Protein AF-A0A7L4PTE4-F1 (afdb_monomer)

Nearest PDB structures (foldseek):
  4twe-assembly1_A  TM=7.313E-01  e=5.052E+00  Homo sapiens
  8ivi-assembly1_A  TM=3.982E-01  e=3.801E+00  Mycobacterium tuberculosis H37Rv
  4fpq-assembly1_A  TM=2.165E-01  e=3.292E-01  Plenodomus lingam JN3

Secondary structure (DSSP, 8-state):
-EEEEEEEEEEETTEEEEEEEEEEETTEEEEEEEEEE-HHHHHHHHHHH--SEEEES-GGGS-HHHHHHHTTTSEEEETT--TTS---HHHHHHHTT----TT-HHHHHHHHHHGGGGT-SEEEEEEEEEEEEEEEESS---S--TTHHHHHHHHHHHHHHHHHHHHHHHHHTT--EEEEEEEETTEEEEEEEEESS-GGG--PPPEESSEEEEEEEEEEEEEEEEE-----S--SGGG-EEEEEEE-SSEEEEEEE-TT--EEEEEEEET--HHHHHHHHHTT-EEEEEEPSSSSPPHHHHHHHHHHTPEEE--SSPPPHHHHHHHTTTS---SHHHHHHHHHHHHHHHHHHHHHHHHHTTS-GGGGGGHHHHHHHHHTT--HHHHHHHHHHHHHHHHHTT------HHHHHHHHHHHHHHHHHHHHHHHHHHHHHHHHHHHHHHHHHHHHHHHHHHHHHHHHHHHHHHHHHHHHHHHHHHHHHHHHHHHHHHHHHHHHHHHHHHHHHHHHHHHHHT-TT---PEEESS--HHHHHHHHHTT---TT-EEEES--TT--HHHHHHHHHHT-SEEEESSPPPHHHHHHHHHTTPPEEEGGGS------

Sequence (608 aa):
METSLGVDIISRDPRIYAMVIISREGNRFLPVLKESGSRLKLLKLIKNYSPLYMGIDSTEEFSRNDLEKLSKFVTIVQVTGKFDDFTSLPILAKRHRINLNPKNPFDEAYALARLPFEGVGYKLKLYEDETEILVSSGRSLGRGGYSQGRYQRRTFALIKYRVREIEKELSNEGFNFDIEVVEREGGFSKGTFRVYSNFGNIPIKSSRGDIRIDVRPLKKSSIEYEQLEKKVEGSNIKDKYVIVGVDPGTTVGLSVLDLEGNVLAIISKRNFSMSDVKEEIRKYGYPLIFGSDVNPPSGYIEKLSTSFGSILYVPSLSIPVKEKNELSKDHEATNAHERDALSAALKAYLHYKNKFIQIRSKIPPELSPFSSRIIGEVMRGMPTKEAFDKVKEDMMEKEDEIKTEQRNPEEIVQEQLKIIENYKEKQNILKKDFEKLQVENIDLKKKLQEKESSIISLERKLFDILSNQKKEALKDNVIKTKNFEITSLRKTVDILKTKLNLLTEENKRLKELKPLMESEDIIIGKVLPIFSIDAIRNLVKNQDLTEEDVIYLKDATGGGAEAAKMLSEIKIKAVLTTGKVSHQAQEELIDGEIPIIDSKDIKMDVIS

Mean predicted aligned error: 22.06 Å

Radius of gyration: 55.78 Å; Cα contacts (8 Å, |Δi|>4): 919; chains: 1; bounding box: 148×61×144 Å

pLDDT: mean 83.66, std 11.32, range [32.97, 97.0]

Solvent-accessible surface area (backbone atoms only — not comparable to full-atom values): 32886 Å² total; per-residue (Å²): 126,55,29,20,28,4,42,32,79,76,35,83,82,73,58,29,33,21,36,19,34,32,36,43,60,88,96,44,78,44,81,76,44,80,50,73,41,41,71,70,50,54,55,50,50,45,69,73,62,56,24,58,37,34,17,27,64,58,73,84,82,46,56,69,75,49,52,62,61,47,51,78,66,27,48,39,26,31,46,24,47,52,95,92,61,63,45,59,61,71,61,54,27,53,76,70,74,43,84,69,50,96,90,38,58,60,38,52,3,40,45,32,19,49,38,52,81,72,22,41,26,20,34,60,42,56,51,47,65,25,19,34,38,38,39,34,64,46,66,87,81,77,91,84,58,100,63,47,67,62,54,49,31,54,48,13,34,51,44,37,51,52,48,54,50,51,52,51,53,39,52,74,74,66,54,57,64,49,78,52,71,44,78,48,84,69,29,22,62,34,34,38,34,46,29,71,37,44,56,90,74,52,90,72,72,62,44,84,51,81,50,23,36,47,60,43,57,34,70,46,97,58,82,42,75,43,71,39,66,50,84,56,79,76,74,55,47,95,42,29,39,21,31,29,5,54,27,86,61,70,50,28,8,37,15,36,22,44,86,87,65,51,78,77,45,74,40,69,38,69,74,61,45,78,65,57,52,53,57,57,46,54,78,78,14,43,56,45,32,34,15,30,45,37,55,78,62,56,74,67,58,53,52,53,19,60,75,61,75,24,48,73,40,62,45,98,57,52,63,49,70,71,54,31,52,61,69,33,63,93,49,93,57,89,46,70,44,25,28,44,1,38,23,8,22,52,53,40,43,67,71,44,45,66,59,51,52,60,50,54,75,69,56,54,80,92,48,52,93,45,44,46,36,40,50,47,44,36,74,73,68,43,54,70,65,60,40,49,52,57,54,50,52,61,50,52,64,58,47,68,77,67,69,84,79,85,77,64,72,70,61,52,53,56,52,48,50,54,49,52,52,53,49,51,52,51,49,54,52,52,49,54,52,49,54,50,51,52,54,50,52,53,52,53,50,50,54,49,52,53,50,52,55,49,49,57,53,50,53,50,54,51,51,53,51,52,53,49,50,53,53,48,54,52,48,51,51,52,50,51,53,50,49,52,49,50,54,50,52,50,53,51,51,52,54,50,50,54,52,50,51,52,55,49,54,50,52,51,53,50,60,67,47,49,68,53,71,73,38,94,90,50,85,83,60,43,80,36,72,50,31,34,57,68,52,53,50,52,35,46,73,71,68,69,54,57,66,63,39,32,38,33,28,74,32,34,81,66,26,44,39,70,37,24,40,54,46,37,75,48,44,38,54,30,39,31,27,83,57,76,59,39,72,57,16,47,49,35,23,52,76,48,72,30,51,78,42,57,46,86,82,48,95,80,81,87,86,129

Structure (mmCIF, N/CA/C/O backbone):
data_AF-A0A7L4PTE4-F1
#
_entry.id   AF-A0A7L4PTE4-F1
#
loop_
_atom_site.group_PDB
_atom_site.id
_atom_site.type_symbol
_atom_site.label_atom_id
_atom_site.label_alt_id
_atom_site.label_comp_id
_atom_site.label_asym_id
_atom_site.label_entity_id
_atom_site.label_seq_id
_atom_site.pdbx_PDB_ins_code
_atom_site.Cartn_x
_atom_site.Cartn_y
_atom_site.Cartn_z
_atom_site.occupancy
_atom_site.B_iso_or_equiv
_atom_site.auth_seq_id
_atom_site.auth_comp_id
_atom_site.auth_asym_id
_atom_site.auth_atom_id
_atom_site.pdbx_PDB_model_num
ATOM 1 N N . MET A 1 1 ? -21.888 0.607 -3.518 1.00 66.62 1 MET A N 1
ATOM 2 C CA . MET A 1 1 ? -22.116 -0.787 -3.092 1.00 66.62 1 MET A CA 1
ATOM 3 C C . MET A 1 1 ? -20.782 -1.325 -2.605 1.00 66.62 1 MET A C 1
ATOM 5 O O . MET A 1 1 ? -19.836 -1.322 -3.382 1.00 66.62 1 MET A O 1
ATOM 9 N N . GLU A 1 2 ? -20.660 -1.658 -1.323 1.00 85.50 2 GLU A N 1
ATOM 10 C CA . GLU A 1 2 ? -19.405 -2.190 -0.776 1.00 85.50 2 GLU A CA 1
ATOM 11 C C . GLU A 1 2 ? -19.326 -3.686 -1.089 1.00 85.50 2 GLU A C 1
ATOM 13 O O . GLU A 1 2 ? -20.289 -4.418 -0.850 1.00 85.50 2 GLU A O 1
ATOM 18 N N . THR A 1 3 ? -18.201 -4.144 -1.633 1.00 92.44 3 THR A N 1
ATOM 19 C CA . THR A 1 3 ? -17.964 -5.556 -1.956 1.00 92.44 3 THR A CA 1
ATOM 20 C C . THR A 1 3 ? -16.865 -6.139 -1.073 1.00 92.44 3 THR A C 1
ATOM 22 O O . THR A 1 3 ? -15.933 -5.441 -0.676 1.00 92.44 3 THR A O 1
ATOM 25 N N . SER A 1 4 ? -16.969 -7.426 -0.754 1.00 93.88 4 SER A N 1
ATOM 26 C CA . SER A 1 4 ? -15.923 -8.195 -0.071 1.00 93.88 4 SER A CA 1
ATOM 27 C 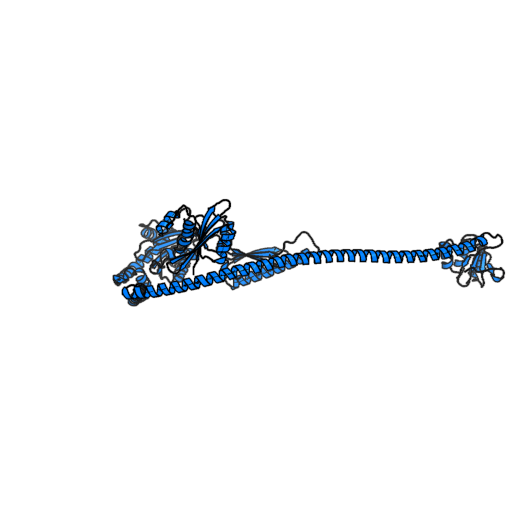C . SER A 1 4 ? -15.717 -9.515 -0.794 1.00 93.88 4 SER A C 1
ATOM 29 O O . SER A 1 4 ? -16.658 -10.081 -1.356 1.00 93.88 4 SER A O 1
ATOM 31 N N . LEU A 1 5 ? -14.476 -9.979 -0.807 1.00 95.81 5 LEU A N 1
ATOM 32 C CA . LEU A 1 5 ? -14.049 -11.213 -1.439 1.00 95.81 5 LEU A CA 1
ATOM 33 C C . LEU A 1 5 ? -13.588 -12.186 -0.354 1.00 95.81 5 LEU A C 1
ATOM 35 O O . LEU A 1 5 ? -12.749 -11.840 0.465 1.00 95.81 5 LEU A O 1
ATOM 39 N N . GLY A 1 6 ? -14.087 -13.411 -0.368 1.00 94.81 6 GLY A N 1
ATOM 40 C CA . GLY A 1 6 ? -13.554 -14.493 0.453 1.00 94.81 6 GLY A CA 1
ATOM 41 C C . GLY A 1 6 ? -12.871 -15.527 -0.418 1.00 94.81 6 GLY A C 1
ATOM 42 O O . GLY A 1 6 ? -13.331 -15.804 -1.534 1.00 94.81 6 GLY A O 1
ATOM 43 N N . VAL A 1 7 ? -11.744 -16.043 0.069 1.00 93.69 7 VAL A N 1
ATOM 44 C CA . VAL A 1 7 ? -10.885 -16.952 -0.685 1.00 93.69 7 VAL A CA 1
ATOM 45 C C . VAL A 1 7 ? -10.485 -18.134 0.177 1.00 93.69 7 VAL A C 1
ATOM 47 O O . VAL A 1 7 ? -9.902 -17.944 1.237 1.00 93.69 7 VAL A O 1
ATOM 50 N N . ASP A 1 8 ? -10.765 -19.328 -0.333 1.00 92.06 8 ASP A N 1
ATOM 51 C CA . ASP A 1 8 ? -10.400 -20.608 0.272 1.00 92.06 8 ASP A CA 1
ATOM 52 C C . ASP A 1 8 ? -9.640 -21.486 -0.747 1.00 92.06 8 ASP A C 1
ATOM 54 O O . ASP A 1 8 ? -9.755 -21.282 -1.964 1.00 92.06 8 ASP A O 1
ATOM 58 N N . ILE A 1 9 ? -8.819 -22.435 -0.290 1.00 87.00 9 ILE A N 1
ATOM 59 C CA . ILE A 1 9 ? -8.028 -23.325 -1.151 1.00 87.00 9 ILE A CA 1
ATOM 60 C C . ILE A 1 9 ? -8.763 -24.646 -1.390 1.00 87.00 9 ILE A C 1
ATOM 62 O O . ILE A 1 9 ? -8.875 -25.490 -0.511 1.00 87.00 9 ILE A O 1
ATOM 66 N N . ILE A 1 10 ? -9.121 -24.899 -2.653 1.00 86.56 10 ILE A N 1
ATOM 67 C CA . ILE A 1 10 ? -9.696 -26.183 -3.088 1.00 86.56 10 ILE A CA 1
ATOM 68 C C . ILE A 1 10 ? -8.600 -27.229 -3.322 1.00 86.56 10 ILE A C 1
ATOM 70 O O . ILE A 1 10 ? -8.743 -28.394 -2.965 1.00 86.56 10 ILE A O 1
ATOM 74 N N . SER A 1 11 ? -7.510 -26.831 -3.982 1.00 83.38 11 SER A N 1
ATOM 75 C CA . SER A 1 11 ? -6.377 -27.711 -4.284 1.00 83.38 11 SER A CA 1
ATOM 76 C C . SER A 1 11 ? -5.072 -26.955 -4.109 1.00 83.38 11 SER A C 1
ATOM 78 O O . SER A 1 11 ? -4.983 -25.783 -4.478 1.00 83.38 11 SER A O 1
ATOM 80 N N . ARG A 1 12 ? -4.053 -27.622 -3.554 1.00 79.88 12 ARG A N 1
ATOM 81 C CA . ARG A 1 12 ? -2.709 -27.057 -3.351 1.00 79.88 12 ARG A CA 1
ATOM 82 C C . ARG A 1 12 ? -1.778 -27.300 -4.538 1.00 79.88 12 ARG A C 1
ATOM 84 O O . ARG A 1 12 ? -0.842 -26.519 -4.709 1.00 79.88 12 ARG A O 1
ATOM 91 N N . ASP A 1 13 ? -2.049 -28.316 -5.356 1.00 80.44 13 ASP A N 1
ATOM 92 C CA . ASP A 1 13 ? -1.280 -28.616 -6.563 1.00 80.44 13 ASP A CA 1
ATOM 93 C C . ASP A 1 13 ? -2.166 -29.247 -7.664 1.00 80.44 13 ASP A C 1
ATOM 95 O O . ASP A 1 13 ? -2.640 -30.372 -7.494 1.00 80.44 13 ASP A O 1
ATOM 99 N N . PRO A 1 14 ? -2.456 -28.534 -8.771 1.00 80.19 14 PRO A N 1
ATOM 100 C CA . PRO A 1 14 ? -2.197 -27.107 -8.970 1.00 80.19 14 PRO A CA 1
ATOM 101 C C . PRO A 1 14 ? -3.015 -26.253 -7.985 1.00 80.19 14 PRO A C 1
ATOM 103 O O . PRO A 1 14 ? -4.125 -26.626 -7.608 1.00 80.19 14 PRO A O 1
ATOM 106 N N . ARG A 1 15 ? -2.497 -25.078 -7.589 1.00 84.50 15 ARG A N 1
ATOM 107 C CA . ARG A 1 15 ? -3.229 -24.166 -6.687 1.00 84.50 15 ARG A CA 1
ATOM 108 C C . ARG A 1 15 ? -4.517 -23.644 -7.324 1.00 84.50 15 ARG A C 1
ATOM 110 O O . ARG A 1 15 ? -4.463 -22.845 -8.265 1.00 84.50 15 ARG A O 1
ATOM 117 N N . ILE A 1 16 ? -5.656 -24.054 -6.771 1.00 90.00 16 ILE A N 1
ATOM 118 C CA . ILE A 1 16 ? -6.999 -23.632 -7.181 1.00 90.00 16 ILE A CA 1
ATOM 119 C C . ILE A 1 16 ? -7.720 -23.059 -5.966 1.00 90.00 16 ILE A C 1
ATOM 121 O O . ILE A 1 16 ? -7.808 -23.709 -4.926 1.00 90.00 16 ILE A O 1
ATOM 125 N N . TYR A 1 17 ? -8.261 -21.857 -6.131 1.00 91.75 17 TYR A N 1
ATOM 126 C CA . TYR A 1 17 ? -8.984 -21.128 -5.097 1.00 91.75 17 TYR A CA 1
ATOM 127 C C . TYR A 1 17 ? -10.492 -21.195 -5.340 1.00 91.75 17 TYR A C 1
ATOM 129 O O . TYR A 1 17 ? -10.919 -21.034 -6.487 1.00 91.75 17 TYR A O 1
ATOM 137 N N . ALA A 1 18 ? -11.283 -21.383 -4.286 1.00 93.19 18 ALA A N 1
ATOM 138 C CA . ALA A 1 18 ? -12.694 -21.014 -4.242 1.00 93.19 18 ALA A CA 1
ATOM 139 C C . ALA A 1 18 ? -12.785 -19.522 -3.916 1.00 93.19 18 ALA A C 1
ATOM 141 O O . ALA A 1 18 ? -12.175 -19.054 -2.960 1.00 93.19 18 ALA A O 1
ATOM 142 N N . MET A 1 19 ? -13.516 -18.760 -4.724 1.00 95.00 19 MET A N 1
ATOM 143 C CA . MET A 1 19 ? -13.639 -17.312 -4.586 1.00 95.00 19 MET A CA 1
ATOM 144 C C . MET A 1 19 ? -15.114 -16.935 -4.567 1.00 95.00 19 MET A C 1
ATOM 146 O O . MET A 1 19 ? -15.868 -17.291 -5.479 1.00 95.00 19 MET A O 1
ATOM 150 N N . VAL A 1 20 ? -15.520 -16.190 -3.543 1.00 95.50 20 VAL A N 1
ATOM 151 C CA . VAL A 1 20 ? -16.886 -15.679 -3.420 1.00 95.50 20 VAL A CA 1
ATOM 152 C C . VAL A 1 20 ? -16.850 -14.178 -3.205 1.00 95.50 20 VAL A C 1
ATOM 154 O O . VAL A 1 20 ? -16.225 -13.700 -2.263 1.00 95.50 20 VAL A O 1
ATOM 157 N N . ILE A 1 21 ? -17.530 -13.437 -4.077 1.00 94.00 21 ILE A N 1
ATOM 158 C CA . ILE A 1 21 ? -17.734 -11.997 -3.916 1.00 94.00 21 ILE A CA 1
ATOM 159 C C . ILE A 1 21 ? -19.137 -11.780 -3.386 1.00 94.00 21 ILE A C 1
ATOM 161 O O . ILE A 1 21 ? -20.105 -12.286 -3.957 1.00 94.00 21 ILE A O 1
ATOM 165 N N . ILE A 1 22 ? -19.242 -10.988 -2.329 1.00 94.06 22 ILE A N 1
ATOM 166 C CA . ILE A 1 22 ? -20.513 -10.535 -1.781 1.00 94.06 22 ILE A CA 1
ATOM 167 C C . ILE A 1 22 ? -20.601 -9.016 -1.876 1.00 94.06 22 ILE A C 1
ATOM 169 O O . ILE A 1 22 ? -19.588 -8.323 -1.764 1.00 94.06 22 ILE A O 1
ATOM 173 N N . SER A 1 23 ? -21.810 -8.503 -2.055 1.00 91.94 23 SER A N 1
ATOM 174 C CA . SER A 1 23 ? -22.129 -7.092 -1.886 1.00 91.94 23 SER A CA 1
ATOM 175 C C . SER A 1 23 ? -22.929 -6.880 -0.607 1.00 91.94 23 SER A C 1
ATOM 177 O O . SER A 1 23 ? -23.731 -7.731 -0.211 1.00 91.94 23 SER A O 1
ATOM 179 N N . ARG A 1 24 ? -22.702 -5.735 0.038 1.00 86.31 24 ARG A N 1
ATOM 180 C CA . ARG A 1 24 ? -23.487 -5.263 1.178 1.00 86.31 24 ARG A CA 1
ATOM 181 C C . ARG A 1 24 ? -24.417 -4.131 0.744 1.00 86.31 24 ARG A C 1
ATOM 183 O O . ARG A 1 24 ? -23.954 -3.104 0.242 1.00 86.31 24 ARG A O 1
ATOM 190 N N . GLU A 1 25 ? -25.713 -4.321 0.978 1.00 81.38 25 GLU A N 1
ATOM 191 C CA . GLU A 1 25 ? -26.759 -3.298 0.861 1.00 81.38 25 GLU A CA 1
ATOM 192 C C . GLU A 1 25 ? -27.523 -3.222 2.190 1.00 81.38 25 GLU A C 1
ATOM 194 O O . GLU A 1 25 ? -28.330 -4.096 2.516 1.00 81.38 25 GLU A O 1
ATOM 199 N N . GLY A 1 26 ? -27.222 -2.204 3.002 1.00 75.69 26 GLY A N 1
ATOM 200 C CA . GLY A 1 26 ? -27.697 -2.137 4.388 1.00 75.69 26 GLY A CA 1
ATOM 201 C C . GLY A 1 26 ? -27.234 -3.359 5.192 1.00 75.69 26 GLY A C 1
ATOM 202 O O . GLY A 1 26 ? -26.050 -3.698 5.175 1.00 75.69 26 GLY A O 1
ATOM 203 N N . ASN A 1 27 ? -28.179 -4.056 5.831 1.00 71.56 27 ASN A N 1
ATOM 204 C CA . ASN A 1 27 ? -27.925 -5.289 6.594 1.00 71.56 27 ASN A CA 1
ATOM 205 C C . ASN A 1 27 ? -28.040 -6.579 5.763 1.00 71.56 27 ASN A C 1
ATOM 207 O O . ASN A 1 27 ? -27.987 -7.680 6.315 1.00 71.56 27 ASN A O 1
ATOM 211 N N . ARG A 1 28 ? -28.214 -6.476 4.439 1.00 78.25 28 ARG A N 1
ATOM 212 C CA . ARG A 1 28 ? -28.301 -7.642 3.551 1.00 78.25 28 ARG A CA 1
ATOM 213 C C . ARG A 1 28 ? -26.975 -7.884 2.839 1.00 78.25 28 ARG A C 1
ATOM 215 O O . ARG A 1 28 ? -26.367 -6.966 2.290 1.00 78.25 28 ARG A O 1
ATOM 222 N N . PHE A 1 29 ? -26.571 -9.153 2.817 1.00 84.00 29 PHE A N 1
ATOM 223 C CA . PHE A 1 29 ? -25.424 -9.646 2.060 1.00 84.00 29 PHE A CA 1
ATOM 224 C C . PHE A 1 29 ? -25.920 -10.470 0.878 1.00 84.00 29 PHE A C 1
ATOM 226 O O . PHE A 1 29 ? -26.649 -11.445 1.065 1.00 84.00 29 PHE A O 1
ATOM 233 N N . LEU A 1 30 ? -25.524 -10.086 -0.332 1.00 84.88 30 LEU A N 1
ATOM 234 C CA . LEU A 1 30 ? -25.909 -10.777 -1.558 1.00 84.88 30 LEU A CA 1
ATOM 235 C C . LEU A 1 30 ? -24.658 -11.352 -2.234 1.00 84.88 30 LEU A C 1
ATOM 237 O O . LEU A 1 30 ? -23.716 -10.603 -2.498 1.00 84.88 30 LEU A O 1
ATOM 241 N N . PRO A 1 31 ? -24.604 -12.665 -2.523 1.00 82.25 31 PRO A N 1
ATOM 242 C CA . PRO A 1 31 ? -23.520 -13.225 -3.314 1.00 82.25 31 PRO A CA 1
ATOM 243 C C . PRO A 1 31 ? -23.626 -12.711 -4.753 1.00 82.25 31 PRO A C 1
ATOM 245 O O . PRO A 1 31 ? -24.614 -12.947 -5.442 1.00 82.25 31 PRO A O 1
ATOM 248 N N . VAL A 1 32 ? -22.586 -12.016 -5.199 1.00 85.75 32 VAL A N 1
ATOM 249 C CA . VAL A 1 32 ? -22.470 -11.456 -6.551 1.00 85.75 32 VAL A CA 1
ATOM 250 C C . VAL A 1 32 ? -21.858 -12.482 -7.498 1.00 85.75 32 VAL A C 1
ATOM 252 O O . VAL A 1 32 ? -22.254 -12.579 -8.657 1.00 85.75 32 VAL A O 1
ATOM 255 N N . LEU A 1 33 ? -20.876 -13.247 -7.015 1.00 89.75 33 LEU A N 1
ATOM 256 C CA . LEU A 1 33 ? -20.121 -14.188 -7.836 1.00 89.75 33 LEU A CA 1
ATOM 257 C C . LEU A 1 33 ? -19.598 -15.348 -6.987 1.00 89.75 33 LEU A C 1
ATOM 259 O O . LEU A 1 33 ? -19.093 -15.134 -5.886 1.00 89.75 33 LEU A O 1
ATOM 263 N N . LYS A 1 34 ? -19.701 -16.568 -7.521 1.00 90.81 34 LYS A N 1
ATOM 264 C CA . LYS A 1 34 ? -19.060 -17.778 -6.991 1.00 90.81 34 LYS A CA 1
ATOM 265 C C . LYS A 1 34 ? -18.261 -18.418 -8.115 1.00 90.81 34 LYS A C 1
ATOM 267 O O . LYS A 1 34 ? -18.844 -18.866 -9.099 1.00 90.81 34 LYS A O 1
ATOM 272 N N . GLU A 1 35 ? -16.943 -18.453 -7.991 1.00 91.12 35 GLU A N 1
ATOM 273 C CA . GLU A 1 35 ? -16.082 -19.049 -9.010 1.00 91.12 35 GLU A CA 1
ATOM 274 C C . GLU A 1 35 ? -14.871 -19.737 -8.398 1.00 91.12 35 GLU A C 1
ATOM 276 O O . GLU A 1 35 ? -14.348 -19.312 -7.372 1.00 91.12 35 GLU A O 1
ATOM 281 N N . SER A 1 36 ? -14.381 -20.778 -9.066 1.00 92.31 36 SER A N 1
ATOM 282 C CA . SER A 1 36 ? -13.065 -21.340 -8.792 1.00 92.31 36 SER A CA 1
ATOM 283 C C . SER A 1 36 ? -12.060 -20.922 -9.864 1.00 92.31 36 SER A C 1
ATOM 285 O O . SER A 1 36 ? -12.419 -20.569 -10.999 1.00 92.31 36 SER A O 1
ATOM 287 N N . GLY A 1 37 ? -10.776 -20.907 -9.511 1.00 90.88 37 GLY A N 1
ATOM 288 C CA . GLY A 1 37 ? -9.736 -20.609 -10.485 1.00 90.88 37 GLY A CA 1
ATOM 289 C C . GLY A 1 37 ? -8.334 -20.458 -9.924 1.00 90.88 37 GLY A C 1
ATOM 290 O O . GLY A 1 37 ? -8.077 -20.609 -8.734 1.00 90.88 37 GLY A O 1
ATOM 291 N N . SER A 1 38 ? -7.411 -20.146 -10.831 1.00 90.69 38 SER A N 1
ATOM 292 C CA . SER A 1 38 ? -6.012 -19.900 -10.502 1.00 90.69 38 SER A CA 1
ATOM 293 C C . SER A 1 38 ? -5.799 -18.505 -9.912 1.00 90.69 38 SER A C 1
ATOM 295 O O . SER A 1 38 ? -6.640 -17.608 -10.019 1.00 90.69 38 SER A O 1
ATOM 297 N N . ARG A 1 39 ? -4.594 -18.275 -9.387 1.00 86.56 39 ARG A N 1
ATOM 298 C CA . ARG A 1 39 ? -4.119 -16.965 -8.916 1.00 86.56 39 ARG A CA 1
ATOM 299 C C . ARG A 1 39 ? -4.349 -15.817 -9.915 1.00 86.56 39 ARG A C 1
ATOM 301 O O . ARG A 1 39 ? -4.631 -14.690 -9.513 1.00 86.56 39 ARG A O 1
ATOM 308 N N . LEU A 1 40 ? -4.204 -16.069 -11.218 1.00 88.06 40 LEU A N 1
ATOM 309 C CA . LEU A 1 40 ? -4.429 -15.046 -12.248 1.00 88.06 40 LEU A CA 1
ATOM 310 C C . LEU A 1 40 ? -5.894 -14.600 -12.286 1.00 88.06 40 LEU A C 1
ATOM 312 O O . LEU A 1 40 ? -6.170 -13.423 -12.511 1.00 88.06 40 LEU A O 1
ATOM 316 N N . LYS A 1 41 ? -6.822 -15.533 -12.052 1.00 90.69 41 LYS A N 1
ATOM 317 C CA . LYS A 1 41 ? -8.256 -15.253 -11.993 1.00 90.69 41 LYS A CA 1
ATOM 318 C C . LYS A 1 41 ? -8.606 -14.462 -10.732 1.00 90.69 41 LYS A C 1
ATOM 320 O O . LYS A 1 41 ? -9.279 -13.445 -10.851 1.00 90.69 41 LYS A O 1
ATOM 325 N N . LEU A 1 42 ? -8.038 -14.836 -9.582 1.00 90.94 42 LEU A N 1
ATOM 326 C CA . LEU A 1 42 ? -8.142 -14.073 -8.330 1.00 90.94 42 LEU A CA 1
ATOM 327 C C . LEU A 1 42 ? -7.745 -12.600 -8.521 1.00 90.94 42 LEU A C 1
ATOM 329 O O . LEU A 1 42 ? -8.501 -11.693 -8.182 1.00 90.94 42 LEU A O 1
ATOM 333 N N . LEU A 1 43 ? -6.588 -12.351 -9.144 1.00 89.50 43 LEU A N 1
ATOM 334 C CA . LEU A 1 43 ? -6.120 -10.988 -9.404 1.00 89.50 43 LEU A CA 1
ATOM 335 C C . LEU A 1 43 ? -7.052 -10.213 -10.354 1.00 89.50 43 LEU A C 1
ATOM 337 O O . LEU A 1 43 ? -7.229 -9.009 -10.181 1.00 89.50 43 LEU A O 1
ATOM 341 N N . LYS A 1 44 ?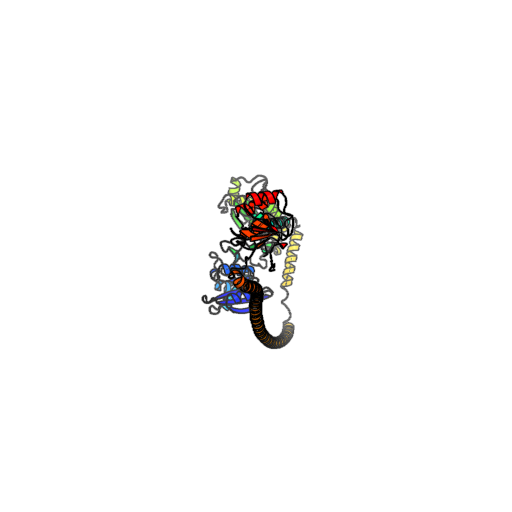 -7.639 -10.880 -11.359 1.00 90.06 44 LYS A N 1
ATOM 342 C CA . LYS A 1 44 ? -8.633 -10.261 -12.253 1.00 90.06 44 LYS A CA 1
ATOM 343 C C . LYS A 1 44 ? -9.903 -9.878 -11.494 1.00 90.06 44 LYS A C 1
ATOM 345 O O . LYS A 1 44 ? -10.392 -8.773 -11.684 1.00 90.06 44 LYS A O 1
ATOM 350 N N . LEU A 1 45 ? -10.402 -10.750 -10.617 1.00 91.00 45 LEU A N 1
ATOM 351 C CA . LEU A 1 45 ? -11.596 -10.477 -9.816 1.00 91.00 45 LEU A CA 1
ATOM 352 C C . LEU A 1 45 ? -11.393 -9.283 -8.879 1.00 91.00 45 LEU A C 1
ATOM 354 O O . LEU A 1 45 ? -12.226 -8.381 -8.871 1.00 91.00 45 LEU A O 1
ATOM 358 N N . ILE A 1 46 ? -10.257 -9.219 -8.176 1.00 91.88 46 ILE A N 1
ATOM 359 C CA . ILE A 1 46 ? -9.928 -8.079 -7.305 1.00 91.88 46 ILE A CA 1
ATOM 360 C C . ILE A 1 46 ? -9.894 -6.770 -8.101 1.00 91.88 46 ILE A C 1
ATOM 362 O O . ILE A 1 46 ? -10.433 -5.768 -7.653 1.00 91.88 46 ILE A O 1
ATOM 366 N N . LYS A 1 47 ? -9.315 -6.770 -9.306 1.00 89.06 47 LYS A N 1
ATOM 367 C CA . LYS A 1 47 ? -9.259 -5.565 -10.149 1.00 89.06 47 LYS A CA 1
ATOM 368 C C . LYS A 1 47 ? -10.610 -5.155 -10.734 1.00 89.06 47 LYS A C 1
ATOM 370 O O . LYS A 1 47 ? -10.837 -3.968 -10.921 1.00 89.06 47 LYS A O 1
ATOM 375 N N . ASN A 1 48 ? -11.467 -6.119 -11.061 1.00 89.62 48 ASN A N 1
ATOM 376 C CA . ASN A 1 48 ? -12.756 -5.847 -11.696 1.00 89.62 48 ASN A CA 1
ATOM 377 C C . ASN A 1 48 ? -13.809 -5.371 -10.689 1.00 89.62 48 ASN A C 1
ATOM 379 O O . ASN A 1 48 ? -14.613 -4.507 -11.019 1.00 89.62 48 ASN A O 1
ATOM 383 N N . TYR A 1 49 ? -13.815 -5.948 -9.484 1.00 88.75 49 TYR A N 1
ATOM 384 C CA . TYR A 1 49 ? -14.831 -5.676 -8.463 1.00 88.75 49 TYR A CA 1
ATOM 385 C C . TYR A 1 49 ? -14.354 -4.742 -7.348 1.00 88.75 49 TYR A C 1
ATOM 387 O O . TYR A 1 49 ? -15.183 -4.337 -6.536 1.00 88.75 49 TYR A O 1
ATOM 395 N N . SER A 1 50 ? -13.052 -4.432 -7.296 1.00 89.62 50 SER A N 1
ATOM 396 C CA . SER A 1 50 ? -12.410 -3.572 -6.291 1.00 89.62 50 SER A CA 1
ATOM 397 C C . SER A 1 50 ? -12.938 -3.809 -4.867 1.00 89.62 50 SER A C 1
ATOM 399 O O . SER A 1 50 ? -13.453 -2.874 -4.249 1.00 89.62 50 SER A O 1
ATOM 401 N N . PRO A 1 51 ? -12.876 -5.057 -4.357 1.00 93.00 51 PRO A N 1
ATOM 402 C CA . PRO A 1 51 ? -13.405 -5.384 -3.042 1.00 93.00 51 PRO A CA 1
ATOM 403 C C . PRO A 1 51 ? -12.673 -4.606 -1.951 1.00 93.00 51 PRO A C 1
ATOM 405 O O . PRO A 1 51 ? -11.459 -4.414 -2.012 1.00 93.00 51 PRO A O 1
ATOM 408 N N . LEU A 1 52 ? -13.419 -4.195 -0.929 1.00 92.00 52 LEU A N 1
ATOM 409 C CA . LEU A 1 52 ? -12.880 -3.515 0.244 1.00 92.00 52 LEU A CA 1
ATOM 410 C C . LEU A 1 52 ? -11.996 -4.466 1.060 1.00 92.00 52 LEU A C 1
ATOM 412 O O . LEU A 1 52 ? -10.869 -4.117 1.422 1.00 92.00 52 LEU A O 1
ATOM 416 N N . TYR A 1 53 ? -12.504 -5.678 1.299 1.00 94.38 53 TYR A N 1
ATOM 417 C CA . TYR A 1 53 ? -11.834 -6.724 2.065 1.00 94.38 53 TYR A CA 1
ATOM 418 C C . TYR A 1 53 ? -11.597 -7.984 1.229 1.00 94.38 53 TYR A C 1
ATOM 420 O O . TYR A 1 53 ? -12.399 -8.339 0.363 1.00 94.38 53 TYR A O 1
ATOM 428 N N . MET A 1 54 ? -10.491 -8.665 1.524 1.00 95.12 54 MET A N 1
ATOM 429 C CA . MET A 1 54 ? -10.192 -10.024 1.086 1.00 95.12 54 MET A CA 1
ATOM 430 C C . MET A 1 54 ? -10.006 -10.891 2.330 1.00 95.12 54 MET A C 1
ATOM 432 O O . MET A 1 54 ? -8.956 -10.824 2.969 1.00 95.12 54 MET A O 1
ATOM 436 N N . GLY A 1 55 ? -11.021 -11.673 2.683 1.00 94.44 55 GLY A N 1
ATOM 437 C CA . GLY A 1 55 ? -10.954 -12.622 3.786 1.00 94.44 55 GLY A CA 1
ATOM 438 C C . GLY A 1 55 ? -10.240 -13.908 3.383 1.00 94.44 55 GLY A C 1
ATOM 439 O O . GLY A 1 55 ? -10.543 -14.485 2.335 1.00 94.44 55 GLY A O 1
ATOM 440 N N . ILE A 1 56 ? -9.311 -14.347 4.225 1.00 93.44 56 ILE A N 1
ATOM 441 C CA . ILE A 1 56 ? -8.588 -15.618 4.115 1.00 93.44 56 ILE A CA 1
ATOM 442 C C . ILE A 1 56 ? -8.669 -16.362 5.449 1.00 93.44 56 ILE A C 1
ATOM 444 O O . ILE A 1 56 ? -8.792 -15.722 6.500 1.00 93.44 56 ILE A O 1
ATOM 448 N N . ASP A 1 57 ? -8.599 -17.692 5.411 1.00 88.50 57 ASP A N 1
ATOM 449 C CA . ASP A 1 57 ? -8.519 -18.489 6.635 1.00 88.50 57 ASP A CA 1
ATOM 450 C C . ASP A 1 57 ? -7.125 -18.336 7.258 1.00 88.50 57 ASP A C 1
ATOM 452 O O . ASP A 1 57 ? -6.995 -17.764 8.335 1.00 88.50 57 ASP A O 1
ATOM 456 N N . SER A 1 58 ? -6.065 -18.700 6.529 1.00 86.19 58 SER A N 1
ATOM 457 C CA . SER A 1 58 ? -4.685 -18.595 7.017 1.00 86.19 58 SER A CA 1
ATOM 458 C C . SER A 1 58 ? -3.757 -17.842 6.061 1.00 86.19 58 SER A C 1
ATOM 460 O O . SER A 1 58 ? -3.806 -17.998 4.841 1.00 86.19 58 SER A O 1
ATOM 462 N N . THR A 1 59 ? -2.831 -17.051 6.609 1.00 84.12 59 THR A N 1
ATOM 463 C CA . THR A 1 59 ? -1.742 -16.430 5.833 1.00 84.12 59 THR A CA 1
ATOM 464 C C . THR A 1 59 ? -0.761 -17.441 5.240 1.00 84.12 59 THR A C 1
ATOM 466 O O . THR A 1 59 ? -0.115 -17.125 4.240 1.00 84.12 59 THR A O 1
ATOM 469 N N . GLU A 1 60 ? -0.666 -18.654 5.792 1.00 81.06 60 GLU A N 1
ATOM 470 C CA . GLU A 1 60 ? 0.232 -19.717 5.308 1.00 81.06 60 GLU A CA 1
ATOM 471 C C . GLU A 1 60 ? -0.171 -20.263 3.929 1.00 81.06 60 GLU A C 1
ATOM 473 O O . GLU A 1 60 ? 0.638 -20.836 3.195 1.00 81.06 60 GLU A O 1
ATOM 478 N N . GLU A 1 61 ? -1.426 -20.049 3.543 1.00 79.19 61 GLU A N 1
ATOM 479 C CA . GLU A 1 61 ? -1.992 -20.468 2.261 1.00 79.19 61 GLU A CA 1
ATOM 480 C C . GLU A 1 61 ? -1.446 -19.670 1.072 1.00 79.19 61 GLU A C 1
ATOM 482 O O . GLU A 1 61 ? -1.454 -20.123 -0.082 1.00 79.19 61 GLU A O 1
ATOM 487 N N . PHE A 1 62 ? -0.917 -18.481 1.350 1.00 83.50 62 PHE A N 1
ATOM 488 C CA . PHE A 1 62 ? -0.381 -17.573 0.356 1.00 83.50 62 PHE A CA 1
ATOM 489 C C . PHE A 1 62 ? 1.122 -17.410 0.540 1.00 83.50 62 PHE A C 1
ATOM 491 O O . PHE A 1 62 ? 1.649 -17.342 1.646 1.00 83.50 62 PHE A O 1
ATOM 498 N N . SER A 1 63 ? 1.851 -17.291 -0.573 1.00 84.62 63 SER A N 1
ATOM 499 C CA . SER A 1 63 ? 3.241 -16.856 -0.454 1.00 84.62 63 SER A CA 1
ATOM 500 C C . SER A 1 63 ? 3.273 -15.388 -0.023 1.00 84.62 63 SER A C 1
ATOM 502 O O . SER A 1 63 ? 2.427 -14.590 -0.432 1.00 84.62 63 SER A O 1
ATOM 504 N N . ARG A 1 64 ? 4.285 -14.996 0.752 1.00 80.81 64 ARG A N 1
ATOM 505 C CA . ARG A 1 64 ? 4.445 -13.607 1.206 1.00 80.81 64 ARG A CA 1
ATOM 506 C C . ARG A 1 64 ? 4.434 -12.595 0.056 1.00 80.81 64 ARG A C 1
ATOM 508 O O . ARG A 1 64 ? 3.760 -11.574 0.127 1.00 80.81 64 ARG A O 1
ATOM 515 N N . ASN A 1 65 ? 5.116 -12.919 -1.043 1.00 82.69 65 ASN A N 1
ATOM 516 C CA . ASN A 1 65 ? 5.126 -12.098 -2.258 1.00 82.69 65 ASN A CA 1
ATOM 517 C C . ASN A 1 65 ? 3.732 -11.929 -2.884 1.00 82.69 65 ASN A C 1
ATOM 519 O O . ASN A 1 65 ? 3.503 -10.969 -3.624 1.00 82.69 65 ASN A O 1
ATOM 523 N N . ASP A 1 66 ? 2.818 -12.867 -2.647 1.00 84.44 66 ASP A N 1
ATOM 524 C CA . ASP A 1 66 ? 1.457 -12.810 -3.168 1.00 84.44 66 ASP A CA 1
ATOM 525 C C . ASP A 1 66 ? 0.593 -11.924 -2.293 1.00 84.44 66 ASP A C 1
ATOM 527 O O . ASP A 1 66 ? -0.038 -11.019 -2.835 1.00 84.44 66 ASP A O 1
ATOM 531 N N . LEU A 1 67 ? 0.656 -12.102 -0.972 1.00 86.75 67 LEU A N 1
ATOM 532 C CA . LEU A 1 67 ? 0.002 -11.209 -0.015 1.00 86.75 67 LEU A CA 1
ATOM 533 C C . LEU A 1 67 ? 0.434 -9.756 -0.240 1.00 86.75 67 LEU A C 1
ATOM 535 O O . LEU A 1 67 ? -0.419 -8.890 -0.376 1.00 86.75 67 LEU A O 1
ATOM 539 N N . GLU A 1 68 ? 1.732 -9.494 -0.416 1.00 84.06 68 GLU A N 1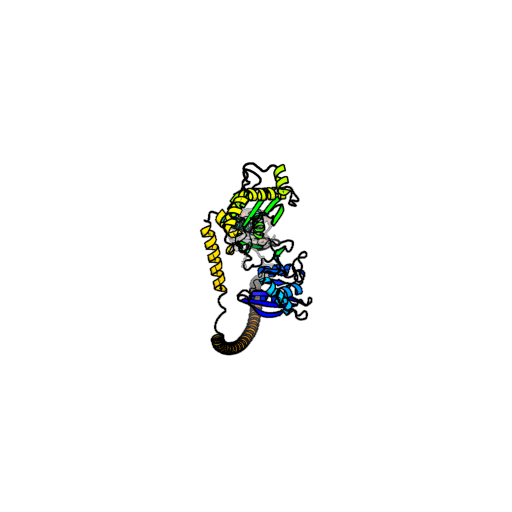
ATOM 540 C CA . GLU A 1 68 ? 2.248 -8.153 -0.731 1.00 84.06 68 GLU A CA 1
ATOM 541 C C . GLU A 1 68 ? 1.727 -7.591 -2.064 1.00 84.06 68 GLU A C 1
ATOM 543 O O . GLU A 1 68 ? 1.533 -6.390 -2.217 1.00 84.06 68 GLU A O 1
ATOM 548 N N . LYS A 1 69 ? 1.543 -8.424 -3.092 1.00 84.75 69 LYS A N 1
ATOM 549 C CA . LYS A 1 69 ? 1.016 -7.939 -4.379 1.00 84.75 69 LYS A CA 1
ATOM 550 C C . LYS A 1 69 ? -0.477 -7.652 -4.297 1.00 84.75 69 LYS A C 1
ATOM 552 O O . LYS A 1 69 ? -0.932 -6.708 -4.936 1.00 84.75 69 LYS A O 1
ATOM 557 N N . LEU A 1 70 ? -1.216 -8.485 -3.571 1.00 88.44 70 LEU A N 1
ATOM 558 C CA . LEU A 1 70 ? -2.663 -8.382 -3.417 1.00 88.44 70 LEU A CA 1
ATOM 559 C C . LEU A 1 70 ? -3.039 -7.237 -2.470 1.00 88.44 70 LEU A C 1
ATOM 561 O O . LEU A 1 70 ? -3.956 -6.486 -2.788 1.00 88.44 70 LEU A O 1
ATOM 565 N N . SER A 1 71 ? -2.270 -7.018 -1.397 1.00 86.81 71 SER A N 1
ATOM 566 C CA . SER A 1 71 ? -2.526 -5.972 -0.397 1.00 86.81 71 SER A CA 1
ATOM 567 C C . SER A 1 71 ? -2.455 -4.544 -0.945 1.00 86.81 71 SER A C 1
ATOM 569 O O . SER A 1 71 ? -2.935 -3.611 -0.313 1.00 86.81 71 SER A O 1
ATOM 571 N N . LYS A 1 72 ? -1.887 -4.363 -2.145 1.00 83.00 72 LYS A N 1
ATOM 572 C CA . LYS A 1 72 ? -1.907 -3.088 -2.880 1.00 83.00 72 LYS A CA 1
ATOM 573 C C . LYS A 1 72 ? -3.275 -2.734 -3.454 1.00 83.00 72 LYS A C 1
ATOM 575 O O . LYS A 1 72 ? -3.500 -1.578 -3.790 1.00 83.00 72 LYS A O 1
ATOM 580 N N . PHE A 1 73 ? -4.133 -3.731 -3.653 1.00 85.56 73 PHE A N 1
ATOM 581 C CA . PHE A 1 73 ? -5.427 -3.579 -4.317 1.00 85.56 73 PHE A CA 1
ATOM 582 C C . PHE A 1 73 ? -6.607 -3.842 -3.379 1.00 85.56 73 PHE A C 1
ATOM 584 O O . PHE A 1 73 ? -7.702 -3.379 -3.669 1.00 85.56 73 PHE A O 1
ATOM 591 N N . VAL A 1 74 ? -6.402 -4.589 -2.291 1.00 90.94 74 VAL A N 1
ATOM 592 C CA . VAL A 1 74 ? -7.456 -4.976 -1.346 1.00 90.94 74 VAL A CA 1
ATOM 593 C C . VAL A 1 74 ? -6.908 -5.076 0.076 1.00 90.94 74 VAL A C 1
ATOM 595 O O . VAL A 1 74 ? -5.755 -5.457 0.276 1.00 90.94 74 VAL A O 1
ATOM 598 N N . THR A 1 75 ? -7.737 -4.777 1.078 1.00 91.31 75 THR A N 1
ATOM 599 C CA . THR A 1 75 ? -7.378 -4.994 2.486 1.00 91.31 75 THR A CA 1
ATOM 600 C C . THR A 1 75 ? -7.509 -6.476 2.828 1.00 91.31 75 THR A C 1
ATOM 602 O O . THR A 1 75 ? -8.617 -7.005 2.873 1.00 91.31 75 THR A O 1
ATOM 605 N N . ILE A 1 76 ? -6.389 -7.162 3.066 1.00 93.44 76 ILE A N 1
ATOM 606 C CA . ILE A 1 76 ? -6.393 -8.596 3.391 1.00 93.44 76 ILE A CA 1
ATOM 607 C C . ILE A 1 76 ? -6.669 -8.788 4.881 1.00 93.44 76 ILE A C 1
ATOM 609 O O . ILE A 1 76 ? -6.044 -8.133 5.717 1.00 93.44 76 ILE A O 1
ATOM 613 N N . VAL A 1 77 ? -7.588 -9.698 5.197 1.00 93.06 77 VAL A N 1
ATOM 614 C CA . VAL A 1 77 ? -8.047 -9.997 6.552 1.00 93.06 77 VAL A CA 1
ATOM 615 C C . VAL A 1 77 ? -7.899 -11.491 6.813 1.00 93.06 77 VAL A C 1
ATOM 617 O O . VAL A 1 77 ? -8.515 -12.299 6.124 1.00 93.06 77 VAL A O 1
ATOM 620 N N . GLN A 1 78 ? -7.122 -11.854 7.832 1.00 92.31 78 GLN A N 1
ATOM 621 C CA . GLN A 1 78 ? -7.102 -13.213 8.368 1.00 92.31 78 GLN A CA 1
ATOM 622 C C . GLN A 1 78 ? -8.262 -13.375 9.353 1.00 92.31 78 GLN A C 1
ATOM 624 O O . GLN A 1 78 ? -8.286 -12.735 10.405 1.00 92.31 78 GLN A O 1
ATOM 629 N N . VAL A 1 79 ? -9.244 -14.199 8.996 1.00 88.69 79 VAL A N 1
ATOM 630 C CA . VAL A 1 79 ? -10.519 -14.276 9.723 1.00 88.69 79 VAL A CA 1
ATOM 631 C C . VAL A 1 79 ? -10.403 -15.104 11.002 1.00 88.69 79 VAL A C 1
ATOM 633 O O . VAL A 1 79 ? -10.996 -14.733 12.012 1.00 88.69 79 VAL A O 1
ATOM 636 N N . THR A 1 80 ? -9.614 -16.180 10.996 1.00 82.06 80 THR A N 1
ATOM 637 C CA . THR A 1 80 ? -9.519 -17.128 12.121 1.00 82.06 80 THR A CA 1
ATOM 638 C C . THR A 1 80 ? -8.578 -16.704 13.246 1.00 82.06 80 THR A C 1
ATOM 640 O O . THR A 1 80 ? -8.403 -17.440 14.210 1.00 82.06 80 THR A O 1
ATOM 643 N N . GLY A 1 81 ? -8.046 -15.481 13.201 1.00 67.56 81 GLY A N 1
ATOM 644 C CA . GLY A 1 81 ? -7.278 -14.908 14.308 1.00 67.56 81 GLY A CA 1
ATOM 645 C C . GLY A 1 81 ? -5.772 -15.163 14.242 1.00 67.56 81 GLY A C 1
ATOM 646 O O . GLY A 1 81 ? -5.286 -15.871 13.363 1.00 67.56 81 GLY A O 1
ATOM 647 N N . LYS A 1 82 ? -5.016 -14.543 15.157 1.00 66.94 82 LYS A N 1
ATOM 648 C CA . LYS A 1 82 ? -3.562 -14.750 15.337 1.00 66.94 82 LYS A CA 1
ATOM 649 C C . LYS A 1 82 ? -3.317 -15.933 16.292 1.00 66.94 82 LYS A C 1
ATOM 651 O O . LYS A 1 82 ? -4.217 -16.301 17.029 1.00 66.94 82 LYS A O 1
ATOM 656 N N . PHE A 1 83 ? -2.094 -16.475 16.327 1.00 48.97 83 PHE A N 1
ATOM 657 C CA . PHE A 1 83 ? -1.645 -17.563 17.218 1.00 48.97 83 PHE A CA 1
ATOM 658 C C . PHE A 1 83 ? -2.179 -17.528 18.673 1.00 48.97 83 PHE A C 1
ATOM 660 O O . PHE A 1 83 ? -2.451 -18.597 19.207 1.00 48.97 83 PHE A O 1
ATOM 667 N N . ASP A 1 84 ? -2.378 -16.351 19.284 1.00 49.66 84 ASP A N 1
ATOM 668 C CA . ASP A 1 84 ? -2.862 -16.218 20.675 1.00 49.66 84 ASP A CA 1
ATOM 669 C C . ASP A 1 84 ? -4.395 -16.021 20.811 1.00 49.66 84 ASP A C 1
ATOM 671 O O . ASP A 1 84 ? -4.929 -16.163 21.906 1.00 49.66 84 ASP A O 1
ATOM 675 N N . ASP A 1 85 ? -5.111 -15.712 19.720 1.00 61.69 85 ASP A N 1
ATOM 676 C CA . ASP A 1 85 ? -6.576 -15.493 19.672 1.00 61.69 85 ASP A CA 1
ATOM 677 C C . ASP A 1 85 ? -7.202 -16.255 18.487 1.00 61.69 85 ASP A C 1
ATOM 679 O O . ASP A 1 85 ? -8.013 -15.746 17.707 1.00 61.69 85 ASP A O 1
ATOM 683 N N . PHE A 1 86 ? -6.736 -17.490 18.281 1.00 73.81 86 PHE A N 1
ATOM 684 C CA . PHE A 1 86 ? -7.184 -18.320 17.172 1.00 73.81 86 PHE A CA 1
ATOM 685 C C . PHE A 1 86 ? -8.586 -18.876 17.446 1.00 73.81 86 PHE A C 1
ATOM 687 O O . PHE A 1 86 ? -8.815 -19.599 18.417 1.00 73.81 86 PHE A O 1
ATOM 694 N N . THR A 1 87 ? -9.527 -18.598 16.545 1.00 76.06 87 THR A N 1
ATOM 695 C CA . THR A 1 87 ? -10.864 -19.198 16.542 1.00 76.06 87 THR A CA 1
ATOM 696 C C . THR A 1 87 ? -11.145 -19.804 15.174 1.00 76.06 87 THR A C 1
ATOM 698 O O . THR A 1 87 ? -11.155 -19.102 14.168 1.00 76.06 87 THR A O 1
ATOM 701 N N . SER A 1 88 ? -11.442 -21.106 15.133 1.00 83.06 88 SER A N 1
ATOM 702 C CA . SER A 1 88 ? -11.728 -21.797 13.868 1.00 83.06 88 SER A CA 1
ATOM 703 C C . SER A 1 88 ? -12.906 -21.179 13.097 1.00 83.06 88 SER A C 1
ATOM 705 O O . SER A 1 88 ? -13.905 -20.748 13.691 1.00 83.06 88 SER A O 1
ATOM 707 N N . LEU A 1 89 ? -12.820 -21.205 11.763 1.00 86.38 89 LEU A N 1
ATOM 708 C CA . LEU A 1 89 ? -13.841 -20.656 10.869 1.00 86.38 89 LEU A CA 1
ATOM 709 C C . LEU A 1 89 ? -15.250 -21.227 11.132 1.00 86.38 89 LEU A C 1
ATOM 711 O O . LEU A 1 89 ? -16.192 -20.433 11.181 1.00 86.38 89 LEU A O 1
ATOM 715 N N . PRO A 1 90 ? -15.443 -22.539 11.404 1.00 84.88 90 PRO A N 1
ATOM 716 C CA . PRO A 1 90 ? -16.763 -23.079 11.729 1.00 84.88 90 PRO A CA 1
ATOM 717 C C . PRO A 1 90 ? -17.408 -22.478 12.978 1.00 84.88 90 PRO A C 1
ATOM 719 O O . PRO A 1 90 ? -18.619 -22.244 13.006 1.00 84.88 90 PRO A O 1
ATOM 722 N N . ILE A 1 91 ? -16.608 -22.190 14.007 1.00 82.31 91 ILE A N 1
ATOM 723 C CA . ILE A 1 91 ? -17.095 -21.572 15.245 1.00 82.31 91 ILE A CA 1
ATOM 724 C C . ILE A 1 91 ? -17.503 -20.120 14.980 1.00 82.31 91 ILE A C 1
ATOM 726 O O . ILE A 1 91 ? -18.579 -19.697 15.415 1.00 82.31 91 ILE A O 1
ATOM 730 N N . LEU A 1 92 ? -16.681 -19.372 14.236 1.00 84.56 92 LEU A N 1
ATOM 731 C CA . LEU A 1 92 ? -16.984 -17.994 13.843 1.00 84.56 92 LEU A CA 1
ATOM 732 C C . LEU A 1 92 ? -18.245 -17.932 12.974 1.00 84.56 92 LEU A C 1
ATOM 734 O O . LEU A 1 92 ? -19.168 -17.178 13.274 1.00 84.56 92 LEU A O 1
ATOM 738 N N . ALA A 1 93 ? -18.352 -18.788 11.963 1.00 85.69 93 ALA A N 1
ATOM 739 C CA . ALA A 1 93 ? -19.529 -18.868 11.110 1.00 85.69 93 ALA A CA 1
ATOM 740 C C . ALA A 1 93 ? -20.805 -19.158 11.913 1.00 85.69 93 ALA A C 1
ATOM 742 O O . ALA A 1 93 ? -21.801 -18.450 11.759 1.00 85.69 93 ALA A O 1
ATOM 743 N N . LYS A 1 94 ? -20.765 -20.118 12.850 1.00 84.25 94 LYS A N 1
ATOM 744 C CA . LYS A 1 94 ? -21.908 -20.431 13.721 1.00 84.25 94 LYS A CA 1
ATOM 745 C C . LYS A 1 94 ? -22.315 -19.240 14.594 1.00 84.25 94 LYS A C 1
ATOM 747 O O . LYS A 1 94 ? -23.508 -18.957 14.711 1.00 84.25 94 LYS A O 1
ATOM 752 N N . ARG A 1 95 ? -21.346 -18.514 15.168 1.00 81.38 95 ARG A N 1
ATOM 753 C CA . ARG A 1 95 ? -21.590 -17.305 15.982 1.00 81.38 95 ARG A CA 1
ATOM 754 C C . ARG A 1 95 ? -22.289 -16.203 15.176 1.00 81.38 95 ARG A C 1
ATOM 756 O O . ARG A 1 95 ? -23.150 -15.514 15.713 1.00 81.38 95 ARG A O 1
ATOM 763 N N . HIS A 1 96 ? -21.976 -16.106 13.887 1.00 81.94 96 HIS A N 1
ATOM 764 C CA . HIS A 1 96 ? -22.532 -15.122 12.954 1.00 81.94 96 HIS A CA 1
ATOM 765 C C . HIS A 1 96 ? -23.701 -15.662 12.103 1.00 81.94 96 HIS A C 1
ATOM 767 O O . HIS A 1 96 ? -24.113 -15.042 11.119 1.00 81.94 96 HIS A O 1
ATOM 773 N N . ARG A 1 97 ? -24.287 -16.805 12.504 1.00 85.62 97 ARG A N 1
ATOM 774 C CA . ARG A 1 97 ? -25.446 -17.447 11.850 1.00 85.62 97 ARG A CA 1
ATOM 775 C C . ARG A 1 97 ? -25.211 -17.744 10.360 1.00 85.62 97 ARG A C 1
ATOM 777 O O . ARG A 1 97 ? -26.106 -17.581 9.531 1.00 85.62 97 ARG A O 1
ATOM 784 N N . ILE A 1 98 ? -23.996 -18.156 10.016 1.00 87.56 98 ILE A N 1
ATOM 785 C CA . ILE A 1 98 ? -23.605 -18.613 8.682 1.00 87.56 98 ILE A CA 1
ATOM 786 C C . ILE A 1 98 ? -23.566 -20.142 8.705 1.00 87.56 98 ILE A C 1
ATOM 788 O O . ILE A 1 98 ? -22.844 -20.742 9.500 1.00 87.56 98 ILE A O 1
ATOM 792 N N . ASN A 1 99 ? -24.345 -20.773 7.827 1.00 83.19 99 ASN A N 1
ATOM 793 C CA . ASN A 1 99 ? -24.333 -22.224 7.672 1.00 83.19 99 ASN A CA 1
ATOM 794 C C . ASN A 1 99 ? -23.178 -22.630 6.758 1.00 83.19 99 ASN A C 1
ATOM 796 O O . ASN A 1 99 ? -23.141 -22.227 5.598 1.00 83.19 99 ASN A O 1
ATOM 800 N N . LEU A 1 100 ? -22.266 -23.442 7.285 1.00 85.56 100 LEU A N 1
ATOM 801 C CA . LEU A 1 100 ? -21.166 -24.022 6.526 1.00 85.56 100 LEU A CA 1
ATOM 802 C C . LEU A 1 100 ? -21.435 -25.495 6.251 1.00 85.56 100 LEU A C 1
ATOM 804 O O . LEU A 1 100 ? -21.750 -26.257 7.167 1.00 85.56 100 LEU A O 1
ATOM 808 N N . ASN A 1 101 ? -21.260 -25.896 4.997 1.00 84.31 101 ASN A N 1
ATOM 809 C CA . ASN A 1 101 ? -21.136 -27.294 4.630 1.00 84.31 101 ASN A CA 1
ATOM 810 C C . ASN A 1 101 ? -19.649 -27.607 4.386 1.00 84.31 101 ASN A C 1
ATOM 812 O O . ASN A 1 101 ? -19.113 -27.135 3.386 1.00 84.31 101 ASN A O 1
ATOM 816 N N . PRO A 1 102 ? -18.998 -28.445 5.215 1.00 75.00 102 PRO A N 1
ATOM 817 C CA . PRO A 1 102 ? -17.574 -28.778 5.068 1.00 75.00 102 PRO A CA 1
ATOM 818 C C . PRO A 1 102 ? -17.205 -29.429 3.727 1.00 75.00 102 PRO A C 1
ATOM 820 O O . PRO A 1 102 ? -16.038 -29.527 3.372 1.00 75.00 102 PRO A O 1
ATOM 823 N N . LYS A 1 103 ? -18.191 -29.935 2.975 1.00 79.19 103 LYS A N 1
ATOM 824 C CA . LYS A 1 103 ? -17.975 -30.511 1.638 1.00 79.19 103 LYS A CA 1
ATOM 825 C C . LYS A 1 103 ? -17.996 -29.464 0.521 1.00 79.19 103 LYS A C 1
ATOM 827 O O . LYS A 1 103 ? -17.769 -29.818 -0.633 1.00 79.19 103 LYS A O 1
ATOM 832 N N . ASN A 1 104 ? -18.326 -28.213 0.836 1.00 85.62 104 ASN A N 1
ATOM 833 C CA . ASN A 1 104 ? -18.507 -27.147 -0.133 1.00 85.62 104 ASN A CA 1
ATOM 834 C C . ASN A 1 104 ? -17.559 -25.966 0.162 1.00 85.62 104 ASN A C 1
ATOM 836 O O . ASN A 1 104 ? -17.910 -25.089 0.954 1.00 85.62 104 ASN A O 1
ATOM 840 N N . PRO A 1 105 ? -16.410 -25.872 -0.530 1.00 86.25 105 PRO A N 1
ATOM 841 C CA . PRO A 1 105 ? -15.425 -24.807 -0.299 1.00 86.25 105 PRO A CA 1
ATOM 842 C C . PRO A 1 105 ? -15.972 -23.400 -0.614 1.00 86.25 105 PRO A C 1
ATOM 844 O O . PRO A 1 105 ? -15.466 -22.388 -0.135 1.00 86.25 105 PRO A O 1
ATOM 847 N N . PHE A 1 106 ? -17.063 -23.294 -1.384 1.00 90.81 106 PHE A N 1
ATOM 848 C CA . PHE A 1 106 ? -17.726 -22.008 -1.620 1.00 90.81 106 PHE A CA 1
ATOM 849 C C . PHE A 1 106 ? -18.483 -21.478 -0.400 1.00 90.81 106 PHE A C 1
ATOM 851 O O . PHE A 1 106 ? -18.718 -20.272 -0.327 1.00 90.81 106 PHE A O 1
ATOM 858 N N . ASP A 1 107 ? -18.891 -22.337 0.535 1.00 90.06 107 ASP A N 1
ATOM 859 C CA . ASP A 1 107 ? -19.557 -21.884 1.759 1.00 90.06 107 ASP A CA 1
ATOM 860 C C . ASP A 1 107 ? -18.529 -21.292 2.731 1.00 90.06 107 ASP A C 1
ATOM 862 O O . ASP A 1 107 ? -18.778 -20.241 3.325 1.00 90.06 107 ASP A O 1
ATOM 866 N N . GLU A 1 108 ? -17.337 -21.890 2.810 1.00 90.44 108 GLU A N 1
ATOM 867 C CA . GLU A 1 108 ? -16.200 -21.355 3.570 1.00 90.44 108 GLU A CA 1
ATOM 868 C C . GLU A 1 108 ? -15.721 -20.028 2.978 1.00 90.44 108 GLU A C 1
ATOM 870 O O . GLU A 1 108 ? -15.675 -19.019 3.684 1.00 90.44 108 GLU A O 1
ATOM 875 N N . ALA A 1 109 ? -15.519 -19.969 1.657 1.00 93.00 109 ALA A N 1
ATOM 876 C CA . ALA A 1 109 ? -15.221 -18.717 0.966 1.00 93.00 109 ALA A CA 1
ATOM 877 C C . ALA A 1 109 ? -16.324 -17.655 1.166 1.00 93.00 109 ALA A C 1
ATOM 879 O O . ALA A 1 109 ? -16.023 -16.473 1.309 1.00 93.00 109 ALA A O 1
ATOM 880 N N . TYR A 1 110 ? -17.605 -18.033 1.236 1.00 93.88 110 TYR A N 1
ATOM 881 C CA . TYR A 1 110 ? -18.679 -17.086 1.561 1.00 93.88 110 TYR A CA 1
ATOM 882 C C . TYR A 1 110 ? -18.564 -16.545 2.995 1.00 93.88 110 TYR A C 1
ATOM 884 O O . TYR A 1 110 ? -18.714 -15.339 3.209 1.00 93.88 110 TYR A O 1
ATOM 892 N N . ALA A 1 111 ? -18.267 -17.403 3.976 1.00 92.12 111 ALA A N 1
ATOM 893 C CA . ALA A 1 111 ? -18.050 -16.970 5.355 1.00 92.12 111 ALA A CA 1
ATOM 894 C C . ALA A 1 111 ? -16.847 -16.024 5.468 1.00 92.12 111 ALA A C 1
ATOM 896 O O . ALA A 1 111 ? -16.966 -14.962 6.081 1.00 92.12 111 ALA A O 1
ATOM 897 N N . LEU A 1 112 ? -15.735 -16.354 4.805 1.00 93.88 112 LEU A N 1
ATOM 898 C CA . LEU A 1 112 ? -14.543 -15.507 4.736 1.00 93.88 112 LEU A CA 1
ATOM 899 C C . LEU A 1 112 ? -14.826 -14.152 4.076 1.00 93.88 112 LEU A C 1
ATOM 901 O O . LEU A 1 112 ? -14.250 -13.149 4.480 1.00 93.88 112 LEU A O 1
ATOM 905 N N . ALA A 1 113 ? -15.743 -14.084 3.108 1.00 94.62 113 ALA A N 1
ATOM 906 C CA . ALA A 1 113 ? -16.154 -12.818 2.506 1.00 94.62 113 ALA A CA 1
ATOM 907 C C . ALA A 1 113 ? -16.991 -11.962 3.475 1.00 94.62 113 ALA A C 1
ATOM 909 O O . ALA A 1 113 ? -16.849 -10.738 3.512 1.00 94.62 113 ALA A O 1
ATOM 910 N N . ARG A 1 114 ? -17.880 -12.593 4.252 1.00 92.31 114 ARG A N 1
ATOM 911 C CA . ARG A 1 114 ? -18.875 -11.914 5.097 1.00 92.31 114 ARG A CA 1
ATOM 912 C C . ARG A 1 114 ? -18.326 -11.444 6.438 1.00 92.31 114 ARG A C 1
ATOM 914 O O . ARG A 1 114 ? -18.609 -10.321 6.843 1.00 92.31 114 ARG A O 1
ATOM 921 N N . LEU A 1 115 ? -17.541 -12.278 7.110 1.00 91.12 115 LEU A N 1
ATOM 922 C CA . LEU A 1 115 ? -17.029 -12.015 8.458 1.00 91.12 115 LEU A CA 1
ATOM 923 C C . LEU A 1 115 ? -16.238 -10.689 8.585 1.00 91.12 115 LEU A C 1
ATOM 925 O O . LEU A 1 115 ? -16.485 -9.962 9.550 1.00 91.12 115 LEU A O 1
ATOM 929 N N . PRO A 1 116 ? -15.401 -10.276 7.609 1.00 91.88 116 PRO A N 1
ATOM 930 C CA . PRO A 1 116 ? -14.741 -8.969 7.637 1.00 91.88 116 PRO A CA 1
ATOM 931 C C . PRO A 1 116 ? -15.698 -7.770 7.703 1.00 91.88 116 PRO A C 1
ATOM 933 O O . PRO A 1 116 ? -15.400 -6.791 8.385 1.00 91.88 116 PRO A O 1
ATOM 936 N N . PHE A 1 117 ? -16.869 -7.835 7.055 1.00 88.25 117 PHE A N 1
ATOM 937 C CA . PHE A 1 117 ? -17.870 -6.760 7.146 1.00 88.25 117 PHE A CA 1
ATOM 938 C C . PHE A 1 117 ? -18.492 -6.636 8.536 1.00 88.25 117 PHE A C 1
ATOM 940 O O . PHE A 1 117 ? -18.951 -5.557 8.905 1.00 88.25 117 PHE A O 1
ATOM 947 N N . GLU A 1 118 ? -18.505 -7.728 9.296 1.00 84.94 118 GLU A N 1
ATOM 948 C CA . GLU A 1 118 ? -19.002 -7.775 10.671 1.00 84.94 118 GLU A CA 1
ATOM 949 C C . GLU A 1 118 ? -17.879 -7.487 11.694 1.00 84.94 118 GLU A C 1
ATOM 951 O O . GLU A 1 118 ? -18.073 -7.639 12.902 1.00 84.94 118 GLU A O 1
ATOM 956 N N . GLY A 1 119 ? -16.704 -7.041 11.220 1.00 83.81 119 GLY A N 1
ATOM 957 C CA . GLY A 1 119 ? -15.557 -6.671 12.052 1.00 83.81 119 GLY A CA 1
ATOM 958 C C . GLY A 1 119 ? -14.817 -7.865 12.649 1.00 83.81 119 GLY A C 1
ATOM 959 O O . GLY A 1 119 ? -14.218 -7.746 13.713 1.00 83.81 119 GLY A O 1
ATOM 960 N N . VAL A 1 120 ? -14.904 -9.035 12.015 1.00 87.19 120 VAL A N 1
ATOM 961 C CA . VAL A 1 120 ? -14.254 -10.260 12.490 1.00 87.19 120 VAL A CA 1
ATOM 962 C C . VAL A 1 120 ? -12.960 -10.496 11.721 1.00 87.19 120 VAL A C 1
ATOM 964 O O . VAL A 1 120 ? -12.961 -10.544 10.490 1.00 87.19 120 VAL A O 1
ATOM 967 N N . GLY A 1 121 ? -11.873 -10.703 12.462 1.00 87.44 121 GLY A N 1
ATOM 968 C CA . GLY A 1 121 ? -10.554 -11.034 11.932 1.00 87.44 121 GLY A CA 1
ATOM 969 C C . GLY A 1 121 ? -9.518 -9.935 12.153 1.00 87.44 121 GLY A C 1
ATOM 970 O O . GLY A 1 121 ? -9.774 -8.917 12.794 1.00 87.44 121 GLY A O 1
ATOM 971 N N . TYR A 1 122 ? -8.329 -10.157 11.603 1.00 88.56 122 TYR A N 1
ATOM 972 C CA . TYR A 1 122 ? -7.193 -9.249 11.705 1.00 88.56 122 TYR A CA 1
ATOM 973 C C . TYR A 1 122 ? -6.744 -8.807 10.321 1.00 88.56 122 TYR A C 1
ATOM 975 O O . TYR A 1 122 ? -6.420 -9.627 9.459 1.00 88.56 122 TYR A O 1
ATOM 983 N N . LYS A 1 123 ? -6.686 -7.497 10.118 1.00 90.44 123 LYS A N 1
ATOM 984 C CA . LYS A 1 123 ? -6.089 -6.874 8.947 1.00 90.44 123 LYS A CA 1
ATOM 985 C C . LYS A 1 123 ? -4.581 -7.119 8.942 1.00 90.44 123 LYS A C 1
ATOM 987 O O . LYS A 1 123 ? -3.896 -6.915 9.944 1.00 90.44 123 LYS A O 1
ATOM 992 N N . LEU A 1 124 ? -4.060 -7.521 7.788 1.00 89.19 124 LEU A N 1
ATOM 993 C CA . LEU A 1 124 ? -2.627 -7.726 7.602 1.00 89.19 124 LEU A CA 1
ATOM 994 C C . LEU A 1 124 ? -1.923 -6.394 7.330 1.00 89.19 124 LEU A C 1
ATOM 996 O O . LEU A 1 124 ? -2.166 -5.751 6.303 1.00 89.19 124 LEU A O 1
ATOM 1000 N N . LYS A 1 125 ? -0.990 -6.013 8.204 1.00 84.62 125 LYS A N 1
ATOM 1001 C CA . LYS A 1 125 ? -0.092 -4.872 8.008 1.00 84.62 125 LYS A CA 1
ATOM 1002 C C . LYS A 1 125 ? 1.255 -5.383 7.487 1.00 84.62 125 LYS A C 1
ATOM 1004 O O . LYS A 1 125 ? 2.101 -5.884 8.223 1.00 84.62 125 LYS A O 1
ATOM 1009 N N . LEU A 1 126 ? 1.404 -5.323 6.162 1.00 82.00 126 LEU A N 1
ATOM 1010 C CA . LEU A 1 126 ? 2.570 -5.826 5.409 1.00 82.00 126 LEU A CA 1
ATOM 1011 C C . LEU A 1 126 ? 3.629 -4.744 5.136 1.00 82.00 126 LEU A C 1
ATOM 1013 O O . LEU A 1 126 ? 4.761 -5.054 4.754 1.00 82.00 126 LEU A O 1
ATOM 1017 N N . TYR A 1 127 ? 3.250 -3.481 5.309 1.00 78.31 127 TYR A N 1
ATOM 1018 C CA . TYR A 1 127 ? 4.079 -2.311 5.059 1.00 78.31 127 TYR A CA 1
ATOM 1019 C C . TYR A 1 127 ? 4.191 -1.476 6.335 1.00 78.31 127 TYR A C 1
ATOM 1021 O O . TYR A 1 127 ? 3.249 -1.435 7.128 1.00 78.31 127 TYR A O 1
ATOM 1029 N N . GLU A 1 128 ? 5.342 -0.844 6.537 1.00 73.06 128 GLU A N 1
ATOM 1030 C CA . GLU A 1 128 ? 5.475 0.235 7.518 1.00 73.06 128 GLU A CA 1
ATOM 1031 C C . GLU A 1 128 ? 4.693 1.464 7.039 1.00 73.06 128 GLU A C 1
ATOM 1033 O O . GLU A 1 128 ? 4.441 1.622 5.840 1.00 73.06 128 GLU A O 1
ATOM 1038 N N . ASP A 1 129 ? 4.366 2.373 7.956 1.00 73.50 129 ASP A N 1
ATOM 1039 C CA . ASP A 1 129 ? 3.827 3.701 7.619 1.00 73.50 129 ASP A CA 1
ATOM 1040 C C . ASP A 1 129 ? 4.939 4.651 7.128 1.00 73.50 129 ASP A C 1
ATOM 1042 O O . ASP A 1 129 ? 4.964 5.844 7.423 1.00 73.50 129 ASP A O 1
ATOM 1046 N N . GLU A 1 130 ? 5.871 4.093 6.357 1.00 80.81 130 GLU A N 1
ATOM 1047 C CA . GLU A 1 130 ? 7.034 4.756 5.791 1.00 80.81 130 GLU A CA 1
ATOM 1048 C C . GLU A 1 130 ? 7.130 4.453 4.297 1.00 80.81 130 GLU A C 1
ATOM 1050 O O . GLU A 1 130 ? 6.875 3.335 3.831 1.00 80.81 130 GLU A O 1
ATOM 1055 N N . THR A 1 131 ? 7.554 5.451 3.531 1.00 85.62 131 THR A N 1
ATOM 1056 C CA . THR A 1 131 ? 7.742 5.340 2.087 1.00 85.62 131 THR A CA 1
ATOM 1057 C C . THR A 1 131 ? 9.189 5.610 1.724 1.00 85.62 131 THR A C 1
ATOM 1059 O O . THR A 1 131 ? 9.753 6.648 2.063 1.00 85.62 131 THR A O 1
ATOM 1062 N N . GLU A 1 132 ? 9.790 4.686 0.980 1.00 90.75 132 GLU A N 1
ATOM 1063 C CA . GLU A 1 132 ? 11.113 4.874 0.407 1.00 90.75 132 GLU A CA 1
ATOM 1064 C C . GLU A 1 132 ? 10.991 5.494 -0.992 1.00 90.75 132 GLU A C 1
ATOM 1066 O O . GLU A 1 132 ? 10.322 4.940 -1.871 1.00 90.75 132 GLU A O 1
ATOM 1071 N N . ILE A 1 133 ? 11.665 6.626 -1.216 1.00 93.38 133 ILE A N 1
ATOM 1072 C CA . ILE A 1 133 ? 11.818 7.243 -2.539 1.00 93.38 133 ILE A CA 1
ATOM 1073 C C . ILE A 1 133 ? 13.261 7.070 -2.986 1.00 93.38 133 ILE A C 1
ATOM 1075 O O . ILE A 1 133 ? 14.180 7.698 -2.465 1.00 93.38 133 ILE A O 1
ATOM 1079 N N . LEU A 1 134 ? 13.465 6.226 -3.987 1.00 94.25 134 LEU A N 1
ATOM 1080 C CA . LEU A 1 134 ? 14.769 5.963 -4.569 1.00 94.25 134 LEU A CA 1
ATOM 1081 C C . LEU A 1 134 ? 14.944 6.741 -5.874 1.00 94.25 134 LEU A C 1
ATOM 1083 O O . LEU A 1 134 ? 14.277 6.458 -6.867 1.00 94.25 134 LEU A O 1
ATOM 1087 N N . VAL A 1 135 ? 15.918 7.645 -5.904 1.00 94.75 135 VAL A N 1
ATOM 1088 C CA . VAL A 1 135 ? 16.373 8.356 -7.102 1.00 94.75 135 VAL A CA 1
ATOM 1089 C C . VAL A 1 135 ? 17.699 7.752 -7.562 1.00 94.75 135 VAL A C 1
ATOM 1091 O O . VAL A 1 135 ? 18.698 7.758 -6.843 1.00 94.75 135 VAL A O 1
ATOM 1094 N N . SER A 1 136 ? 17.719 7.198 -8.770 1.00 93.00 136 SER A N 1
ATOM 1095 C CA . SER A 1 136 ? 18.877 6.488 -9.328 1.00 93.00 136 SER A CA 1
ATOM 1096 C C . SER A 1 136 ? 18.988 6.687 -10.839 1.00 93.00 136 SER A C 1
ATOM 1098 O O . SER A 1 136 ? 18.097 7.248 -11.473 1.00 93.00 136 SER A O 1
ATOM 1100 N N . SER A 1 137 ? 20.086 6.237 -11.445 1.00 87.44 137 SER A N 1
ATOM 1101 C CA . SER A 1 137 ? 20.221 6.243 -12.905 1.00 87.44 137 SER A CA 1
ATOM 1102 C C . SER A 1 137 ? 19.237 5.262 -13.556 1.00 87.44 137 SER A C 1
ATOM 1104 O O . SER A 1 137 ? 19.013 4.156 -13.066 1.00 87.44 137 SER A O 1
ATOM 1106 N N . GLY A 1 138 ? 18.631 5.658 -14.678 1.00 80.88 138 GLY A N 1
ATOM 1107 C CA . GLY A 1 138 ? 17.661 4.819 -15.390 1.00 80.88 138 GLY A CA 1
ATOM 1108 C C . GLY A 1 138 ? 18.279 3.666 -16.184 1.00 80.88 138 GLY A C 1
ATOM 1109 O O . GLY A 1 138 ? 17.584 2.709 -16.526 1.00 80.88 138 GLY A O 1
ATOM 1110 N N . ARG A 1 139 ? 19.585 3.733 -16.470 1.00 78.06 139 ARG A N 1
ATOM 1111 C CA . ARG A 1 139 ? 20.339 2.714 -17.213 1.00 78.06 139 ARG A CA 1
ATOM 1112 C C . ARG A 1 139 ? 21.637 2.384 -16.487 1.00 78.06 139 ARG A C 1
ATOM 1114 O O . ARG A 1 139 ? 22.350 3.290 -16.060 1.00 78.06 139 ARG A O 1
ATOM 1121 N N . SER A 1 140 ? 21.969 1.097 -16.407 1.00 67.12 140 SER A N 1
ATOM 1122 C CA . SER A 1 140 ? 23.307 0.666 -16.009 1.00 67.12 140 SER A CA 1
ATOM 1123 C C . SER A 1 140 ? 24.290 0.954 -17.144 1.00 67.12 140 SER A C 1
ATOM 1125 O O . SER A 1 140 ? 24.051 0.631 -18.307 1.00 67.12 140 SER A O 1
ATOM 1127 N N . LEU A 1 141 ? 25.403 1.603 -16.815 1.00 64.81 141 LEU A N 1
ATOM 1128 C CA . LEU A 1 141 ? 26.480 1.849 -17.766 1.00 64.81 141 LEU A CA 1
ATOM 1129 C C . LEU A 1 141 ? 27.282 0.546 -17.938 1.00 64.81 141 LEU A C 1
ATOM 1131 O O . LEU A 1 141 ? 27.790 0.006 -16.959 1.00 64.81 141 LEU A O 1
ATOM 1135 N N . GLY A 1 142 ? 27.350 0.020 -19.167 1.00 60.44 142 GLY A N 1
ATOM 1136 C CA . GLY A 1 142 ? 28.138 -1.175 -19.516 1.00 60.44 142 GLY A CA 1
ATOM 1137 C C . GLY A 1 142 ? 29.658 -0.935 -19.492 1.00 60.44 142 GLY A C 1
ATOM 1138 O O . GLY A 1 142 ? 30.122 0.109 -19.044 1.00 60.44 142 GLY A O 1
ATOM 1139 N N . ARG A 1 143 ? 30.468 -1.877 -19.992 1.00 46.22 143 ARG A N 1
ATOM 1140 C CA . ARG A 1 143 ? 31.934 -1.706 -20.073 1.00 46.22 143 ARG A CA 1
ATOM 1141 C C . ARG A 1 143 ? 32.342 -0.898 -21.323 1.00 46.22 143 ARG A C 1
ATOM 1143 O O . ARG A 1 143 ? 32.388 -1.465 -22.404 1.00 46.22 143 ARG A O 1
ATOM 1150 N N . GLY A 1 144 ? 32.703 0.379 -21.146 1.00 57.88 144 GLY A N 1
ATOM 1151 C CA . GLY A 1 144 ? 33.656 1.113 -21.999 1.00 57.88 144 GLY A CA 1
ATOM 1152 C C . GLY A 1 144 ? 33.104 1.933 -23.178 1.00 57.88 144 GLY A C 1
ATOM 1153 O O . GLY A 1 144 ? 32.371 1.431 -24.023 1.00 57.88 144 GLY A O 1
ATOM 1154 N N . GLY A 1 145 ? 33.541 3.199 -23.270 1.00 66.25 145 GLY A N 1
ATOM 1155 C CA . GLY A 1 145 ? 33.399 4.075 -24.443 1.00 66.25 145 GLY A CA 1
ATOM 1156 C C . GLY A 1 145 ? 33.926 5.500 -24.194 1.00 66.25 145 GLY A C 1
ATOM 1157 O O . GLY A 1 145 ? 33.781 6.031 -23.095 1.00 66.25 145 GLY A O 1
ATOM 1158 N N . TYR A 1 146 ? 34.501 6.155 -25.214 1.00 59.78 146 TYR A N 1
ATOM 1159 C CA . TYR A 1 146 ? 35.093 7.510 -25.115 1.00 59.78 146 TYR A CA 1
ATOM 1160 C C . TYR A 1 146 ? 34.104 8.612 -24.662 1.00 59.78 146 TYR A C 1
ATOM 1162 O O . TYR A 1 146 ? 34.515 9.668 -24.183 1.00 59.78 146 TYR A O 1
ATOM 1170 N N . SER A 1 147 ? 32.791 8.384 -24.774 1.00 63.91 147 SER A N 1
ATOM 1171 C CA . SER A 1 147 ? 31.725 9.309 -24.349 1.00 63.91 147 SER A CA 1
ATOM 1172 C C . SER A 1 147 ? 31.113 8.983 -22.976 1.00 63.91 147 SER A C 1
ATOM 1174 O O . SER A 1 147 ? 30.277 9.740 -22.474 1.00 63.91 147 SER A O 1
ATOM 1176 N N . GLN A 1 148 ? 31.535 7.889 -22.335 1.00 71.75 148 GLN A N 1
ATOM 1177 C CA . GLN A 1 148 ? 30.846 7.319 -21.177 1.00 71.75 148 GLN A CA 1
ATOM 1178 C C . GLN A 1 148 ? 30.987 8.173 -19.907 1.00 71.75 148 GLN A C 1
ATOM 1180 O O . GLN A 1 148 ? 29.997 8.421 -19.220 1.00 71.75 148 GLN A O 1
ATOM 1185 N N . GLY A 1 149 ? 32.185 8.705 -19.638 1.00 73.19 149 GLY A N 1
ATOM 1186 C CA . GLY A 1 149 ? 32.432 9.567 -18.474 1.00 73.19 149 GLY A CA 1
ATOM 1187 C C . GLY A 1 149 ? 31.662 10.893 -18.528 1.00 73.19 149 GLY A C 1
ATOM 1188 O O . GLY A 1 149 ? 31.120 11.340 -17.519 1.00 73.19 149 GLY A O 1
ATOM 1189 N N . ARG A 1 150 ? 31.518 11.494 -19.721 1.00 76.44 150 ARG A N 1
ATOM 1190 C CA . ARG A 1 150 ? 30.698 12.708 -19.910 1.00 76.44 150 ARG A CA 1
ATOM 1191 C C . ARG A 1 150 ? 29.221 12.442 -19.629 1.00 76.44 150 ARG A C 1
ATOM 1193 O O . ARG A 1 150 ? 28.582 13.223 -18.926 1.00 76.44 150 ARG A O 1
ATOM 1200 N N . TYR A 1 151 ? 28.690 11.334 -20.142 1.00 78.19 151 TYR A N 1
ATOM 1201 C CA . TYR A 1 151 ? 27.304 10.940 -19.896 1.00 78.19 151 TYR A CA 1
ATOM 1202 C C . TYR A 1 151 ? 27.049 10.636 -18.412 1.00 78.19 151 TYR A C 1
ATOM 1204 O O . TYR A 1 151 ? 26.033 11.056 -17.856 1.00 78.19 151 TYR A O 1
ATOM 1212 N N . GLN A 1 152 ? 27.993 9.968 -17.745 1.00 82.38 152 GLN A N 1
ATOM 1213 C CA . GLN A 1 152 ? 27.902 9.651 -16.322 1.00 82.38 152 GLN A CA 1
ATOM 1214 C C . GLN A 1 152 ? 27.875 10.915 -15.453 1.00 82.38 152 GLN A C 1
ATOM 1216 O O . GLN A 1 152 ? 26.983 11.052 -14.619 1.00 82.38 152 GLN A O 1
ATOM 1221 N N . ARG A 1 153 ? 28.771 11.881 -15.706 1.00 82.69 153 ARG A N 1
ATOM 1222 C CA . ARG A 1 153 ? 28.780 13.174 -14.996 1.00 82.69 153 ARG A CA 1
ATOM 1223 C C . ARG A 1 153 ? 27.487 13.958 -15.209 1.00 82.69 153 ARG A C 1
ATOM 1225 O O . ARG A 1 153 ? 26.904 14.443 -14.244 1.00 82.69 153 ARG A O 1
ATOM 1232 N N . ARG A 1 154 ? 26.993 14.025 -16.453 1.00 87.00 154 ARG A N 1
ATOM 1233 C CA . ARG A 1 154 ? 25.697 14.653 -16.763 1.00 87.00 154 ARG A CA 1
ATOM 1234 C C . ARG A 1 154 ? 24.553 13.986 -15.993 1.00 87.00 154 ARG A C 1
ATOM 1236 O O . ARG A 1 154 ? 23.703 14.680 -15.446 1.00 87.00 154 ARG A O 1
ATOM 1243 N N . THR A 1 155 ? 24.552 12.656 -15.923 1.00 86.44 155 THR A N 1
ATOM 1244 C CA . THR A 1 155 ? 23.532 11.889 -15.194 1.00 86.44 155 THR A CA 1
ATOM 1245 C C . THR A 1 155 ? 23.605 12.159 -13.690 1.00 86.44 155 THR A C 1
ATOM 1247 O O . THR A 1 155 ? 22.576 12.406 -13.072 1.00 86.44 155 THR A O 1
ATOM 1250 N N . PHE A 1 156 ? 24.802 12.181 -13.095 1.00 91.19 156 PHE A N 1
ATOM 1251 C CA . PHE A 1 156 ? 24.973 12.473 -11.668 1.00 91.19 156 PHE A CA 1
ATOM 1252 C C . PHE A 1 156 ? 24.545 13.894 -11.294 1.00 91.19 156 PHE A C 1
ATOM 1254 O O . PHE A 1 156 ? 23.918 14.090 -10.250 1.00 91.19 156 PHE A O 1
ATOM 1261 N N . ALA A 1 157 ? 24.835 14.879 -12.146 1.00 90.06 157 ALA A N 1
ATOM 1262 C CA . ALA A 1 157 ? 24.362 16.248 -11.959 1.00 90.06 157 ALA A CA 1
ATOM 1263 C C . ALA A 1 157 ? 22.826 16.321 -11.999 1.00 90.06 157 ALA A C 1
ATOM 1265 O O . ALA A 1 157 ? 22.211 16.971 -11.154 1.00 90.06 157 ALA A O 1
ATOM 1266 N N . LEU A 1 158 ? 22.200 15.595 -12.930 1.00 90.19 158 LEU A N 1
ATOM 1267 C CA . LEU A 1 158 ? 20.745 15.535 -13.053 1.00 90.19 158 LEU A CA 1
ATOM 1268 C C . LEU A 1 158 ? 20.096 14.831 -11.845 1.00 90.19 158 LEU A C 1
ATOM 1270 O O . LEU A 1 158 ? 19.077 15.299 -11.344 1.00 90.19 158 LEU A O 1
ATOM 1274 N N . ILE A 1 159 ? 20.699 13.749 -11.331 1.00 91.88 159 ILE A N 1
ATOM 1275 C CA . ILE A 1 159 ? 20.241 13.078 -10.099 1.00 91.88 159 ILE A CA 1
ATOM 1276 C C . ILE A 1 159 ? 20.347 14.043 -8.919 1.00 91.88 159 ILE A C 1
ATOM 1278 O O . ILE A 1 159 ? 19.397 14.160 -8.153 1.00 91.88 159 ILE A O 1
ATOM 1282 N N . LYS A 1 160 ? 21.457 14.781 -8.796 1.00 93.38 160 LYS A N 1
ATOM 1283 C CA . LYS A 1 160 ? 21.625 15.794 -7.747 1.00 93.38 160 LYS A CA 1
ATOM 1284 C C . LYS A 1 160 ? 20.541 16.866 -7.803 1.00 93.38 160 LYS A C 1
ATOM 1286 O O . LYS A 1 160 ? 19.959 17.178 -6.769 1.00 93.38 160 LYS A O 1
ATOM 1291 N N . TYR A 1 161 ? 20.244 17.385 -8.993 1.00 93.06 161 TYR A N 1
ATOM 1292 C CA . TYR A 1 161 ? 19.154 18.339 -9.186 1.00 93.06 161 TYR A CA 1
ATOM 1293 C C . TYR A 1 161 ? 17.810 17.755 -8.733 1.00 93.06 161 TYR A C 1
ATOM 1295 O O . TYR A 1 161 ? 17.129 18.349 -7.902 1.00 93.06 161 TYR A O 1
ATOM 1303 N N . ARG A 1 162 ? 17.469 16.550 -9.206 1.00 93.44 162 ARG A N 1
ATOM 1304 C CA . ARG A 1 162 ? 16.175 15.923 -8.913 1.00 93.44 162 ARG A CA 1
ATOM 1305 C C . ARG A 1 162 ? 16.007 15.555 -7.437 1.00 93.44 162 ARG A C 1
ATOM 1307 O O . ARG A 1 162 ? 14.911 15.663 -6.906 1.00 93.44 162 ARG A O 1
ATOM 1314 N N . VAL A 1 163 ? 17.087 15.151 -6.768 1.00 94.69 163 VAL A N 1
ATOM 1315 C CA . VAL A 1 163 ? 17.106 14.909 -5.318 1.00 94.69 163 VAL A CA 1
ATOM 1316 C C . VAL A 1 163 ? 16.805 16.202 -4.553 1.00 94.69 163 VAL A C 1
ATOM 1318 O O . VAL A 1 163 ? 15.934 16.196 -3.695 1.00 94.69 163 VAL A O 1
ATOM 1321 N N . ARG A 1 164 ? 17.454 17.324 -4.893 1.00 94.38 164 ARG A N 1
ATOM 1322 C CA . ARG A 1 164 ? 17.188 18.622 -4.240 1.00 94.38 164 ARG A CA 1
ATOM 1323 C C . ARG A 1 164 ? 15.774 19.144 -4.494 1.00 94.38 164 ARG A C 1
ATOM 1325 O O . ARG A 1 164 ? 15.192 19.798 -3.638 1.00 94.38 164 ARG A O 1
ATOM 1332 N N . GLU A 1 165 ? 15.225 18.864 -5.670 1.00 94.25 165 GLU A N 1
ATOM 1333 C CA . GLU A 1 165 ? 13.848 19.215 -6.009 1.00 94.25 165 GLU A CA 1
ATOM 1334 C C . GLU A 1 165 ? 12.840 18.438 -5.149 1.00 94.25 165 GLU A C 1
ATOM 1336 O O . GLU A 1 165 ? 11.968 19.051 -4.542 1.00 94.25 165 GLU A O 1
ATOM 1341 N N . ILE A 1 166 ? 13.019 17.116 -5.029 1.00 93.56 166 ILE A N 1
ATOM 1342 C CA . ILE A 1 166 ? 12.193 16.243 -4.178 1.00 93.56 166 ILE A CA 1
ATOM 1343 C C . ILE A 1 166 ? 12.304 16.630 -2.699 1.00 93.56 166 ILE A C 1
ATOM 1345 O O . ILE A 1 166 ? 11.294 16.681 -2.005 1.00 93.56 166 ILE A O 1
ATOM 1349 N N . GLU A 1 167 ? 13.512 16.930 -2.219 1.00 93.62 167 GLU A N 1
ATOM 1350 C CA . GLU A 1 167 ? 13.747 17.419 -0.855 1.00 93.62 167 GLU A CA 1
ATOM 1351 C C . GLU A 1 167 ? 12.902 18.671 -0.574 1.00 93.62 167 GLU A C 1
ATOM 1353 O O . GLU A 1 167 ? 12.190 18.732 0.425 1.00 93.62 167 GLU A O 1
ATOM 1358 N N . LYS A 1 168 ? 12.908 19.638 -1.500 1.00 94.00 168 LYS A N 1
ATOM 1359 C CA . LYS A 1 168 ? 12.116 20.866 -1.380 1.00 94.00 168 LYS A CA 1
ATOM 1360 C C . LYS A 1 168 ? 10.610 20.601 -1.427 1.00 94.00 168 LYS A C 1
ATOM 1362 O O . LYS A 1 168 ? 9.871 21.211 -0.662 1.00 94.00 168 LYS A O 1
ATOM 1367 N N . GLU A 1 169 ? 10.158 19.725 -2.321 1.00 92.81 169 GLU A N 1
ATOM 1368 C CA . GLU A 1 169 ? 8.747 19.341 -2.453 1.00 92.81 169 GLU A CA 1
ATOM 1369 C C . GLU A 1 169 ? 8.224 18.718 -1.150 1.00 92.81 169 GLU A C 1
ATOM 1371 O O . GLU A 1 169 ? 7.237 19.193 -0.593 1.00 92.81 169 GLU A O 1
ATOM 1376 N N . LEU A 1 170 ? 8.954 17.745 -0.593 1.00 90.88 170 LEU A N 1
ATOM 1377 C CA . LEU A 1 170 ? 8.595 17.093 0.668 1.00 90.88 170 LEU A CA 1
ATOM 1378 C C . LEU A 1 170 ? 8.609 18.061 1.858 1.00 90.88 170 LEU A C 1
ATOM 1380 O O . LEU A 1 170 ? 7.693 18.027 2.679 1.00 90.88 170 LEU A O 1
ATOM 1384 N N . SER A 1 171 ? 9.615 18.937 1.955 1.00 89.44 171 SER A N 1
ATOM 1385 C CA . SER A 1 171 ? 9.684 19.930 3.034 1.00 89.44 171 SER A CA 1
ATOM 1386 C C . SER A 1 171 ? 8.570 20.974 2.946 1.00 89.44 171 SER A C 1
ATOM 1388 O O . SER A 1 171 ? 8.016 21.351 3.975 1.00 89.44 171 SER A O 1
ATOM 1390 N N . ASN A 1 172 ? 8.215 21.429 1.740 1.00 89.81 172 ASN A N 1
ATOM 1391 C CA . ASN A 1 172 ? 7.128 22.392 1.539 1.00 89.81 172 ASN A CA 1
ATOM 1392 C C . ASN A 1 172 ? 5.766 21.824 1.951 1.00 89.81 172 ASN A C 1
ATOM 1394 O O . ASN A 1 172 ? 4.929 22.559 2.469 1.00 89.81 172 ASN A O 1
ATOM 1398 N N . GLU A 1 173 ? 5.552 20.528 1.731 1.00 86.88 173 GLU A N 1
ATOM 1399 C CA . GLU A 1 173 ? 4.334 19.828 2.147 1.00 86.88 173 GLU A CA 1
ATOM 1400 C C . GLU A 1 173 ? 4.373 19.356 3.613 1.00 86.88 173 GLU A C 1
ATOM 1402 O O . GLU A 1 173 ? 3.410 18.772 4.105 1.00 86.88 173 GLU A O 1
ATOM 1407 N N . GLY A 1 174 ? 5.454 19.651 4.346 1.00 84.06 174 GLY A N 1
ATOM 1408 C CA . GLY A 1 174 ? 5.564 19.375 5.780 1.00 84.06 174 GLY A CA 1
ATOM 1409 C C . GLY A 1 174 ? 5.844 17.911 6.129 1.00 84.06 174 GLY A C 1
ATOM 1410 O O . GLY A 1 174 ? 5.574 17.493 7.255 1.00 84.06 174 GLY A O 1
ATOM 1411 N N . PHE A 1 175 ? 6.379 17.119 5.196 1.00 88.69 175 PHE A N 1
ATOM 1412 C CA . PHE A 1 175 ? 6.777 15.741 5.480 1.00 88.69 175 PHE A CA 1
ATOM 1413 C C . PHE A 1 175 ? 8.104 15.683 6.239 1.00 88.69 175 PHE A C 1
ATOM 1415 O O . PHE A 1 175 ? 9.078 16.341 5.875 1.00 88.69 175 PHE A O 1
ATOM 1422 N N . ASN A 1 176 ? 8.168 14.806 7.243 1.00 85.31 176 ASN A N 1
ATOM 1423 C CA . ASN A 1 176 ? 9.428 14.415 7.869 1.00 85.31 176 ASN A CA 1
ATOM 1424 C C . ASN A 1 176 ? 10.079 13.300 7.046 1.00 85.31 176 ASN A C 1
ATOM 1426 O O . ASN A 1 176 ? 9.420 12.314 6.700 1.00 85.31 176 ASN A O 1
ATOM 1430 N N . PHE A 1 177 ? 11.370 13.434 6.757 1.00 90.19 177 PHE A N 1
ATOM 1431 C CA . PHE A 1 177 ? 12.117 12.424 6.021 1.00 90.19 177 PHE A CA 1
ATOM 1432 C C . PHE A 1 177 ? 13.604 12.438 6.367 1.00 90.19 177 PHE A C 1
ATOM 1434 O O . PHE A 1 177 ? 14.168 13.488 6.666 1.00 90.19 177 PHE A O 1
ATOM 1441 N N . ASP A 1 178 ? 14.236 11.277 6.225 1.00 89.12 178 ASP A N 1
ATOM 1442 C CA . ASP A 1 178 ? 15.690 11.155 6.178 1.00 89.12 178 ASP A CA 1
ATOM 1443 C C . ASP A 1 178 ? 16.159 11.015 4.735 1.00 89.12 178 ASP A C 1
ATOM 1445 O O . ASP A 1 178 ? 15.489 10.393 3.905 1.00 89.12 178 ASP A O 1
ATOM 1449 N N . ILE A 1 179 ? 17.329 11.571 4.432 1.00 93.44 179 ILE A N 1
ATOM 1450 C CA . ILE A 1 179 ? 17.932 11.522 3.103 1.00 93.44 179 ILE A CA 1
ATOM 1451 C C . ILE A 1 179 ? 19.334 10.909 3.166 1.00 93.44 179 ILE A C 1
ATOM 1453 O O . ILE A 1 179 ? 20.228 11.399 3.848 1.00 93.44 179 ILE A O 1
ATOM 1457 N N . GLU A 1 180 ? 19.546 9.856 2.381 1.00 93.69 180 GLU A N 1
ATOM 1458 C CA . GLU A 1 180 ? 20.852 9.243 2.151 1.00 93.69 180 GLU A CA 1
ATOM 1459 C C . GLU A 1 180 ? 21.280 9.473 0.699 1.00 93.69 180 GLU A C 1
ATOM 1461 O O . GLU A 1 180 ? 20.656 8.971 -0.243 1.00 93.69 180 GLU A O 1
ATOM 1466 N N . VAL A 1 181 ? 22.376 10.205 0.498 1.00 94.88 181 VAL A N 1
ATOM 1467 C CA . VAL A 1 181 ? 22.957 10.455 -0.828 1.00 94.88 181 VAL A CA 1
ATOM 1468 C C . VAL A 1 181 ? 24.322 9.795 -0.969 1.00 94.88 181 VAL A C 1
ATOM 1470 O O . VAL A 1 181 ? 25.127 9.778 -0.045 1.00 94.88 181 VAL A O 1
ATOM 1473 N N . VAL A 1 182 ? 24.601 9.267 -2.161 1.00 93.12 182 VAL A N 1
ATOM 1474 C CA . VAL A 1 182 ? 25.924 8.736 -2.514 1.00 93.12 182 VAL A CA 1
ATOM 1475 C C . VAL A 1 182 ? 26.598 9.701 -3.481 1.00 93.12 182 VAL A C 1
ATOM 1477 O O . VAL A 1 182 ? 26.330 9.676 -4.692 1.00 93.12 182 VAL A O 1
ATOM 1480 N N . GLU A 1 183 ? 27.474 10.544 -2.942 1.00 91.25 183 GLU A N 1
ATOM 1481 C CA . GLU A 1 183 ? 28.207 11.555 -3.704 1.00 91.25 183 GLU A CA 1
ATOM 1482 C C . GLU A 1 183 ? 29.265 10.937 -4.625 1.00 91.25 183 GLU A C 1
ATOM 1484 O O . GLU A 1 183 ? 29.946 9.965 -4.287 1.00 91.25 183 GLU A O 1
ATOM 1489 N N . ARG A 1 184 ? 29.386 11.496 -5.831 1.00 89.31 184 ARG A N 1
ATOM 1490 C CA . ARG A 1 184 ? 30.404 11.157 -6.833 1.00 89.31 184 ARG A CA 1
ATOM 1491 C C . ARG A 1 184 ? 30.876 12.434 -7.527 1.00 89.31 184 ARG A C 1
ATOM 1493 O O . ARG A 1 184 ? 30.288 13.502 -7.369 1.00 89.31 184 ARG A O 1
ATOM 1500 N N . GLU A 1 185 ? 31.923 12.320 -8.338 1.00 81.88 185 GLU A N 1
ATOM 1501 C CA . GLU A 1 185 ? 32.449 13.444 -9.117 1.00 81.88 185 GLU A CA 1
ATOM 1502 C C . GLU A 1 185 ? 31.338 14.087 -9.980 1.00 81.88 185 GLU A C 1
ATOM 1504 O O . GLU A 1 185 ? 30.769 13.451 -10.871 1.00 81.88 185 GLU A O 1
ATOM 1509 N N . GLY A 1 186 ? 31.004 15.351 -9.693 1.00 78.00 186 GLY A N 1
ATOM 1510 C CA . GLY A 1 186 ? 30.022 16.137 -10.447 1.00 78.00 186 GLY A CA 1
ATOM 1511 C C . GLY A 1 186 ? 28.546 15.953 -10.062 1.00 78.00 186 GLY A C 1
ATOM 1512 O O . GLY A 1 186 ? 27.694 16.587 -10.683 1.00 78.00 186 GLY A O 1
ATOM 1513 N N . GLY A 1 187 ? 28.202 15.144 -9.051 1.00 90.75 187 GLY A N 1
ATOM 1514 C CA . GLY A 1 187 ? 26.811 15.017 -8.602 1.00 90.75 187 GLY A CA 1
ATOM 1515 C C . GLY A 1 187 ? 26.532 13.824 -7.687 1.00 90.75 187 GLY A C 1
ATOM 1516 O O . GLY A 1 187 ? 27.400 13.381 -6.941 1.00 90.75 187 GLY A O 1
ATOM 1517 N N . PHE A 1 188 ? 25.308 13.297 -7.733 1.00 92.06 188 PHE A N 1
ATOM 1518 C CA . PHE A 1 188 ? 24.892 12.146 -6.926 1.00 92.06 188 PHE A CA 1
ATOM 1519 C C . PHE A 1 188 ? 24.717 10.911 -7.804 1.00 92.06 188 PHE A C 1
ATOM 1521 O O . PHE A 1 188 ? 24.118 10.974 -8.873 1.00 92.06 188 PHE A O 1
ATOM 1528 N N . SER A 1 189 ? 25.211 9.763 -7.346 1.00 89.31 189 SER A N 1
ATOM 1529 C CA . SER A 1 189 ? 24.950 8.484 -8.025 1.00 89.31 189 SER A CA 1
ATOM 1530 C C . SER A 1 189 ? 23.616 7.859 -7.630 1.00 89.31 189 SER A C 1
ATOM 1532 O O . SER A 1 189 ? 23.002 7.151 -8.430 1.00 89.31 189 SER A O 1
ATOM 1534 N N . LYS A 1 190 ? 23.171 8.135 -6.402 1.00 92.25 190 LYS A N 1
ATOM 1535 C CA . LYS A 1 190 ? 21.934 7.643 -5.802 1.00 92.25 190 LYS A CA 1
ATOM 1536 C C . LYS A 1 190 ? 21.491 8.629 -4.720 1.00 92.25 190 LYS A C 1
ATOM 1538 O O . LYS A 1 190 ? 22.343 9.141 -3.996 1.00 92.25 190 LYS A O 1
ATOM 1543 N N . GLY A 1 191 ? 20.188 8.856 -4.608 1.00 95.19 191 GLY A N 1
ATOM 1544 C CA . GLY A 1 191 ? 19.552 9.487 -3.453 1.00 95.19 191 GLY A CA 1
ATOM 1545 C C . GLY A 1 191 ? 18.412 8.603 -2.964 1.00 95.19 191 GLY A C 1
ATOM 1546 O O . GLY A 1 191 ? 17.649 8.092 -3.781 1.00 95.19 191 GLY A O 1
ATOM 1547 N N . THR A 1 192 ? 18.322 8.377 -1.661 1.00 95.12 192 THR A N 1
ATOM 1548 C CA . THR A 1 192 ? 17.257 7.584 -1.040 1.00 95.12 192 THR A CA 1
ATOM 1549 C C . THR A 1 192 ? 16.609 8.437 0.033 1.00 95.12 192 THR A C 1
ATOM 1551 O O . THR A 1 192 ? 17.307 8.904 0.926 1.00 95.12 192 THR A O 1
ATOM 1554 N N . PHE A 1 193 ? 15.301 8.639 -0.055 1.00 93.81 193 PHE A N 1
ATOM 1555 C CA . PHE A 1 193 ? 14.521 9.275 0.998 1.00 93.81 193 PHE A CA 1
ATOM 1556 C C . PHE A 1 193 ? 13.762 8.204 1.761 1.00 93.81 193 PHE A C 1
ATOM 1558 O O . PHE A 1 193 ? 13.144 7.340 1.137 1.00 93.81 193 PHE A O 1
ATOM 1565 N N . ARG A 1 194 ? 13.774 8.282 3.087 1.00 89.62 194 ARG A N 1
ATOM 1566 C CA . ARG A 1 194 ? 12.840 7.565 3.955 1.00 89.62 194 ARG A CA 1
ATOM 1567 C C . ARG A 1 194 ? 11.855 8.578 4.495 1.00 89.62 194 ARG A C 1
ATOM 1569 O O . ARG A 1 194 ? 12.203 9.366 5.363 1.00 89.62 194 ARG A O 1
ATOM 1576 N N . VAL A 1 195 ? 10.665 8.605 3.914 1.00 88.88 195 VAL A N 1
ATOM 1577 C CA . VAL A 1 195 ? 9.608 9.539 4.293 1.00 88.88 195 VAL A CA 1
ATOM 1578 C C . VAL A 1 195 ? 8.713 8.863 5.317 1.00 88.88 195 VAL A C 1
ATOM 1580 O O . VAL A 1 195 ? 8.172 7.791 5.045 1.00 88.88 195 VAL A O 1
ATOM 1583 N N . TYR A 1 196 ? 8.521 9.503 6.467 1.00 82.50 196 TYR A N 1
ATOM 1584 C CA . TYR A 1 196 ? 7.685 9.012 7.564 1.00 82.50 196 TYR A CA 1
ATOM 1585 C C . TYR A 1 196 ? 6.198 9.267 7.283 1.00 82.50 196 TYR A C 1
ATOM 1587 O O . TYR A 1 196 ? 5.510 9.986 8.008 1.00 82.50 196 TYR A O 1
ATOM 1595 N N . SER A 1 197 ? 5.720 8.752 6.150 1.00 80.06 197 SER A N 1
ATOM 1596 C CA . SER A 1 197 ? 4.324 8.832 5.738 1.00 80.06 197 SER A CA 1
ATOM 1597 C C . SER A 1 197 ? 3.932 7.657 4.846 1.00 80.06 197 SER A C 1
ATOM 1599 O O . SER A 1 197 ? 4.759 7.059 4.146 1.00 80.06 197 SER A O 1
ATOM 1601 N N . ASN A 1 198 ? 2.634 7.359 4.841 1.00 76.94 198 ASN A N 1
ATOM 1602 C CA . ASN A 1 198 ? 2.055 6.304 4.025 1.00 76.94 198 ASN A CA 1
ATOM 1603 C C . ASN A 1 198 ? 2.172 6.642 2.531 1.00 76.94 198 ASN A C 1
ATOM 1605 O O . ASN A 1 198 ? 1.949 7.778 2.115 1.00 76.94 198 ASN A O 1
ATOM 1609 N N . PHE A 1 199 ? 2.447 5.622 1.719 1.00 79.06 199 PHE A N 1
ATOM 1610 C CA . PHE A 1 199 ? 2.596 5.713 0.267 1.00 79.06 199 PHE A CA 1
ATOM 1611 C C . PHE A 1 199 ? 1.460 6.477 -0.430 1.00 79.06 199 PHE A C 1
ATOM 1613 O O . PHE A 1 199 ? 1.721 7.201 -1.386 1.00 79.06 199 PHE A O 1
ATOM 1620 N N . GLY A 1 200 ? 0.214 6.343 0.042 1.00 74.00 200 GLY A N 1
ATOM 1621 C CA . GLY A 1 200 ? -0.941 7.035 -0.545 1.00 74.00 200 GLY A CA 1
ATOM 1622 C C . GLY A 1 200 ? -0.913 8.563 -0.411 1.00 74.00 200 GLY A C 1
ATOM 1623 O O . GLY A 1 200 ? -1.538 9.244 -1.218 1.00 74.00 200 GLY A O 1
ATOM 1624 N N . ASN A 1 201 ? -0.173 9.091 0.566 1.00 81.50 201 ASN A N 1
ATOM 1625 C CA . ASN A 1 201 ? -0.092 10.525 0.848 1.00 81.50 201 ASN A CA 1
ATOM 1626 C C . ASN A 1 201 ? 1.100 11.199 0.158 1.00 81.50 201 ASN A C 1
ATOM 1628 O O . ASN A 1 201 ? 1.198 12.420 0.180 1.00 81.50 201 ASN A O 1
ATOM 1632 N N . ILE A 1 202 ? 2.017 10.425 -0.429 1.00 85.75 202 ILE A N 1
ATOM 1633 C CA . ILE A 1 202 ? 3.234 10.968 -1.032 1.00 85.75 202 ILE A CA 1
ATOM 1634 C C . ILE A 1 202 ? 2.896 11.624 -2.385 1.00 85.75 202 ILE A C 1
ATOM 1636 O O . ILE A 1 202 ? 2.410 10.930 -3.285 1.00 85.75 202 ILE A O 1
ATOM 1640 N N . PRO A 1 203 ? 3.194 12.924 -2.584 1.00 83.69 203 PRO A N 1
ATOM 1641 C CA . PRO A 1 203 ? 2.878 13.647 -3.826 1.00 83.69 203 PRO A CA 1
ATOM 1642 C C . PRO A 1 203 ? 3.719 13.165 -5.022 1.00 83.69 203 PRO A C 1
ATOM 1644 O O . PRO A 1 203 ? 3.315 13.255 -6.187 1.00 83.69 203 PRO A O 1
ATOM 1647 N N . ILE A 1 204 ? 4.888 12.588 -4.739 1.00 87.94 204 ILE A N 1
ATOM 1648 C CA . ILE A 1 204 ? 5.869 12.173 -5.738 1.00 87.94 204 ILE A CA 1
ATOM 1649 C C . ILE A 1 204 ? 5.459 10.845 -6.371 1.00 87.94 204 ILE A C 1
ATOM 1651 O O . ILE A 1 204 ? 5.276 9.827 -5.703 1.00 87.94 204 ILE A O 1
ATOM 1655 N N . LYS A 1 205 ? 5.399 10.825 -7.705 1.00 87.12 205 LYS A N 1
ATOM 1656 C CA . LYS A 1 205 ? 5.102 9.617 -8.485 1.00 87.12 205 LYS A CA 1
ATOM 1657 C C . LYS A 1 205 ? 6.370 8.913 -8.957 1.00 87.12 205 LYS A C 1
ATOM 1659 O O . LYS A 1 205 ? 7.373 9.537 -9.304 1.00 87.12 205 LYS A O 1
ATOM 1664 N N . SER A 1 206 ? 6.283 7.587 -9.053 1.00 88.19 206 SER A N 1
ATOM 1665 C CA . SER A 1 206 ? 7.325 6.776 -9.690 1.00 88.19 206 SER A CA 1
ATOM 1666 C C . SER A 1 206 ? 7.472 7.141 -11.170 1.00 88.19 206 SER A C 1
ATOM 1668 O O . SER A 1 206 ? 6.479 7.283 -11.882 1.00 88.19 206 SER A O 1
ATOM 1670 N N . SER A 1 207 ? 8.711 7.249 -11.651 1.00 87.88 207 SER A N 1
ATOM 1671 C CA . SER A 1 207 ? 9.028 7.624 -13.032 1.00 87.88 207 SER A CA 1
ATOM 1672 C C . SER A 1 207 ? 10.236 6.853 -13.562 1.00 87.88 207 SER A C 1
ATOM 1674 O O . SER A 1 207 ? 11.160 6.505 -12.819 1.00 87.88 207 SER A O 1
ATOM 1676 N N . ARG A 1 208 ? 10.232 6.568 -14.867 1.00 86.69 208 ARG A N 1
ATOM 1677 C CA . ARG A 1 208 ? 11.335 5.912 -15.578 1.00 86.69 208 ARG A CA 1
ATOM 1678 C C . ARG A 1 208 ? 11.750 6.766 -16.774 1.00 86.69 208 ARG A C 1
ATOM 1680 O O . ARG A 1 208 ? 10.939 7.012 -17.658 1.00 86.69 208 ARG A O 1
ATOM 1687 N N . GLY A 1 209 ? 13.016 7.164 -16.813 1.00 83.00 209 GLY A N 1
ATOM 1688 C CA . GLY A 1 209 ? 13.638 7.899 -17.915 1.00 83.00 209 GLY A CA 1
ATOM 1689 C C . GLY A 1 209 ? 15.160 7.812 -17.817 1.00 83.00 209 GLY A C 1
ATOM 1690 O O . GLY A 1 209 ? 15.686 6.772 -17.420 1.00 83.00 209 GLY A O 1
ATOM 1691 N N . ASP A 1 210 ? 15.870 8.903 -18.115 1.00 81.88 210 ASP A N 1
ATOM 1692 C CA . ASP A 1 210 ? 17.321 9.008 -17.862 1.00 81.88 210 ASP A CA 1
ATOM 1693 C C . ASP A 1 210 ? 17.650 8.847 -16.365 1.00 81.88 210 ASP A C 1
ATOM 1695 O O . ASP A 1 210 ? 18.680 8.279 -15.988 1.00 81.88 210 ASP A O 1
ATOM 1699 N N . ILE A 1 211 ? 16.711 9.271 -15.514 1.00 87.81 211 ILE A N 1
ATOM 1700 C CA . ILE A 1 211 ? 16.666 9.019 -14.074 1.00 87.81 211 ILE A CA 1
ATOM 1701 C C . ILE A 1 211 ? 15.471 8.119 -13.773 1.00 87.81 211 ILE A C 1
ATOM 1703 O O . ILE A 1 211 ? 14.389 8.273 -14.342 1.00 87.81 211 ILE A O 1
ATOM 1707 N N . ARG A 1 212 ? 15.671 7.180 -12.854 1.00 91.31 212 ARG A N 1
ATOM 1708 C CA . ARG A 1 212 ? 14.625 6.354 -12.266 1.00 91.31 212 ARG A CA 1
ATOM 1709 C C . ARG A 1 212 ? 14.279 6.891 -10.885 1.00 91.31 212 ARG A C 1
ATOM 1711 O O . ARG A 1 212 ? 15.153 6.968 -10.024 1.00 91.31 212 ARG A O 1
ATOM 1718 N N . ILE A 1 213 ? 13.000 7.193 -10.692 1.00 93.19 213 ILE A N 1
ATOM 1719 C CA . ILE A 1 213 ? 12.400 7.502 -9.395 1.00 93.19 213 ILE A CA 1
ATOM 1720 C C . ILE A 1 213 ? 11.488 6.328 -9.051 1.00 93.19 213 ILE A C 1
ATOM 1722 O O . ILE A 1 213 ? 10.541 6.044 -9.785 1.00 93.19 213 ILE A O 1
ATOM 1726 N N . ASP A 1 214 ? 11.802 5.615 -7.979 1.00 89.00 214 ASP A N 1
ATOM 1727 C CA . ASP A 1 214 ? 11.032 4.473 -7.495 1.00 89.00 214 ASP A CA 1
ATOM 1728 C C . ASP A 1 214 ? 10.477 4.822 -6.115 1.00 89.00 214 ASP A C 1
ATOM 1730 O O . ASP A 1 214 ? 11.238 4.967 -5.163 1.00 89.00 214 ASP A O 1
ATOM 1734 N N . VAL A 1 215 ? 9.163 5.015 -6.033 1.00 90.19 215 VAL A N 1
ATOM 1735 C CA . VAL A 1 215 ? 8.451 5.320 -4.788 1.00 90.19 215 VAL A CA 1
ATOM 1736 C C . VAL A 1 215 ? 7.780 4.034 -4.344 1.00 90.19 215 VAL A C 1
ATOM 1738 O O . VAL A 1 215 ? 6.963 3.476 -5.082 1.00 90.19 215 VAL A O 1
ATOM 1741 N N . ARG A 1 216 ? 8.136 3.529 -3.164 1.00 84.56 216 ARG A N 1
ATOM 1742 C CA . ARG A 1 216 ? 7.615 2.253 -2.667 1.00 84.56 216 ARG A CA 1
ATOM 1743 C C . ARG A 1 216 ? 7.389 2.288 -1.157 1.00 84.56 216 ARG A C 1
ATOM 1745 O O . ARG A 1 216 ? 8.245 2.802 -0.445 1.00 84.56 216 ARG A O 1
ATOM 1752 N N . PRO A 1 217 ? 6.285 1.708 -0.657 1.00 83.12 217 PRO A N 1
ATOM 1753 C CA . PRO A 1 217 ? 6.116 1.529 0.778 1.00 83.12 217 PRO A CA 1
ATOM 1754 C C . PRO A 1 217 ? 7.220 0.612 1.317 1.00 83.12 217 PRO A C 1
ATOM 1756 O O . PRO A 1 217 ? 7.602 -0.368 0.655 1.00 83.12 217 PRO A O 1
ATOM 1759 N N . LEU A 1 218 ? 7.738 0.928 2.502 1.00 80.62 218 LEU A N 1
ATOM 1760 C CA . LEU A 1 218 ? 8.758 0.118 3.150 1.00 80.62 218 LEU A CA 1
ATOM 1761 C C . LEU A 1 218 ? 8.124 -1.190 3.637 1.00 80.62 218 LEU A C 1
ATOM 1763 O O . LEU A 1 218 ? 7.063 -1.206 4.258 1.00 80.62 218 LEU A O 1
ATOM 1767 N N . LYS A 1 219 ? 8.744 -2.318 3.292 1.00 78.31 219 LYS A N 1
ATOM 1768 C CA . LYS A 1 219 ? 8.222 -3.642 3.646 1.00 78.31 219 LYS A CA 1
ATOM 1769 C C . LYS A 1 219 ? 8.588 -3.975 5.086 1.00 78.31 219 LYS A C 1
ATOM 1771 O O . LYS A 1 219 ? 9.763 -3.877 5.437 1.00 78.31 219 LYS A O 1
ATOM 1776 N N . LYS A 1 220 ? 7.624 -4.471 5.866 1.00 72.81 220 LYS A N 1
ATOM 1777 C CA . LYS A 1 220 ? 7.918 -5.050 7.183 1.00 72.81 220 LYS A CA 1
ATOM 1778 C C . LYS A 1 220 ? 8.710 -6.347 7.040 1.00 72.81 220 LYS A C 1
ATOM 1780 O O . LYS A 1 220 ? 8.568 -7.056 6.041 1.00 72.81 220 LYS A O 1
ATOM 1785 N N . SER A 1 221 ? 9.511 -6.690 8.050 1.00 68.00 221 SER A N 1
ATOM 1786 C CA . SER A 1 221 ? 10.255 -7.959 8.135 1.00 68.00 221 SER A CA 1
ATOM 1787 C C . SER A 1 221 ? 9.366 -9.142 8.540 1.00 68.00 221 SER A C 1
ATOM 1789 O O . SER A 1 221 ? 9.600 -10.263 8.087 1.00 68.00 221 SER A O 1
ATOM 1791 N N . SER A 1 222 ? 8.245 -8.897 9.217 1.00 73.62 222 SER A N 1
ATOM 1792 C CA . SER A 1 222 ? 7.186 -9.866 9.546 1.00 73.62 222 SER A CA 1
ATOM 1793 C C . SER A 1 222 ? 5.794 -9.295 9.233 1.00 73.62 222 SER A C 1
ATOM 1795 O O . SER A 1 222 ? 5.648 -8.098 9.006 1.00 73.62 222 SER A O 1
ATOM 1797 N N . ILE A 1 223 ? 4.776 -10.158 9.146 1.00 79.38 223 ILE A N 1
ATOM 1798 C CA . ILE A 1 223 ? 3.379 -9.727 8.979 1.00 79.38 223 ILE A CA 1
ATOM 1799 C C . ILE A 1 223 ? 2.849 -9.318 10.356 1.00 79.38 223 ILE A C 1
ATOM 1801 O O . ILE A 1 223 ? 2.859 -10.134 11.279 1.00 79.38 223 ILE A O 1
ATOM 1805 N N . GLU A 1 224 ? 2.386 -8.078 10.492 1.00 82.06 224 GLU A N 1
ATOM 1806 C CA . GLU A 1 224 ? 1.671 -7.621 11.684 1.00 82.06 224 GLU A CA 1
ATOM 1807 C C . GLU A 1 224 ? 0.158 -7.778 11.501 1.00 82.06 224 GLU A C 1
ATOM 1809 O O . GLU A 1 224 ? -0.364 -7.683 10.389 1.00 82.06 224 GLU A O 1
ATOM 1814 N N . TYR A 1 225 ? -0.538 -8.030 12.608 1.00 83.06 225 TYR A N 1
ATOM 1815 C CA . TYR A 1 225 ? -1.974 -8.290 12.642 1.00 83.06 225 TYR A CA 1
ATOM 1816 C C . TYR A 1 225 ? -2.648 -7.189 13.451 1.00 83.06 225 TYR A C 1
ATOM 1818 O O . TYR A 1 225 ? -2.454 -7.097 14.662 1.00 83.06 225 TYR A O 1
ATOM 1826 N N . GLU A 1 226 ? -3.430 -6.361 12.774 1.00 83.44 226 GLU A N 1
ATOM 1827 C CA . GLU A 1 226 ? -4.228 -5.296 13.375 1.00 83.44 226 GLU A CA 1
ATOM 1828 C C . GLU A 1 226 ? -5.669 -5.796 13.482 1.00 83.44 226 GLU A C 1
ATOM 1830 O O . GLU A 1 226 ? -6.239 -6.238 12.485 1.00 83.44 226 GLU A O 1
ATOM 1835 N N . GLN A 1 227 ? -6.258 -5.804 14.679 1.00 82.25 227 GLN A N 1
ATOM 1836 C CA . GLN A 1 227 ? -7.634 -6.274 14.841 1.00 82.25 227 GLN A CA 1
ATOM 1837 C C . GLN A 1 227 ? -8.560 -5.408 13.984 1.00 82.25 227 GLN A C 1
ATOM 1839 O O . GLN A 1 227 ? -8.442 -4.183 13.998 1.00 82.25 227 GLN A O 1
ATOM 1844 N N . LEU A 1 228 ? -9.471 -6.031 13.229 1.00 79.12 228 LEU A N 1
ATOM 1845 C CA . LEU A 1 228 ? -10.539 -5.265 12.605 1.00 79.12 228 LEU A CA 1
ATOM 1846 C C . LEU A 1 228 ? -11.341 -4.634 13.732 1.00 79.12 228 LEU A C 1
ATOM 1848 O O . LEU A 1 228 ? -12.043 -5.324 14.473 1.00 79.12 228 LEU A O 1
ATOM 1852 N N . GLU A 1 229 ? -11.233 -3.316 13.862 1.00 60.66 229 GLU A N 1
ATOM 1853 C CA . GLU A 1 229 ? -12.217 -2.584 14.627 1.00 60.66 229 GLU A CA 1
ATOM 1854 C C . GLU A 1 229 ? -13.564 -2.972 14.036 1.00 60.66 229 GLU A C 1
ATOM 1856 O O . GLU A 1 229 ? -13.818 -2.811 12.834 1.00 60.66 229 GLU A O 1
ATOM 1861 N N . LYS A 1 230 ? -14.447 -3.511 14.877 1.00 48.91 230 LYS A N 1
ATOM 1862 C CA . LYS A 1 230 ? -15.858 -3.462 14.544 1.00 48.91 230 LYS A CA 1
ATOM 1863 C C . LYS A 1 230 ? -16.097 -2.008 14.142 1.00 48.91 230 LYS A C 1
ATOM 1865 O O . LYS A 1 230 ? -15.817 -1.100 14.926 1.00 48.91 230 LYS A O 1
ATOM 1870 N N . LYS A 1 231 ? -16.652 -1.768 12.949 1.00 39.91 231 LYS A N 1
ATOM 1871 C CA . LYS A 1 231 ? -17.585 -0.647 12.818 1.00 39.91 231 LYS A CA 1
ATOM 1872 C C . LYS A 1 231 ? -18.702 -1.009 13.775 1.00 39.91 231 LYS A C 1
ATOM 1874 O O . LYS A 1 231 ? -19.682 -1.641 13.404 1.00 39.91 231 LYS A O 1
ATOM 1879 N N . VAL A 1 232 ? -18.446 -0.755 15.048 1.00 33.38 232 VAL A N 1
ATOM 1880 C CA . VAL A 1 232 ? -19.412 -0.883 16.093 1.00 33.38 232 VAL A CA 1
ATOM 1881 C C . VAL A 1 232 ? -20.462 0.120 15.648 1.00 33.38 232 VAL A C 1
ATOM 1883 O O . VAL A 1 232 ? -20.205 1.325 15.650 1.00 33.38 232 VAL A O 1
ATOM 1886 N N . GLU A 1 233 ? -21.602 -0.371 15.167 1.00 32.97 233 GLU A N 1
ATOM 1887 C CA . GLU A 1 233 ? -22.856 0.354 15.328 1.00 32.97 233 GLU A CA 1
ATOM 1888 C C . GLU A 1 233 ? -22.852 0.825 16.776 1.00 32.97 233 GLU A C 1
ATOM 1890 O O . GLU A 1 233 ? -22.892 -0.007 17.678 1.00 32.97 233 GLU A O 1
ATOM 1895 N N . GLY A 1 234 ? -22.582 2.118 16.975 1.00 33.91 234 GLY A N 1
ATOM 1896 C CA . GLY A 1 234 ? -21.921 2.637 18.167 1.00 33.91 234 GLY A CA 1
ATOM 1897 C C . GLY A 1 234 ? -22.367 1.966 19.461 1.00 33.91 234 GLY A C 1
ATOM 1898 O O . GLY A 1 234 ? -23.402 2.306 20.016 1.00 33.91 234 GLY A O 1
ATOM 1899 N N . SER A 1 235 ? -21.543 1.072 20.002 1.00 37.81 235 SER A N 1
ATOM 1900 C CA . SER A 1 235 ? -21.654 0.663 21.392 1.00 37.81 235 SER A CA 1
ATOM 1901 C C . SER A 1 235 ? -21.027 1.788 22.199 1.00 37.81 235 SER A C 1
ATOM 1903 O O . SER A 1 235 ? -19.872 1.672 22.579 1.00 37.81 235 SER A O 1
ATOM 1905 N N . ASN A 1 236 ? -21.737 2.912 22.338 1.00 50.62 236 ASN A N 1
ATOM 1906 C CA . ASN A 1 236 ? -21.593 3.999 23.320 1.00 50.62 236 ASN A CA 1
ATOM 1907 C C . ASN A 1 236 ? -20.178 4.379 23.835 1.00 50.62 236 ASN A C 1
ATOM 1909 O O . ASN A 1 236 ? -20.074 4.996 24.888 1.00 50.62 236 ASN A O 1
ATOM 1913 N N . ILE A 1 237 ? -19.070 4.084 23.140 1.00 53.84 237 ILE A N 1
ATOM 1914 C CA . ILE A 1 237 ? -17.718 4.513 23.550 1.00 53.84 237 ILE A CA 1
ATOM 1915 C C . ILE A 1 237 ? -17.632 6.040 23.453 1.00 53.84 237 ILE A C 1
ATOM 1917 O O . ILE A 1 237 ? -17.005 6.671 24.296 1.00 53.84 237 ILE A O 1
ATOM 1921 N N . LYS A 1 238 ? -18.356 6.645 22.495 1.00 54.59 238 LYS A N 1
ATOM 1922 C CA . LYS A 1 238 ? -18.537 8.103 22.405 1.00 54.59 238 LYS A CA 1
ATOM 1923 C C . LYS A 1 238 ? -19.222 8.715 23.635 1.00 54.59 238 LYS A C 1
ATOM 1925 O O . LYS A 1 238 ? -19.014 9.893 23.892 1.00 54.59 238 LYS A O 1
ATOM 1930 N N . ASP A 1 239 ? -19.981 7.927 24.395 1.00 65.94 239 ASP A N 1
ATOM 1931 C CA . ASP A 1 239 ? -20.722 8.395 25.571 1.00 65.94 239 ASP A CA 1
ATOM 1932 C C . ASP A 1 239 ? -20.002 8.067 26.893 1.00 65.94 239 ASP A C 1
ATOM 1934 O O . ASP A 1 239 ? -20.506 8.397 27.968 1.00 65.94 239 ASP A O 1
ATOM 1938 N N . LYS A 1 240 ? -18.831 7.412 26.834 1.00 83.75 240 LYS A N 1
ATOM 1939 C CA . LYS A 1 240 ? -18.034 7.029 28.005 1.00 83.75 240 LYS A CA 1
ATOM 1940 C C . LYS A 1 240 ? -16.851 7.967 28.177 1.00 83.75 240 LYS A C 1
ATOM 1942 O O . LYS A 1 240 ? -15.879 7.899 27.430 1.00 83.75 240 LYS A O 1
ATOM 1947 N N . TYR A 1 241 ? -16.925 8.812 29.193 1.00 91.25 241 TYR A N 1
ATOM 1948 C CA . TYR A 1 241 ? -15.821 9.652 29.629 1.00 91.25 241 TYR A CA 1
ATOM 1949 C C . TYR A 1 241 ? -14.925 8.927 30.639 1.00 91.25 241 TYR A C 1
ATOM 1951 O O . TYR A 1 241 ? -15.420 8.195 31.495 1.00 91.25 241 TYR A O 1
ATOM 1959 N N . VAL A 1 242 ? -13.613 9.160 30.552 1.00 95.12 242 VAL A N 1
ATOM 1960 C CA . VAL A 1 242 ? -12.598 8.543 31.425 1.00 95.12 242 VAL A CA 1
ATOM 1961 C C . VAL A 1 242 ? -11.646 9.573 32.034 1.00 95.12 242 VAL A C 1
ATOM 1963 O O . VAL A 1 242 ? -11.484 10.683 31.519 1.00 95.12 242 VAL A O 1
ATOM 1966 N N . ILE A 1 243 ? -11.003 9.201 33.137 1.00 96.69 243 ILE A N 1
ATOM 1967 C CA . ILE A 1 243 ? -9.928 9.949 33.796 1.00 96.69 243 ILE A CA 1
ATOM 1968 C C . ILE A 1 243 ? -8.623 9.222 33.504 1.00 96.69 243 ILE A C 1
ATOM 1970 O O . ILE A 1 243 ? -8.540 8.009 33.669 1.00 96.69 243 ILE A O 1
ATOM 1974 N N . VAL A 1 244 ? -7.607 9.952 33.063 1.00 97.00 244 VAL A N 1
ATOM 1975 C CA . VAL A 1 244 ? -6.348 9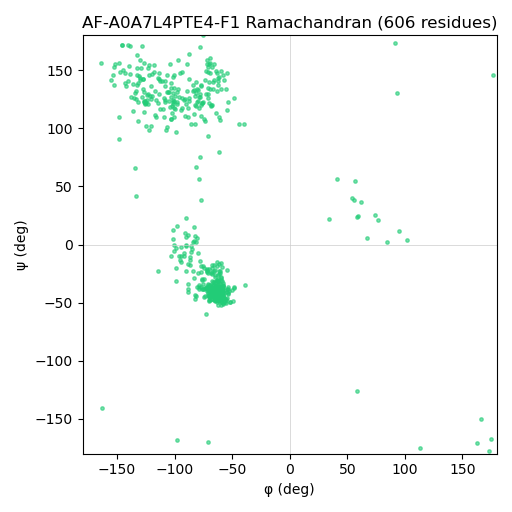.368 32.608 1.00 97.00 244 VAL A CA 1
ATOM 1976 C C . VAL A 1 244 ? -5.192 9.935 33.414 1.00 97.00 244 VAL A C 1
ATOM 1978 O O . VAL A 1 244 ? -5.054 11.147 33.519 1.00 97.00 244 VAL A O 1
ATOM 1981 N N . GLY A 1 245 ? -4.337 9.078 33.954 1.00 95.81 245 GLY A N 1
ATOM 1982 C CA . GLY A 1 245 ? -3.045 9.479 34.507 1.00 95.81 245 GLY A CA 1
ATOM 1983 C C . GLY A 1 245 ? -1.922 9.010 33.604 1.00 95.81 245 GLY A C 1
ATOM 1984 O O . GLY A 1 245 ? -1.990 7.920 33.032 1.00 95.81 245 GLY A O 1
ATOM 1985 N N . VAL A 1 246 ? -0.907 9.853 33.445 1.00 92.38 246 VAL A N 1
ATOM 1986 C CA . VAL A 1 246 ? 0.221 9.585 32.555 1.00 92.38 246 VAL A CA 1
ATOM 1987 C C . VAL A 1 246 ? 1.510 9.933 33.277 1.00 92.38 246 VAL A C 1
ATOM 1989 O O . VAL A 1 246 ? 1.665 11.067 33.717 1.00 92.38 246 VAL A O 1
ATOM 1992 N N . ASP A 1 247 ? 2.434 8.980 33.340 1.00 91.69 247 ASP A N 1
ATOM 1993 C CA . ASP A 1 247 ? 3.809 9.211 33.783 1.00 91.69 247 ASP A CA 1
ATOM 1994 C C . ASP A 1 247 ? 4.735 9.246 32.551 1.00 91.69 247 ASP A C 1
ATOM 1996 O O . ASP A 1 247 ? 4.918 8.215 31.893 1.00 91.69 247 ASP A O 1
ATOM 2000 N N . PRO A 1 248 ? 5.253 10.419 32.152 1.00 85.19 248 PRO A N 1
ATOM 2001 C CA . PRO A 1 248 ? 6.044 10.588 30.938 1.00 85.19 248 PRO A CA 1
ATOM 2002 C C . PRO A 1 248 ? 7.514 10.178 31.134 1.00 85.19 248 PRO A C 1
ATOM 2004 O O . PRO A 1 248 ? 8.166 10.546 32.106 1.00 85.19 248 PRO A O 1
ATOM 2007 N N . GLY A 1 249 ? 8.100 9.514 30.137 1.00 82.62 249 GLY A N 1
ATOM 2008 C CA . GLY A 1 249 ? 9.512 9.131 30.158 1.00 82.62 249 GLY A CA 1
ATOM 2009 C C . GLY A 1 249 ? 9.902 8.274 28.956 1.00 82.62 249 GLY A C 1
ATOM 2010 O O . GLY A 1 249 ? 9.146 8.146 27.995 1.00 82.62 249 GLY A O 1
ATOM 2011 N N . THR A 1 250 ? 11.082 7.649 29.007 1.00 79.56 250 THR A N 1
ATOM 2012 C CA . THR A 1 250 ? 11.474 6.613 28.026 1.00 79.56 250 THR A CA 1
ATOM 2013 C C . THR A 1 250 ? 10.540 5.402 28.083 1.00 79.56 250 THR A C 1
ATOM 2015 O O . THR A 1 250 ? 10.270 4.759 27.066 1.00 79.56 250 THR A O 1
ATOM 2018 N N . THR A 1 251 ? 10.020 5.120 29.277 1.00 86.19 251 THR A N 1
ATOM 2019 C CA . THR A 1 251 ? 8.857 4.269 29.513 1.00 86.19 251 THR A CA 1
ATOM 2020 C C . THR A 1 251 ? 7.722 5.181 29.942 1.00 86.19 251 THR A C 1
ATOM 2022 O O . THR A 1 251 ? 7.893 5.943 30.886 1.00 86.19 251 THR A O 1
ATOM 2025 N N . VAL A 1 252 ? 6.596 5.127 29.237 1.00 89.00 252 VAL A N 1
ATOM 2026 C CA . VAL A 1 252 ? 5.407 5.900 29.597 1.00 89.00 252 VAL A CA 1
ATOM 2027 C C . VAL A 1 252 ? 4.475 4.989 30.380 1.00 89.00 252 VAL A C 1
ATOM 2029 O O . VAL A 1 252 ? 4.095 3.928 29.875 1.00 89.00 252 VAL A O 1
ATOM 2032 N N . GLY A 1 253 ? 4.128 5.400 31.596 1.00 92.88 253 GLY A N 1
ATOM 2033 C CA . GLY A 1 253 ? 3.037 4.814 32.368 1.00 92.88 253 GLY A CA 1
ATOM 2034 C C . GLY A 1 253 ? 1.710 5.448 31.961 1.00 92.88 253 GLY A C 1
ATOM 2035 O O . GLY A 1 253 ? 1.629 6.664 31.794 1.00 92.88 253 GLY A O 1
ATOM 2036 N N . LEU A 1 254 ? 0.667 4.642 31.800 1.00 94.62 254 LEU A N 1
ATOM 2037 C CA . LEU A 1 254 ? -0.691 5.091 31.508 1.00 94.62 254 LEU A CA 1
ATOM 2038 C C . LEU A 1 254 ? -1.662 4.339 32.415 1.00 94.62 254 LEU A C 1
ATOM 2040 O O . LEU A 1 254 ? -1.639 3.112 32.483 1.00 94.62 254 LEU A O 1
ATOM 2044 N N . SER A 1 255 ? -2.553 5.072 33.070 1.00 96.00 255 SER A N 1
ATOM 2045 C CA . SER A 1 255 ? -3.677 4.489 33.793 1.00 96.00 255 SER A CA 1
ATOM 2046 C C . SER A 1 255 ? -4.976 5.175 33.400 1.00 96.00 255 SER A C 1
ATOM 2048 O O . SER A 1 255 ? -5.002 6.387 33.188 1.00 96.00 255 SER A O 1
ATOM 2050 N N . VAL A 1 256 ? -6.047 4.392 33.279 1.00 95.81 256 VAL A N 1
ATOM 2051 C CA . VAL A 1 256 ? -7.370 4.864 32.866 1.00 95.81 256 VAL A CA 1
ATOM 2052 C C . VAL A 1 256 ? -8.407 4.424 33.891 1.00 95.81 256 VAL A C 1
ATOM 2054 O O . VAL A 1 256 ? -8.455 3.249 34.253 1.00 95.81 256 VAL A O 1
ATOM 2057 N N . LEU A 1 257 ? -9.246 5.358 34.335 1.00 95.12 257 LEU A N 1
ATOM 2058 C CA . LEU A 1 257 ? -10.358 5.126 35.251 1.00 95.12 257 LEU A CA 1
ATOM 2059 C C . LEU A 1 257 ? -11.673 5.596 34.634 1.00 95.12 257 LEU A C 1
ATOM 2061 O O . LEU A 1 257 ? -11.695 6.547 33.849 1.00 95.12 257 LEU A O 1
AT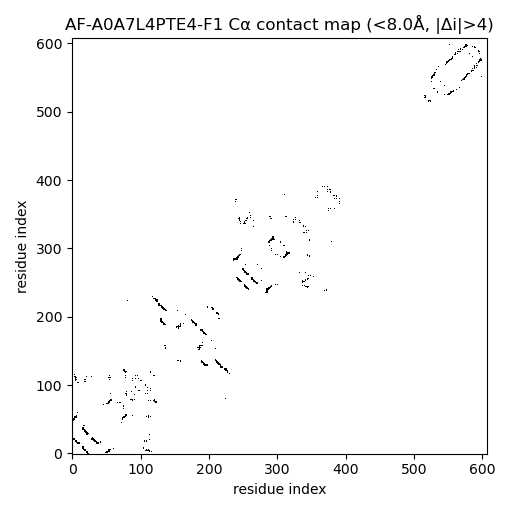OM 2065 N N . ASP A 1 258 ? -12.777 4.969 35.027 1.00 92.31 258 ASP A N 1
ATOM 2066 C CA . ASP A 1 258 ? -14.108 5.524 34.782 1.00 92.31 258 ASP A CA 1
ATOM 2067 C C . ASP A 1 258 ? -14.427 6.690 35.746 1.00 92.31 258 ASP A C 1
ATOM 2069 O O . ASP A 1 258 ? -13.611 7.098 36.580 1.00 92.31 258 ASP A O 1
ATOM 2073 N N . LEU A 1 259 ? -15.620 7.279 35.617 1.00 91.62 259 LEU A N 1
ATOM 2074 C CA . LEU A 1 259 ? -16.045 8.396 36.471 1.00 91.62 259 LEU A CA 1
ATOM 2075 C C . LEU A 1 259 ? -16.540 7.938 37.852 1.00 91.62 259 LEU A C 1
ATOM 2077 O O . LEU A 1 259 ? -16.830 8.768 38.718 1.00 91.62 259 LEU A O 1
ATOM 2081 N N . GLU A 1 260 ? -16.667 6.632 38.056 1.00 89.31 260 GLU A N 1
ATOM 2082 C CA . GLU A 1 260 ? -16.984 5.980 39.318 1.00 89.31 260 GLU A CA 1
ATOM 2083 C C . GLU A 1 260 ? -15.720 5.723 40.150 1.00 89.31 260 GLU A C 1
ATOM 2085 O O . GLU A 1 260 ? -15.824 5.597 41.372 1.00 89.31 260 GLU A O 1
ATOM 2090 N N . GLY A 1 261 ? -14.541 5.761 39.523 1.00 88.44 261 GLY A N 1
ATOM 2091 C CA . GLY A 1 261 ? -13.237 5.536 40.144 1.00 88.44 261 GLY A CA 1
ATOM 2092 C C . GLY A 1 261 ? -12.739 4.098 40.012 1.00 88.44 261 GLY A C 1
ATOM 2093 O O . GLY A 1 261 ? -11.766 3.740 40.671 1.00 88.44 261 GLY A O 1
ATOM 2094 N N . ASN A 1 262 ? -13.379 3.273 39.181 1.00 92.25 262 ASN A N 1
ATOM 2095 C CA . ASN A 1 262 ? -12.886 1.938 38.872 1.00 92.25 262 ASN A CA 1
ATOM 2096 C C . ASN A 1 262 ? -11.734 2.040 37.874 1.00 92.25 262 ASN A C 1
ATOM 2098 O O . ASN A 1 262 ? -11.806 2.771 36.882 1.00 92.25 262 ASN A O 1
ATOM 2102 N N . VAL A 1 263 ? -10.676 1.272 38.118 1.00 93.44 263 VAL A N 1
ATOM 2103 C CA . VAL A 1 263 ? -9.519 1.212 37.226 1.00 93.44 263 VAL A CA 1
ATOM 2104 C C . VAL A 1 263 ? -9.842 0.316 36.034 1.00 93.44 263 VAL A C 1
ATOM 2106 O O . VAL A 1 263 ? -10.094 -0.875 36.193 1.00 93.44 263 VAL A O 1
ATOM 2109 N N . LEU A 1 264 ? -9.837 0.901 34.838 1.00 91.38 264 LEU A N 1
ATOM 2110 C CA . LEU A 1 264 ? -10.075 0.209 33.570 1.00 91.38 264 LEU A CA 1
ATOM 2111 C C . LEU A 1 264 ? -8.777 -0.345 32.974 1.00 91.38 264 LEU A C 1
ATOM 2113 O O . LEU A 1 264 ? -8.799 -1.392 32.331 1.00 91.38 264 LEU A O 1
ATOM 2117 N N . ALA A 1 265 ? -7.661 0.364 33.172 1.00 92.44 265 ALA A N 1
ATOM 2118 C CA . ALA A 1 265 ? -6.352 -0.037 32.668 1.00 92.44 265 ALA A CA 1
ATOM 2119 C C . ALA A 1 265 ? -5.197 0.519 33.512 1.00 92.44 265 ALA A C 1
ATOM 2121 O O . ALA A 1 265 ? -5.249 1.651 34.003 1.00 92.44 265 ALA A O 1
ATOM 2122 N N . ILE A 1 266 ? -4.127 -0.271 33.611 1.00 93.69 266 ILE A N 1
ATOM 2123 C CA . ILE A 1 266 ? -2.807 0.117 34.115 1.00 93.69 266 ILE A CA 1
ATOM 2124 C C . ILE A 1 266 ? -1.796 -0.501 33.154 1.00 93.69 266 ILE A C 1
ATOM 2126 O O . ILE A 1 266 ? -1.739 -1.722 33.030 1.00 93.69 266 ILE A O 1
ATOM 2130 N N . ILE A 1 267 ? -1.042 0.324 32.436 1.00 91.31 267 ILE A N 1
ATOM 2131 C CA . ILE A 1 267 ? -0.066 -0.147 31.456 1.00 91.31 267 ILE A CA 1
ATOM 2132 C C . ILE A 1 267 ? 1.211 0.683 31.519 1.00 91.31 267 ILE A C 1
ATOM 2134 O O . ILE A 1 267 ? 1.198 1.874 31.832 1.00 91.31 267 ILE A O 1
ATOM 2138 N N . SER A 1 268 ? 2.321 0.072 31.127 1.00 91.31 268 SER A N 1
ATOM 2139 C CA . SER A 1 268 ? 3.565 0.776 30.842 1.00 91.31 268 SER A CA 1
ATOM 2140 C C . SER A 1 268 ? 4.200 0.248 29.565 1.00 91.31 268 SER A C 1
ATOM 2142 O O . SER A 1 268 ? 4.218 -0.954 29.300 1.00 91.31 268 SER A O 1
ATOM 2144 N N . LYS A 1 269 ? 4.723 1.155 28.737 1.00 88.69 269 LYS A N 1
ATOM 2145 C CA . LYS A 1 269 ? 5.359 0.784 27.468 1.00 88.69 269 LYS A CA 1
ATOM 2146 C C . LYS A 1 269 ? 6.576 1.659 27.194 1.00 88.69 269 LYS A C 1
ATOM 2148 O O . LYS A 1 269 ? 6.544 2.875 27.379 1.00 88.69 269 LYS A O 1
ATOM 2153 N N . ARG A 1 270 ? 7.665 1.035 26.738 1.00 83.44 270 ARG A N 1
ATOM 2154 C CA . ARG A 1 270 ? 8.853 1.745 26.239 1.00 83.44 270 ARG A CA 1
ATOM 2155 C C . ARG A 1 270 ? 8.575 2.344 24.866 1.00 83.44 270 ARG A C 1
ATOM 2157 O O . ARG A 1 270 ? 7.939 1.692 24.043 1.00 83.44 270 ARG A O 1
ATOM 2164 N N . ASN A 1 271 ? 9.087 3.549 24.618 1.00 79.88 271 ASN A N 1
ATOM 2165 C CA . ASN A 1 271 ? 8.890 4.289 23.364 1.00 79.88 271 ASN A CA 1
ATOM 2166 C C . ASN A 1 271 ? 7.404 4.446 22.990 1.00 79.88 271 ASN A C 1
ATOM 2168 O O . ASN A 1 271 ? 7.028 4.301 21.828 1.00 79.88 271 ASN A O 1
ATOM 2172 N N . PHE A 1 272 ? 6.547 4.699 23.981 1.00 78.50 272 PHE A N 1
ATOM 2173 C CA . PHE A 1 272 ? 5.116 4.864 23.753 1.00 78.50 272 PHE A CA 1
ATOM 2174 C C . PHE A 1 272 ? 4.862 6.226 23.091 1.00 78.50 272 PHE A C 1
ATOM 2176 O O . PHE A 1 272 ? 5.019 7.267 23.733 1.00 78.50 272 PHE A O 1
ATOM 2183 N N . SER A 1 273 ? 4.542 6.237 21.794 1.00 78.69 273 SER A N 1
ATOM 2184 C CA . SER A 1 273 ? 4.367 7.496 21.070 1.00 78.69 273 SER A CA 1
ATOM 2185 C C . SER A 1 273 ? 3.081 8.215 21.491 1.00 78.69 273 SER A C 1
ATOM 2187 O O . SER A 1 273 ? 2.126 7.609 21.977 1.00 78.69 273 SER A O 1
ATOM 2189 N N . MET A 1 274 ? 3.029 9.527 21.255 1.00 74.81 274 MET A N 1
ATOM 2190 C CA . MET A 1 274 ? 1.854 10.350 21.556 1.00 74.81 274 MET A CA 1
ATOM 2191 C C . MET A 1 274 ? 0.591 9.853 20.830 1.00 74.81 274 MET A C 1
ATOM 2193 O O . MET A 1 274 ? -0.502 9.915 21.387 1.00 74.81 274 MET A O 1
ATOM 2197 N N . SER A 1 275 ? 0.729 9.371 19.591 1.00 72.44 275 SER A N 1
ATOM 2198 C CA . SER A 1 275 ? -0.383 8.816 18.811 1.00 72.44 275 SER A CA 1
ATOM 2199 C C . SER A 1 275 ? -0.854 7.486 19.387 1.00 72.44 275 SER A C 1
ATOM 2201 O O . SER A 1 275 ? -2.050 7.325 19.616 1.00 72.44 275 SER A O 1
ATOM 2203 N N . ASP A 1 276 ? 0.080 6.595 19.725 1.00 79.31 276 ASP A N 1
ATOM 2204 C CA . ASP A 1 276 ? -0.252 5.296 20.314 1.00 79.31 276 ASP A CA 1
ATOM 2205 C C . ASP A 1 276 ? -0.942 5.465 21.674 1.00 79.31 276 ASP A C 1
ATOM 2207 O O . ASP A 1 276 ? -1.904 4.763 21.968 1.00 79.31 276 ASP A O 1
ATOM 2211 N N . VAL A 1 277 ? -0.498 6.421 22.503 1.00 81.38 277 VAL A N 1
ATOM 2212 C CA . VAL A 1 277 ? -1.158 6.733 23.783 1.00 81.38 277 VAL A CA 1
ATOM 2213 C C . VAL A 1 277 ? -2.590 7.212 23.548 1.00 81.38 277 VAL A C 1
ATOM 2215 O O . VAL A 1 277 ? -3.502 6.797 24.259 1.00 81.38 277 VAL A O 1
ATOM 2218 N N . LYS A 1 278 ? -2.823 8.056 22.534 1.00 82.38 278 LYS A N 1
ATOM 2219 C CA . LYS A 1 278 ? -4.178 8.515 22.189 1.00 82.38 278 LYS A CA 1
ATOM 2220 C C . LYS A 1 278 ? -5.073 7.362 21.748 1.00 82.38 278 LYS A C 1
ATOM 2222 O O . LYS A 1 278 ? -6.229 7.313 22.160 1.00 82.38 278 LYS A O 1
ATOM 2227 N N . GLU A 1 279 ? -4.567 6.475 20.898 1.00 77.75 279 GLU A N 1
ATOM 2228 C CA . GLU A 1 279 ? -5.299 5.292 20.436 1.00 77.75 279 GLU A CA 1
ATOM 2229 C C . GLU A 1 279 ? -5.602 4.337 21.585 1.00 77.75 279 GLU A C 1
ATOM 2231 O O . GLU A 1 279 ? -6.730 3.869 21.711 1.00 77.75 279 GLU A O 1
ATOM 2236 N N . GLU A 1 280 ? -4.636 4.120 22.473 1.00 86.06 280 GLU A N 1
ATOM 2237 C CA . GLU A 1 280 ? -4.816 3.262 23.635 1.00 86.06 280 GLU A CA 1
ATOM 2238 C C . GLU A 1 280 ? -5.896 3.802 24.577 1.00 86.06 280 GLU A C 1
ATOM 2240 O O . GLU A 1 280 ? -6.790 3.056 24.963 1.00 86.06 280 GLU A O 1
ATOM 2245 N N . ILE A 1 281 ? -5.895 5.106 24.876 1.00 86.06 281 ILE A N 1
ATOM 2246 C CA . ILE A 1 281 ? -6.937 5.737 25.706 1.00 86.06 281 ILE A CA 1
ATOM 2247 C C . ILE A 1 281 ? -8.331 5.548 25.086 1.00 86.06 281 ILE A C 1
ATOM 2249 O O . ILE A 1 281 ? -9.281 5.210 25.796 1.00 86.06 281 ILE A O 1
ATOM 2253 N N . ARG A 1 282 ? -8.459 5.718 23.761 1.00 82.19 282 ARG A N 1
ATOM 2254 C CA . ARG A 1 282 ? -9.745 5.623 23.042 1.00 82.19 282 ARG A CA 1
ATOM 2255 C C . 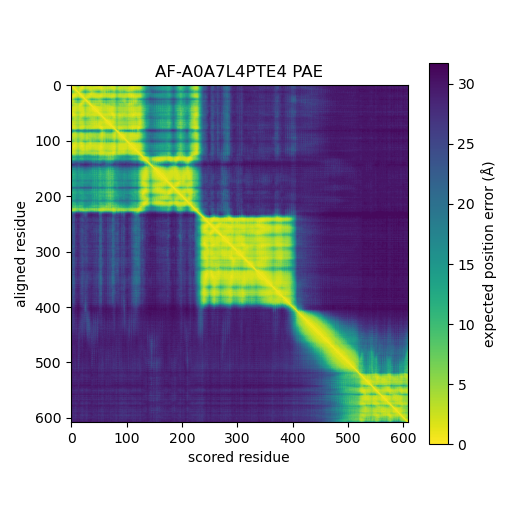ARG A 1 282 ? -10.411 4.251 23.148 1.00 82.19 282 ARG A C 1
ATOM 2257 O O . ARG A 1 282 ? -11.630 4.183 23.006 1.00 82.19 282 ARG A O 1
ATOM 2264 N N . LYS A 1 283 ? -9.653 3.183 23.419 1.00 83.50 283 LYS A N 1
ATOM 2265 C CA . LYS A 1 283 ? -10.209 1.837 23.647 1.00 83.50 283 LYS A CA 1
ATOM 2266 C C . LYS A 1 283 ? -11.113 1.786 24.880 1.00 83.50 283 LYS A C 1
ATOM 2268 O O . LYS A 1 283 ? -12.064 1.009 24.909 1.00 83.50 283 LYS A O 1
ATOM 2273 N N . TYR A 1 284 ? -10.829 2.622 25.878 1.00 85.25 284 TYR A N 1
ATOM 2274 C CA . TYR A 1 284 ? -11.532 2.646 27.161 1.00 85.25 284 TYR A CA 1
ATOM 2275 C C . TYR A 1 284 ? -12.600 3.748 27.225 1.00 85.25 284 TYR A C 1
ATOM 2277 O O . TYR A 1 284 ? -13.632 3.568 27.870 1.00 85.25 284 TYR A O 1
ATOM 2285 N N . GLY A 1 285 ? -12.387 4.871 26.532 1.00 86.81 285 GLY A N 1
ATOM 2286 C CA . GLY A 1 285 ? -13.353 5.964 26.438 1.00 86.81 285 GLY A CA 1
ATOM 2287 C C . GLY A 1 285 ? -12.733 7.277 25.964 1.00 86.81 285 GLY A C 1
ATOM 2288 O O . GLY A 1 285 ? -11.577 7.337 25.545 1.00 86.81 285 GLY A O 1
ATOM 2289 N N . TYR A 1 286 ? -13.509 8.357 26.031 1.00 88.94 286 TYR A N 1
ATOM 2290 C CA . TYR A 1 286 ? -13.037 9.704 25.732 1.00 88.94 286 TYR A CA 1
ATOM 2291 C C . TYR A 1 286 ? -12.443 10.354 26.994 1.00 88.94 286 TYR A C 1
ATOM 2293 O O . TYR A 1 286 ? -13.139 10.471 28.003 1.00 88.94 286 TYR A O 1
ATOM 2301 N N . PRO A 1 287 ? -11.184 10.820 26.995 1.00 91.44 287 PRO A N 1
ATOM 2302 C CA . PRO A 1 287 ? -10.590 11.400 28.194 1.00 91.44 287 PRO A CA 1
ATOM 2303 C C . PRO A 1 287 ? -11.258 12.734 28.551 1.00 91.44 287 PRO A C 1
ATOM 2305 O O . PRO A 1 287 ? -11.238 13.697 27.782 1.00 91.44 287 PRO A O 1
ATOM 2308 N N . LEU A 1 288 ? -11.858 12.801 29.736 1.00 93.25 288 LEU A N 1
ATOM 2309 C CA . LEU A 1 288 ? -12.417 14.025 30.309 1.00 93.25 288 LEU A CA 1
ATOM 2310 C C . LEU A 1 288 ? -11.362 14.788 31.104 1.00 93.25 288 LEU A C 1
ATOM 2312 O O . LEU A 1 288 ? -11.305 16.014 31.019 1.00 93.25 288 LEU A O 1
ATOM 2316 N N . ILE A 1 289 ? -10.538 14.062 31.865 1.00 95.69 289 ILE A N 1
ATOM 2317 C CA . ILE A 1 289 ? -9.548 14.631 32.781 1.00 95.69 289 ILE A CA 1
ATOM 2318 C C . ILE A 1 289 ? -8.210 13.921 32.594 1.00 95.69 289 ILE A C 1
ATOM 2320 O O . ILE A 1 289 ? -8.171 12.693 32.608 1.00 95.69 289 ILE A O 1
ATOM 2324 N N . PHE A 1 290 ? -7.125 14.686 32.473 1.00 96.44 290 PHE A N 1
ATOM 2325 C CA . PHE A 1 290 ? -5.758 14.182 32.607 1.00 96.44 290 PHE A CA 1
ATOM 2326 C C . PHE A 1 290 ? -5.192 14.571 33.973 1.00 96.44 290 PHE A C 1
ATOM 2328 O O . PHE A 1 290 ? -5.217 15.744 34.329 1.00 96.44 290 PHE A O 1
ATOM 2335 N N . GLY A 1 291 ? -4.690 13.609 34.742 1.00 94.94 291 GLY A N 1
ATOM 2336 C CA . GLY A 1 291 ? -4.005 13.833 36.012 1.00 94.94 291 GLY A CA 1
ATOM 2337 C C . GLY A 1 291 ? -2.488 13.856 35.845 1.00 94.94 291 GLY A C 1
ATOM 2338 O O . GLY A 1 291 ? -1.927 12.973 35.197 1.00 94.94 291 GLY A O 1
ATOM 2339 N N . SER A 1 292 ? -1.839 14.842 36.463 1.00 92.94 292 SER A N 1
ATOM 2340 C CA . SER A 1 292 ? -0.389 14.883 36.691 1.00 92.94 292 SER A CA 1
ATOM 2341 C C . SER A 1 292 ? -0.075 14.488 38.135 1.00 92.94 292 SER A C 1
ATOM 2343 O O . SER A 1 292 ? -0.822 14.831 39.050 1.00 92.94 292 SER A O 1
ATOM 2345 N N . ASP A 1 293 ? 1.030 13.787 38.365 1.00 90.75 293 ASP A N 1
ATOM 2346 C CA . ASP A 1 293 ? 1.562 13.496 39.701 1.00 90.75 293 ASP A CA 1
ATOM 2347 C C . ASP A 1 293 ? 2.513 14.594 40.215 1.00 90.75 293 ASP A C 1
ATOM 2349 O O . ASP A 1 293 ? 2.784 14.675 41.415 1.00 90.75 293 ASP A O 1
ATOM 2353 N N . VAL A 1 294 ? 3.002 15.457 39.324 1.00 89.81 294 VAL A N 1
ATOM 2354 C CA . VAL A 1 294 ? 3.946 16.543 39.619 1.00 89.81 294 VAL A CA 1
ATOM 2355 C C . VAL A 1 294 ? 3.366 17.928 39.325 1.00 89.81 294 VAL A C 1
ATOM 2357 O O . VAL A 1 294 ? 2.472 18.079 38.486 1.00 89.81 294 VAL A O 1
ATOM 2360 N N . ASN A 1 295 ? 3.900 18.941 40.017 1.00 89.69 295 ASN A N 1
ATOM 2361 C CA . ASN A 1 295 ? 3.651 20.362 39.769 1.00 89.69 295 ASN A CA 1
ATOM 2362 C C . ASN A 1 295 ? 4.995 21.099 39.563 1.00 89.69 295 ASN A C 1
ATOM 2364 O O . ASN A 1 295 ? 5.830 21.060 40.474 1.00 89.69 295 ASN A O 1
ATOM 2368 N N . PRO A 1 296 ? 5.228 21.772 38.417 1.00 87.94 296 PRO A N 1
ATOM 2369 C CA . PRO A 1 296 ? 4.336 21.905 37.256 1.00 87.94 296 PRO A CA 1
ATOM 2370 C C . PRO A 1 296 ? 4.155 20.585 36.485 1.00 87.94 296 PRO A C 1
ATOM 2372 O O . PRO A 1 296 ? 5.014 19.704 36.580 1.00 87.94 296 PRO A O 1
ATOM 2375 N N . PRO A 1 297 ? 3.048 20.419 35.734 1.00 90.25 297 PRO A N 1
ATOM 2376 C CA . PRO A 1 297 ? 2.847 19.239 34.903 1.00 90.25 297 PR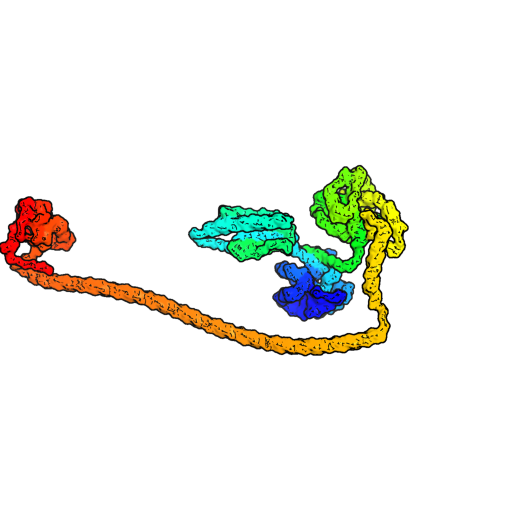O A CA 1
ATOM 2377 C C . PRO A 1 297 ? 3.883 19.193 33.776 1.00 90.25 297 PRO A C 1
ATOM 2379 O O . PRO A 1 297 ? 4.423 20.212 33.346 1.00 90.25 297 PRO A O 1
ATOM 2382 N N . SER A 1 298 ? 4.160 17.998 33.260 1.00 90.19 298 SER A N 1
ATOM 2383 C CA . SER A 1 298 ? 5.046 17.875 32.103 1.00 90.19 298 SER A CA 1
ATOM 2384 C C . SER A 1 298 ? 4.382 18.406 30.824 1.00 90.19 298 SER A C 1
ATOM 2386 O O . SER A 1 298 ? 3.184 18.209 30.594 1.00 90.19 298 SER A O 1
ATOM 2388 N N . GLY A 1 299 ? 5.190 18.946 29.907 1.00 86.81 299 GLY A N 1
ATOM 2389 C CA . GLY A 1 299 ? 4.707 19.361 28.584 1.00 86.81 299 GLY A CA 1
ATOM 2390 C C . GLY A 1 299 ? 4.123 18.213 27.743 1.00 86.81 299 GLY A C 1
ATOM 2391 O O . GLY A 1 299 ? 3.413 18.456 26.769 1.00 86.81 299 GLY A O 1
ATOM 2392 N N . TYR A 1 300 ? 4.395 16.951 28.098 1.00 88.19 300 TYR A N 1
ATOM 2393 C CA . TYR A 1 300 ? 3.776 15.783 27.465 1.00 88.19 300 TYR A CA 1
ATOM 2394 C C . TYR A 1 300 ? 2.291 15.669 27.839 1.00 88.19 300 TYR A C 1
ATOM 2396 O O . TYR A 1 300 ? 1.437 15.544 26.961 1.00 88.19 300 TYR A O 1
ATOM 2404 N N . ILE A 1 301 ? 1.980 15.784 29.134 1.00 91.75 301 ILE A N 1
ATOM 2405 C CA . ILE A 1 301 ? 0.610 15.705 29.656 1.00 91.75 301 ILE A CA 1
ATOM 2406 C C . ILE A 1 301 ? -0.202 16.927 29.204 1.00 91.75 301 ILE A C 1
ATOM 2408 O O . ILE A 1 301 ? -1.349 16.780 28.783 1.00 91.75 301 ILE A O 1
ATOM 2412 N N . GLU A 1 302 ? 0.399 18.121 29.198 1.00 90.94 302 GLU A N 1
ATOM 2413 C CA . GLU A 1 302 ? -0.248 19.341 28.690 1.00 90.94 302 GLU A CA 1
ATOM 2414 C C . GLU A 1 302 ? -0.683 19.199 27.223 1.00 90.94 302 GLU A C 1
ATOM 2416 O O . GLU A 1 302 ? -1.821 19.523 26.862 1.00 90.94 302 GLU A O 1
ATOM 2421 N N . LYS A 1 303 ? 0.196 18.651 26.370 1.00 88.62 303 LYS A N 1
ATOM 2422 C CA . LYS A 1 303 ? -0.111 18.379 24.958 1.00 88.62 303 LYS A CA 1
ATOM 2423 C C . LYS A 1 303 ? -1.214 17.332 24.799 1.00 88.62 303 LYS A C 1
ATOM 2425 O O . LYS A 1 303 ? -2.068 17.498 23.926 1.00 88.62 303 LYS A O 1
ATOM 2430 N N . LEU A 1 304 ? -1.221 16.279 25.623 1.00 88.06 304 LEU A N 1
ATOM 2431 C CA . LEU A 1 304 ? -2.295 15.278 25.625 1.00 88.06 304 LEU A CA 1
ATOM 2432 C C . LEU A 1 304 ? -3.640 15.903 25.990 1.00 88.06 304 LEU A C 1
ATOM 2434 O O . LEU A 1 304 ? -4.595 15.771 25.224 1.00 88.06 304 LEU A O 1
ATOM 2438 N N . SER A 1 305 ? -3.694 16.636 27.103 1.00 91.44 305 SER A N 1
ATOM 2439 C CA . SER A 1 305 ? -4.918 17.281 27.580 1.00 91.44 305 SER A CA 1
ATOM 2440 C C . SER A 1 305 ? -5.479 18.257 26.547 1.00 91.44 305 SER A C 1
ATOM 2442 O O . SER A 1 305 ? -6.669 18.220 26.238 1.00 91.44 305 SER A O 1
ATOM 2444 N N . THR A 1 306 ? -4.609 19.073 25.944 1.00 88.44 306 THR A N 1
ATOM 2445 C CA . THR A 1 306 ? -4.993 20.028 24.893 1.00 88.44 306 THR A CA 1
ATOM 2446 C C . THR A 1 306 ? -5.521 19.308 23.655 1.00 88.44 306 THR A C 1
ATOM 2448 O O . THR A 1 306 ? -6.560 19.683 23.118 1.00 88.44 306 THR A O 1
ATOM 2451 N N . SER A 1 307 ? -4.855 18.233 23.218 1.00 82.94 307 SER A N 1
ATOM 2452 C CA . SER A 1 307 ? -5.262 17.486 22.023 1.00 82.94 307 SER A CA 1
ATOM 2453 C C . SER A 1 307 ? -6.645 16.846 22.136 1.00 82.94 307 SER A C 1
ATOM 2455 O O . SER A 1 307 ? -7.252 16.580 21.100 1.00 82.94 307 SER A O 1
ATOM 2457 N N . PHE A 1 308 ? -7.106 16.534 23.345 1.00 82.94 308 PHE A N 1
ATOM 2458 C CA . PHE A 1 308 ? -8.420 15.939 23.573 1.00 82.94 308 PHE A CA 1
ATOM 2459 C C . PHE A 1 308 ? -9.480 16.953 24.029 1.00 82.94 308 PHE A C 1
ATOM 2461 O O . PHE A 1 308 ? -10.651 16.585 24.143 1.00 82.94 308 PHE A O 1
ATOM 2468 N N . GLY A 1 309 ? -9.110 18.215 24.279 1.00 84.88 309 GLY A N 1
ATOM 2469 C CA . GLY A 1 309 ? -10.010 19.187 24.909 1.00 84.88 309 GLY A CA 1
ATOM 2470 C C . GLY A 1 309 ? -10.429 18.747 26.318 1.00 84.88 309 GLY A C 1
ATOM 2471 O O . GLY A 1 309 ? -11.591 18.880 26.705 1.00 84.88 309 GLY A O 1
ATOM 2472 N N . SER A 1 310 ? -9.500 18.132 27.048 1.00 92.00 310 SER A N 1
ATOM 2473 C CA . SER A 1 310 ? -9.709 17.586 28.390 1.00 92.00 310 SER A CA 1
ATOM 2474 C C . SER A 1 310 ? -9.250 18.573 29.462 1.00 92.00 310 SER A C 1
ATOM 2476 O O . SER A 1 310 ? -8.413 19.444 29.217 1.00 92.00 310 SER A O 1
ATOM 2478 N N . ILE A 1 311 ? -9.766 18.401 30.676 1.00 93.50 311 ILE A N 1
ATOM 2479 C CA . ILE A 1 311 ? -9.365 19.170 31.855 1.00 93.50 311 ILE A CA 1
ATOM 2480 C C . ILE A 1 311 ? -8.032 18.620 32.371 1.00 93.50 311 ILE A C 1
ATOM 2482 O O . ILE A 1 311 ? -7.928 17.430 32.663 1.00 93.50 311 ILE A O 1
ATOM 2486 N N . LEU A 1 312 ? -7.027 19.477 32.542 1.00 95.19 312 LEU A N 1
ATOM 2487 C CA . LEU A 1 312 ? -5.765 19.094 33.173 1.00 95.19 312 LEU A CA 1
ATOM 2488 C C . LEU A 1 312 ? -5.856 19.296 34.690 1.00 95.19 312 LEU A C 1
ATOM 2490 O O . LEU A 1 312 ? -6.042 20.414 35.167 1.00 95.19 312 LEU A O 1
ATOM 2494 N N . TYR A 1 313 ? -5.725 18.216 35.454 1.00 95.62 313 TYR A N 1
ATOM 2495 C CA . TYR A 1 313 ? -5.575 18.249 36.903 1.00 95.62 313 TYR A CA 1
ATOM 2496 C C . TYR A 1 313 ? -4.095 18.278 37.284 1.00 95.62 313 TYR A C 1
ATOM 2498 O O . TYR A 1 313 ? -3.332 17.376 36.932 1.00 95.62 313 TYR A O 1
ATOM 2506 N N . VAL A 1 314 ? -3.721 19.294 38.058 1.00 94.25 314 VAL A N 1
ATOM 2507 C CA . VAL A 1 314 ? -2.385 19.450 38.636 1.00 94.25 314 VAL A CA 1
ATOM 2508 C C . VAL A 1 314 ? -2.533 19.524 40.158 1.00 94.25 314 VAL A C 1
ATOM 2510 O O . VAL A 1 314 ? -3.346 20.319 40.642 1.00 94.25 314 VAL A O 1
ATOM 2513 N N . PRO A 1 315 ? -1.797 18.710 40.931 1.00 91.56 315 PRO A N 1
ATOM 2514 C CA . PRO A 1 315 ? -1.837 18.774 42.384 1.00 91.56 315 PRO A CA 1
ATOM 2515 C C . PRO A 1 315 ? -1.166 20.065 42.880 1.00 91.56 315 PRO A C 1
ATOM 2517 O O . PRO A 1 315 ? -0.306 20.633 42.210 1.00 91.56 315 PRO A O 1
ATOM 2520 N N . SER A 1 316 ? -1.531 20.544 44.073 1.00 89.19 316 SER A N 1
ATOM 2521 C CA . SER A 1 316 ? -0.930 21.763 44.645 1.00 89.19 316 SER A CA 1
ATOM 2522 C C . SER A 1 316 ? 0.580 21.619 44.870 1.00 89.19 316 SER A C 1
ATOM 2524 O O . SER A 1 316 ? 1.332 22.562 44.635 1.00 89.19 316 SER A O 1
ATOM 2526 N N . LEU A 1 317 ? 1.022 20.426 45.264 1.00 89.06 317 LEU A N 1
ATOM 2527 C CA . LEU A 1 317 ? 2.417 20.012 45.392 1.00 89.06 317 LEU A CA 1
ATOM 2528 C C . LEU A 1 317 ? 2.588 18.645 44.722 1.00 89.06 317 LEU A C 1
ATOM 2530 O O . LEU A 1 317 ? 1.641 17.858 44.692 1.00 89.06 317 LEU A O 1
ATOM 2534 N N . SER A 1 318 ? 3.787 18.351 44.216 1.00 91.69 318 SER A N 1
ATOM 2535 C CA . SER A 1 318 ? 4.103 17.031 43.656 1.00 91.69 318 SER A CA 1
ATOM 2536 C C . SER A 1 318 ? 3.820 15.921 44.673 1.00 91.69 318 SER A C 1
ATOM 2538 O O . SER A 1 318 ? 4.205 16.032 45.839 1.00 91.69 318 SER A O 1
ATOM 2540 N N . ILE A 1 319 ? 3.152 14.856 44.228 1.00 90.38 319 ILE A N 1
ATOM 2541 C CA . ILE A 1 319 ? 2.666 13.775 45.090 1.00 90.38 319 ILE A CA 1
ATOM 2542 C C . ILE A 1 319 ? 3.870 13.003 45.663 1.00 90.38 319 ILE A C 1
ATOM 2544 O O . ILE A 1 319 ? 4.653 12.430 44.896 1.00 90.38 319 ILE A O 1
ATOM 2548 N N . PRO A 1 320 ? 4.050 12.946 46.997 1.00 89.50 320 PRO A N 1
ATOM 2549 C CA . PRO A 1 320 ? 5.145 12.206 47.613 1.00 89.50 320 PRO A CA 1
ATOM 2550 C C . PRO A 1 320 ? 5.059 10.705 47.328 1.00 89.50 320 PRO A C 1
ATOM 2552 O O . PRO A 1 320 ? 3.976 10.126 47.323 1.00 89.50 320 PRO A O 1
ATOM 2555 N N . VAL A 1 321 ? 6.206 10.028 47.212 1.00 88.06 321 VAL A N 1
ATOM 2556 C CA . VAL A 1 321 ? 6.271 8.574 46.942 1.00 88.06 321 VAL A CA 1
ATOM 2557 C C . VAL A 1 321 ? 5.454 7.751 47.949 1.00 88.06 321 VAL A C 1
ATOM 2559 O O . VAL A 1 321 ? 4.791 6.789 47.568 1.00 88.06 321 VAL A O 1
ATOM 2562 N N . LYS A 1 322 ? 5.455 8.144 49.232 1.00 89.81 322 LYS A N 1
ATOM 2563 C CA . LYS A 1 322 ? 4.645 7.492 50.274 1.00 89.81 322 LYS A CA 1
ATOM 2564 C C . LYS A 1 322 ? 3.150 7.551 49.948 1.00 89.81 322 LYS A C 1
ATOM 2566 O O . LYS A 1 322 ? 2.467 6.544 50.082 1.00 89.81 322 LYS A O 1
ATOM 2571 N N . GLU A 1 323 ? 2.677 8.703 49.486 1.00 90.31 323 GLU A N 1
ATOM 2572 C CA . GLU A 1 323 ? 1.284 8.909 49.098 1.00 90.31 323 GLU A CA 1
ATOM 2573 C C . GLU A 1 323 ? 0.946 8.160 47.802 1.00 90.31 323 GLU A C 1
ATOM 2575 O O . GLU A 1 323 ? -0.106 7.533 47.724 1.00 90.31 323 GLU A O 1
ATOM 2580 N N . LYS A 1 324 ? 1.858 8.123 46.816 1.00 89.88 324 LYS A N 1
ATOM 2581 C CA . LYS A 1 324 ? 1.671 7.310 45.599 1.00 89.88 324 LYS A CA 1
ATOM 2582 C C . LYS A 1 324 ? 1.472 5.830 45.933 1.00 89.88 324 LYS A C 1
ATOM 2584 O O . LYS A 1 324 ? 0.575 5.193 45.386 1.00 89.88 324 LYS A O 1
ATOM 2589 N N . ASN A 1 325 ? 2.281 5.290 46.849 1.00 87.56 325 ASN A N 1
ATOM 2590 C CA . ASN A 1 325 ? 2.157 3.907 47.325 1.00 87.56 325 ASN A CA 1
ATOM 2591 C C . ASN A 1 325 ? 0.844 3.663 48.085 1.00 87.56 325 ASN A C 1
ATOM 2593 O O . ASN A 1 325 ? 0.275 2.585 47.977 1.00 87.56 325 ASN A O 1
ATOM 2597 N N . GLU A 1 326 ? 0.362 4.642 48.852 1.00 89.88 326 GLU A N 1
ATOM 2598 C CA . GLU A 1 326 ? -0.906 4.527 49.581 1.00 89.88 326 GLU A CA 1
ATOM 2599 C C . GLU A 1 326 ? -2.111 4.545 48.632 1.00 89.88 326 GLU A C 1
ATOM 2601 O O . GLU A 1 326 ? -2.985 3.692 48.748 1.00 89.88 326 GLU A O 1
ATOM 2606 N N . LEU A 1 327 ? -2.117 5.444 47.642 1.00 88.25 327 LEU A N 1
ATOM 2607 C CA . LEU A 1 327 ? -3.173 5.532 46.627 1.00 88.25 327 LEU A CA 1
ATOM 2608 C C . LEU A 1 327 ? -3.253 4.277 45.749 1.00 88.25 327 LEU A C 1
ATOM 2610 O O . LEU A 1 327 ? -4.336 3.867 45.356 1.00 88.25 327 LEU A O 1
ATOM 2614 N N . SER A 1 328 ? -2.112 3.666 45.438 1.00 86.50 328 SER A N 1
ATOM 2615 C CA . SER A 1 328 ? -2.030 2.483 44.571 1.00 86.50 328 SER A CA 1
ATOM 2616 C C . SER A 1 328 ? -2.124 1.152 45.318 1.00 86.50 328 SER A C 1
ATOM 2618 O O . SER A 1 328 ? -2.080 0.108 44.678 1.00 86.50 328 SER A O 1
ATOM 2620 N N . LYS A 1 329 ? -2.256 1.164 46.650 1.00 85.56 329 LYS A N 1
ATOM 2621 C CA . LYS A 1 329 ? -2.145 -0.032 47.498 1.00 85.56 329 LYS A CA 1
ATOM 2622 C C . LYS A 1 329 ? -3.143 -1.137 47.141 1.00 85.56 329 LYS A C 1
ATOM 2624 O O . LYS A 1 329 ? -2.800 -2.312 47.230 1.00 85.56 329 LYS A O 1
ATOM 2629 N N . ASP A 1 330 ? -4.351 -0.750 46.743 1.00 82.38 330 ASP A N 1
ATOM 2630 C CA . ASP A 1 330 ? -5.448 -1.672 46.434 1.00 82.38 330 ASP A CA 1
ATOM 2631 C C . ASP A 1 330 ? -5.444 -2.131 44.959 1.00 82.38 330 ASP A C 1
ATOM 2633 O O . ASP A 1 330 ? -6.380 -2.790 44.505 1.00 82.38 330 ASP A O 1
ATOM 2637 N N . HIS A 1 331 ? -4.397 -1.793 44.196 1.00 84.19 33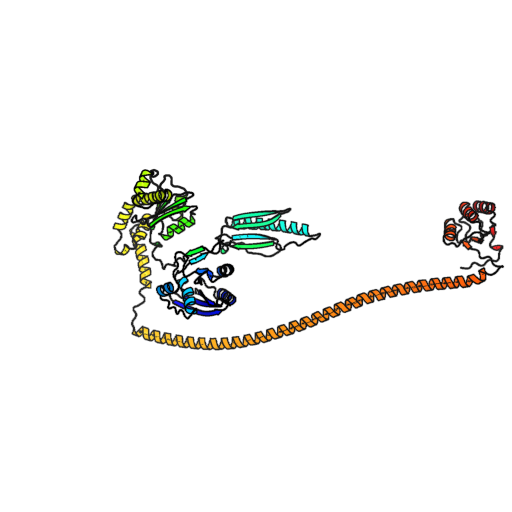1 HIS A N 1
ATOM 2638 C CA . HIS A 1 331 ? -4.274 -2.084 42.769 1.00 84.19 331 HIS A CA 1
ATOM 2639 C C . HIS A 1 331 ? -2.914 -2.713 42.425 1.00 84.19 331 HIS A C 1
ATOM 2641 O O . HIS A 1 331 ? -1.875 -2.357 42.979 1.00 84.19 331 HIS A O 1
ATOM 2647 N N . GLU A 1 332 ? -2.897 -3.632 41.459 1.00 78.25 332 GLU A N 1
ATOM 2648 C CA . GLU A 1 332 ? -1.695 -4.376 41.057 1.00 78.25 332 GLU A CA 1
ATOM 2649 C C . GLU A 1 332 ? -0.798 -3.577 40.089 1.00 78.25 332 GLU A C 1
ATOM 2651 O O . GLU A 1 332 ? -0.643 -3.929 38.922 1.00 78.25 332 GLU A O 1
ATOM 2656 N N . ALA A 1 333 ? -0.190 -2.482 40.554 1.00 81.62 333 ALA A N 1
ATOM 2657 C CA . ALA A 1 333 ? 0.838 -1.783 39.777 1.00 81.62 333 ALA A CA 1
ATOM 2658 C C . ALA A 1 333 ? 2.167 -2.560 39.820 1.00 81.62 333 ALA A C 1
ATOM 2660 O O . ALA A 1 333 ? 2.735 -2.775 40.893 1.00 81.62 333 ALA A O 1
ATOM 2661 N N . THR A 1 334 ? 2.698 -2.958 38.660 1.00 83.31 334 THR A N 1
ATOM 2662 C CA . THR A 1 334 ? 3.891 -3.825 38.592 1.00 83.31 334 THR A CA 1
ATOM 2663 C C . THR A 1 334 ? 5.204 -3.052 38.687 1.00 83.31 334 THR A C 1
ATOM 2665 O O . THR A 1 334 ? 6.241 -3.606 39.055 1.00 83.31 334 THR A O 1
ATOM 2668 N N . ASN A 1 335 ? 5.184 -1.761 38.351 1.00 88.75 335 ASN A N 1
ATOM 2669 C CA . ASN A 1 335 ? 6.372 -0.919 38.325 1.00 88.75 335 ASN A CA 1
ATOM 2670 C C . ASN A 1 335 ? 6.083 0.527 38.745 1.00 88.75 335 ASN A C 1
ATOM 2672 O O . ASN A 1 335 ? 4.938 0.942 38.925 1.00 88.75 335 ASN A O 1
ATOM 2676 N N . ALA A 1 336 ? 7.160 1.301 38.915 1.00 87.75 336 ALA A N 1
ATOM 2677 C CA . ALA A 1 336 ? 7.081 2.683 39.371 1.00 87.75 336 ALA A CA 1
ATOM 2678 C C . ALA A 1 336 ? 6.291 3.588 38.413 1.00 87.75 336 ALA A C 1
ATOM 2680 O O . ALA A 1 336 ? 5.538 4.424 38.890 1.00 87.75 336 ALA A O 1
ATOM 2681 N N . HIS A 1 337 ? 6.406 3.389 37.097 1.00 91.81 337 HIS A N 1
ATOM 2682 C CA . HIS A 1 337 ? 5.710 4.215 36.106 1.00 91.81 337 HIS A CA 1
ATOM 2683 C C . HIS A 1 337 ? 4.198 3.976 36.120 1.00 91.81 337 HIS A C 1
ATOM 2685 O O . HIS A 1 337 ? 3.408 4.915 36.082 1.00 91.81 337 HIS A O 1
ATOM 2691 N N . GLU A 1 338 ? 3.783 2.713 36.226 1.00 92.75 338 GLU A N 1
ATOM 2692 C CA . GLU A 1 338 ? 2.376 2.329 36.388 1.00 92.75 338 GLU A CA 1
ATOM 2693 C C . GLU A 1 338 ? 1.783 2.890 37.672 1.00 92.75 338 GLU A C 1
ATOM 2695 O O . GLU A 1 338 ? 0.685 3.444 37.662 1.00 92.75 338 GLU A O 1
ATOM 2700 N N . ARG A 1 339 ? 2.534 2.785 38.770 1.00 93.06 339 ARG A N 1
ATOM 2701 C CA . ARG A 1 339 ? 2.132 3.327 40.063 1.00 93.06 339 ARG A CA 1
ATOM 2702 C C . ARG A 1 339 ? 1.964 4.840 40.008 1.00 93.06 339 ARG A C 1
ATOM 2704 O O . ARG A 1 339 ? 0.983 5.366 40.529 1.00 93.06 339 ARG A O 1
ATOM 2711 N N . ASP A 1 340 ? 2.918 5.533 39.402 1.00 93.19 340 ASP A N 1
ATOM 2712 C CA . ASP A 1 340 ? 2.928 6.987 39.358 1.00 93.19 340 ASP A CA 1
ATOM 2713 C C . ASP A 1 340 ? 1.783 7.493 38.462 1.00 93.19 340 ASP A C 1
ATOM 2715 O O . ASP A 1 340 ? 0.994 8.334 38.905 1.00 93.19 340 ASP A O 1
ATOM 2719 N N . ALA A 1 341 ? 1.565 6.865 37.300 1.00 94.88 341 ALA A N 1
ATOM 2720 C CA . ALA A 1 341 ? 0.414 7.127 36.434 1.00 94.88 341 ALA A CA 1
ATOM 2721 C C . ALA A 1 341 ? -0.932 6.847 37.130 1.00 94.88 341 ALA A C 1
ATOM 2723 O O . ALA A 1 341 ? -1.839 7.681 37.087 1.00 94.88 341 ALA A O 1
ATOM 2724 N N . LEU A 1 342 ? -1.069 5.710 37.820 1.00 95.38 342 LEU A N 1
ATOM 2725 C CA . LEU A 1 342 ? -2.276 5.374 38.580 1.00 95.38 342 LEU A CA 1
ATOM 2726 C C . LEU A 1 342 ? -2.532 6.384 39.707 1.00 95.38 342 LEU A C 1
ATOM 2728 O O . LEU A 1 342 ? -3.660 6.845 39.884 1.00 95.38 342 LEU A O 1
ATOM 2732 N N . SER A 1 343 ? -1.488 6.772 40.444 1.00 94.25 343 SER A N 1
ATOM 2733 C CA . SER A 1 343 ? -1.602 7.740 41.537 1.00 94.25 343 SER A CA 1
ATOM 2734 C C . SER A 1 343 ? -2.082 9.108 41.044 1.00 94.25 343 SER A C 1
ATOM 2736 O O . SER A 1 343 ? -2.952 9.709 41.675 1.00 94.25 343 SER A O 1
ATOM 2738 N N . ALA A 1 344 ? -1.601 9.559 39.879 1.00 95.19 344 ALA A N 1
ATOM 2739 C CA . ALA A 1 344 ? -2.044 10.797 39.245 1.00 95.19 344 ALA A CA 1
ATOM 2740 C C . ALA A 1 344 ? -3.543 10.758 38.911 1.00 95.19 344 ALA A C 1
ATOM 2742 O O . ALA A 1 344 ? -4.288 11.703 39.187 1.00 95.19 344 ALA A O 1
ATOM 2743 N N . ALA A 1 345 ? -3.997 9.636 38.351 1.00 96.38 345 ALA A N 1
ATOM 2744 C CA . ALA A 1 345 ? -5.375 9.438 37.933 1.00 96.38 345 ALA A CA 1
ATOM 2745 C C . ALA A 1 345 ? -6.339 9.325 39.133 1.00 96.38 345 ALA A C 1
ATOM 2747 O O . ALA A 1 345 ? -7.380 9.986 39.162 1.00 96.38 345 ALA A O 1
ATOM 2748 N N . LEU A 1 346 ? -5.962 8.567 40.169 1.00 95.31 346 LEU A N 1
ATOM 2749 C CA . LEU A 1 346 ? -6.724 8.446 41.417 1.00 95.31 346 LEU A CA 1
ATOM 2750 C C . LEU A 1 346 ? -6.801 9.773 42.172 1.00 95.31 346 LEU A C 1
ATOM 2752 O O . LEU A 1 346 ? -7.864 10.141 42.674 1.00 95.31 346 LEU A O 1
ATOM 2756 N N . LYS A 1 347 ? -5.700 10.531 42.224 1.00 94.75 347 LYS A N 1
ATOM 2757 C CA . LYS A 1 347 ? -5.687 11.852 42.858 1.00 94.75 347 LYS A CA 1
ATOM 2758 C C . LYS A 1 347 ? -6.625 12.822 42.138 1.00 94.75 347 LYS A C 1
ATOM 2760 O O . LYS A 1 347 ? -7.391 13.531 42.797 1.00 94.75 347 LYS A O 1
ATOM 2765 N N . ALA A 1 348 ? -6.625 12.799 40.804 1.00 95.94 348 ALA A N 1
ATOM 2766 C CA . ALA A 1 348 ? -7.575 13.560 39.999 1.00 95.94 348 ALA A CA 1
ATOM 2767 C C . ALA A 1 348 ? -9.024 13.133 40.290 1.00 95.94 348 ALA A C 1
ATOM 2769 O O . ALA A 1 348 ? -9.874 13.986 40.551 1.00 95.94 348 ALA A O 1
ATOM 2770 N N . TYR A 1 349 ? -9.310 11.829 40.324 1.00 95.81 349 TYR A N 1
ATOM 2771 C CA . TYR A 1 349 ? -10.636 11.318 40.677 1.00 95.81 349 TYR A CA 1
ATOM 2772 C C . TYR A 1 349 ? -11.093 11.809 42.057 1.00 95.81 349 TYR A C 1
ATOM 2774 O O . TYR A 1 349 ? -12.182 12.368 42.168 1.00 95.81 349 TYR A O 1
ATOM 2782 N N . LEU A 1 350 ? -10.260 11.690 43.096 1.00 94.50 350 LEU A N 1
ATOM 2783 C CA . LEU A 1 350 ? -10.601 12.128 44.456 1.00 94.50 350 LEU A CA 1
ATOM 2784 C C . LEU A 1 350 ? -10.937 13.622 44.524 1.00 94.50 350 LEU A C 1
ATOM 2786 O O . LEU A 1 350 ? -11.858 14.011 45.242 1.00 94.50 350 LEU A O 1
ATOM 2790 N N . HIS A 1 351 ? -10.240 14.452 43.745 1.00 94.81 351 HIS A N 1
ATOM 2791 C CA . HIS A 1 351 ? -10.526 15.881 43.652 1.00 94.81 351 HIS A CA 1
ATOM 2792 C C . HIS A 1 351 ? -11.903 16.172 43.023 1.00 94.81 351 HIS A C 1
ATOM 2794 O O . HIS A 1 351 ? -12.618 17.068 43.477 1.00 94.81 351 HIS A O 1
ATOM 2800 N N . TYR A 1 352 ? -12.306 15.414 41.998 1.00 94.50 352 TYR A N 1
ATOM 2801 C CA . TYR A 1 352 ? -13.561 15.642 41.268 1.00 94.50 352 TYR A CA 1
ATOM 2802 C C . TYR A 1 352 ? -14.747 14.782 41.735 1.00 94.50 352 TYR A C 1
ATOM 2804 O O . TYR A 1 352 ? -15.888 15.088 41.383 1.00 94.50 352 TYR A O 1
ATOM 2812 N N . LYS A 1 353 ? -14.520 13.778 42.589 1.00 93.81 353 LYS A N 1
ATOM 2813 C CA . LYS A 1 353 ? -15.522 12.817 43.078 1.00 93.81 353 LYS A CA 1
ATOM 2814 C C . LYS A 1 353 ? -16.798 13.488 43.585 1.00 93.81 353 LYS A C 1
ATOM 2816 O O . LYS A 1 353 ? -17.896 13.131 43.166 1.00 93.81 353 LYS A O 1
ATOM 2821 N N . ASN A 1 354 ? -16.663 14.506 44.436 1.00 92.62 354 ASN A N 1
ATOM 2822 C CA . ASN A 1 354 ? -17.817 15.214 45.000 1.00 92.62 354 ASN A CA 1
ATOM 2823 C C . ASN A 1 354 ? -18.638 15.939 43.923 1.00 92.62 354 ASN A C 1
ATOM 2825 O O . ASN A 1 354 ? -19.867 15.941 43.990 1.00 92.62 354 ASN A O 1
ATOM 2829 N N . LYS A 1 355 ? -17.981 16.501 42.897 1.00 90.69 355 LYS A N 1
ATOM 2830 C CA . LYS A 1 355 ? -18.671 17.128 41.759 1.00 90.69 355 LYS A CA 1
ATOM 2831 C C . LYS A 1 355 ? -19.404 16.085 40.921 1.00 90.69 355 LYS A C 1
ATOM 2833 O O . LYS A 1 355 ? -20.562 16.301 40.580 1.00 90.69 355 LYS A O 1
ATOM 2838 N N . PHE A 1 356 ? -18.781 14.938 40.641 1.00 93.00 356 PHE A N 1
ATOM 2839 C CA . PHE A 1 356 ? -19.440 13.851 39.910 1.00 93.00 356 PHE A CA 1
ATOM 2840 C C . PHE A 1 356 ? -20.680 13.339 40.644 1.00 93.00 356 PHE A C 1
ATOM 2842 O O . PHE A 1 356 ? -21.726 13.179 40.020 1.00 93.00 356 PHE A O 1
ATOM 2849 N N . ILE A 1 357 ? -20.598 13.149 41.966 1.00 90.94 357 ILE A N 1
ATOM 2850 C CA . ILE A 1 357 ? -21.739 12.743 42.801 1.00 90.94 357 ILE A CA 1
ATOM 2851 C C . ILE A 1 357 ? -22.856 13.795 42.746 1.00 90.94 357 ILE A C 1
ATOM 2853 O O . ILE A 1 357 ? -24.019 13.443 42.556 1.00 90.94 357 ILE A O 1
ATOM 2857 N N . GLN A 1 358 ? -22.513 15.083 42.858 1.00 90.19 358 GLN A N 1
ATOM 2858 C CA . GLN A 1 358 ? -23.484 16.179 42.808 1.00 90.19 358 GLN A CA 1
ATOM 2859 C C . GLN A 1 358 ? -24.181 16.304 41.446 1.00 90.19 358 GLN A C 1
ATOM 2861 O O . GLN A 1 358 ? -25.360 16.648 41.390 1.00 90.19 358 GLN A O 1
ATOM 2866 N N . ILE A 1 359 ? -23.464 16.071 40.344 1.00 89.62 359 ILE A N 1
ATOM 2867 C CA . ILE A 1 359 ? -24.062 16.081 39.004 1.00 89.62 359 ILE A CA 1
ATOM 2868 C C . ILE A 1 359 ? -24.961 14.856 38.851 1.00 89.62 359 ILE A C 1
ATOM 2870 O O . ILE A 1 359 ? -26.116 14.997 38.458 1.00 89.62 359 ILE A O 1
ATOM 2874 N N . ARG A 1 360 ? -24.466 13.672 39.231 1.00 87.88 360 ARG A N 1
ATOM 2875 C CA . ARG A 1 360 ? -25.181 12.397 39.111 1.00 87.88 360 ARG A CA 1
ATOM 2876 C C . ARG A 1 360 ? -26.499 12.379 39.882 1.00 87.88 360 ARG A C 1
ATOM 2878 O O . ARG A 1 360 ? -27.479 11.862 39.361 1.00 87.88 360 ARG A O 1
ATOM 2885 N N . SER A 1 361 ? -26.556 12.980 41.072 1.00 87.75 361 SER A N 1
ATOM 2886 C CA . SER A 1 361 ? -27.791 13.052 41.867 1.00 87.75 361 SER A CA 1
ATOM 2887 C C . SER A 1 361 ? -28.896 13.900 41.228 1.00 87.75 361 SER A C 1
ATOM 2889 O O . SER A 1 361 ? -30.058 13.763 41.599 1.00 87.75 361 SER A O 1
ATOM 2891 N N . LYS A 1 362 ? -28.553 14.760 40.260 1.00 88.25 362 LYS A N 1
ATOM 2892 C CA . LYS A 1 362 ? -29.509 15.570 39.493 1.00 88.25 362 LYS A CA 1
ATOM 2893 C C . LYS A 1 362 ? -29.980 14.888 38.205 1.00 88.25 362 LYS A C 1
ATOM 2895 O O . LYS A 1 362 ? -30.849 15.441 37.538 1.00 88.25 362 LYS A O 1
ATOM 2900 N N . ILE A 1 363 ? -29.404 13.741 37.832 1.00 87.62 363 ILE A N 1
ATOM 2901 C CA . ILE A 1 363 ? -29.736 13.029 36.591 1.00 87.62 363 ILE A CA 1
ATOM 2902 C C . ILE A 1 363 ? -31.034 12.232 36.797 1.00 87.62 363 ILE A C 1
ATOM 2904 O O . ILE A 1 363 ? -31.088 11.402 37.707 1.00 87.62 363 ILE A O 1
ATOM 2908 N N . PRO A 1 364 ? -32.075 12.439 35.967 1.00 84.94 364 PRO A N 1
ATOM 2909 C CA . PRO A 1 364 ? -33.293 11.633 36.014 1.00 84.94 364 PRO A CA 1
ATOM 2910 C C . PRO A 1 364 ? -33.017 10.137 35.758 1.00 84.94 364 PRO A C 1
ATOM 2912 O O . PRO A 1 364 ? -32.129 9.825 34.961 1.00 84.94 364 PRO A O 1
ATOM 2915 N N . PRO A 1 365 ? -33.796 9.201 36.342 1.00 80.94 365 PRO A N 1
ATOM 2916 C CA . PRO A 1 365 ? -33.607 7.758 36.136 1.00 80.94 365 PRO A CA 1
ATOM 2917 C C . PRO A 1 365 ? -33.594 7.335 34.660 1.00 80.94 365 PRO A C 1
ATOM 2919 O O . PRO A 1 365 ? -32.793 6.490 34.271 1.00 80.94 365 PRO A O 1
ATOM 2922 N N . GLU A 1 366 ? -34.416 7.984 33.832 1.00 78.00 366 GLU A N 1
ATOM 2923 C CA . GLU A 1 366 ? -34.511 7.773 32.378 1.00 78.00 366 GLU A CA 1
ATOM 2924 C C . GLU A 1 366 ? -33.180 8.014 31.644 1.00 78.00 366 GLU A C 1
ATOM 2926 O O . GLU A 1 366 ? -32.882 7.353 30.655 1.00 78.00 366 GLU A O 1
ATOM 2931 N N . LEU A 1 367 ? -32.347 8.930 32.153 1.00 80.75 367 LEU A N 1
ATOM 2932 C CA . LEU A 1 367 ? -31.062 9.314 31.561 1.00 80.75 367 LEU A CA 1
ATOM 2933 C C . LEU A 1 367 ? -29.858 8.668 32.263 1.00 80.75 367 LEU A C 1
ATOM 2935 O O . LEU A 1 367 ? -28.709 8.953 31.919 1.00 80.75 367 LEU A O 1
ATOM 2939 N N . SER A 1 368 ? -30.095 7.779 33.233 1.00 76.88 368 SER A N 1
ATOM 2940 C CA . SER A 1 368 ? -29.042 7.084 33.983 1.00 76.88 368 SER A CA 1
ATOM 2941 C C . SER A 1 368 ? -28.013 6.361 33.089 1.00 76.88 368 SER A C 1
ATOM 2943 O O . SER A 1 368 ? -26.812 6.522 33.342 1.00 76.88 368 SER A O 1
ATOM 2945 N N . PRO A 1 369 ? -28.399 5.669 31.992 1.00 77.00 369 PRO A N 1
ATOM 2946 C CA . PRO A 1 369 ? -27.438 5.031 31.082 1.00 77.00 369 PRO A CA 1
ATOM 2947 C C . PRO A 1 369 ? -26.454 6.007 30.412 1.00 77.00 369 PRO A C 1
ATOM 2949 O O . PRO A 1 369 ? -25.350 5.610 30.048 1.00 77.00 369 PRO A O 1
ATOM 2952 N N . PHE A 1 370 ? -26.822 7.287 30.291 1.00 81.38 370 PHE A N 1
ATOM 2953 C CA . PHE A 1 370 ? -26.010 8.355 29.688 1.00 81.38 370 PHE A CA 1
ATOM 2954 C C . PHE A 1 370 ? -25.330 9.254 30.725 1.00 81.38 370 PHE A C 1
ATOM 2956 O O . PHE A 1 370 ? -24.794 10.313 30.396 1.00 81.38 370 PHE A O 1
ATOM 2963 N N . SER A 1 371 ? -25.332 8.836 31.991 1.00 83.50 371 SER A N 1
ATOM 2964 C CA . SER A 1 371 ? -24.756 9.590 33.104 1.00 83.50 371 SER A CA 1
ATOM 2965 C C . SER A 1 371 ? -23.305 10.008 32.873 1.00 83.50 371 SER A C 1
ATOM 2967 O O . SER A 1 371 ? -22.953 11.144 33.184 1.00 83.50 371 SER A O 1
ATOM 2969 N N . SER A 1 372 ? -22.480 9.141 32.277 1.00 85.44 372 SER A N 1
ATOM 2970 C CA . SER A 1 372 ? -21.095 9.478 31.931 1.00 85.44 372 SER A CA 1
ATOM 2971 C C . SER A 1 372 ? -21.031 10.663 30.960 1.00 85.44 372 SER A C 1
ATOM 2973 O O . SER A 1 372 ? -20.392 11.671 31.273 1.00 85.44 372 SER A O 1
ATOM 2975 N N . ARG A 1 373 ? -21.775 10.602 29.845 1.00 85.12 373 ARG A N 1
ATOM 2976 C CA . ARG A 1 373 ? -21.873 11.680 28.848 1.00 85.12 373 ARG A CA 1
ATOM 2977 C C . ARG A 1 373 ? -22.306 13.003 29.471 1.00 85.12 373 ARG A C 1
ATOM 2979 O O . ARG A 1 373 ? -21.641 14.015 29.278 1.00 85.12 373 ARG A O 1
ATOM 2986 N N . ILE A 1 374 ? -23.382 12.981 30.255 1.00 85.44 374 ILE A N 1
ATOM 2987 C CA . ILE A 1 374 ? -23.923 14.169 30.927 1.00 85.44 374 ILE A CA 1
ATOM 2988 C C . ILE A 1 374 ? -22.874 14.795 31.850 1.00 85.44 374 ILE A C 1
ATOM 2990 O O . ILE A 1 374 ? -22.660 16.005 31.808 1.00 85.44 374 ILE A O 1
ATOM 2994 N N . ILE A 1 375 ? -22.200 13.983 32.672 1.00 87.00 375 ILE A N 1
ATOM 2995 C CA . ILE A 1 375 ? -21.157 14.475 33.578 1.00 87.00 375 ILE A CA 1
ATOM 2996 C C . ILE A 1 375 ? -20.033 15.145 32.785 1.00 87.00 375 ILE A C 1
ATOM 2998 O O . ILE A 1 375 ? -19.577 16.218 33.180 1.00 87.00 375 ILE A O 1
ATOM 3002 N N . GLY A 1 376 ? -19.607 14.556 31.666 1.00 86.94 376 GLY A N 1
ATOM 3003 C CA . GLY A 1 376 ? -18.553 15.133 30.839 1.00 86.94 376 GLY A CA 1
ATOM 3004 C C . GLY A 1 376 ? -18.932 16.461 30.186 1.00 86.94 376 GLY A C 1
ATOM 3005 O O . GLY A 1 376 ? -18.146 17.405 30.256 1.00 86.94 376 GLY A O 1
ATOM 3006 N N . GLU A 1 377 ? -20.138 16.582 29.622 1.00 86.62 377 GLU A N 1
ATOM 3007 C CA . GLU A 1 377 ? -20.604 17.847 29.028 1.00 86.62 377 GLU A CA 1
ATOM 3008 C C . GLU A 1 377 ? -20.718 18.954 30.092 1.00 86.62 377 GLU A C 1
ATOM 3010 O O . GLU A 1 377 ? -20.254 20.076 29.879 1.00 86.62 377 GLU A O 1
ATOM 3015 N N . VAL A 1 378 ? -21.247 18.631 31.279 1.00 89.38 378 VAL A N 1
ATOM 3016 C CA . VAL A 1 378 ? -21.358 19.594 32.389 1.00 89.38 378 VAL A CA 1
ATOM 3017 C C . VAL A 1 378 ? -19.984 20.032 32.891 1.00 89.38 378 VAL A C 1
ATOM 3019 O O . VAL A 1 378 ? -19.752 21.215 33.139 1.00 89.38 378 VAL A O 1
ATOM 3022 N N . MET A 1 379 ? -19.038 19.100 33.002 1.00 88.88 379 MET A N 1
ATOM 3023 C CA . MET A 1 379 ? -17.663 19.404 33.403 1.00 88.88 379 MET A CA 1
ATOM 3024 C C . MET A 1 379 ? -16.929 20.293 32.391 1.00 88.88 379 MET A C 1
ATOM 3026 O O . MET A 1 379 ? -16.046 21.051 32.786 1.00 88.88 379 MET A O 1
ATOM 3030 N N . ARG A 1 380 ? -17.318 20.254 31.112 1.00 84.38 380 ARG A N 1
ATOM 3031 C CA . ARG A 1 380 ? -16.816 21.147 30.054 1.00 84.38 380 ARG A CA 1
ATOM 3032 C C . ARG A 1 380 ? -17.487 22.523 30.019 1.00 84.38 380 ARG A C 1
ATOM 3034 O O . ARG A 1 380 ? -17.143 23.334 29.166 1.00 84.38 380 ARG A O 1
ATOM 3041 N N . GLY A 1 381 ? -18.401 22.805 30.948 1.00 82.44 381 GLY A N 1
ATOM 3042 C CA . GLY A 1 381 ? -19.042 24.112 31.096 1.00 82.44 381 GLY A CA 1
ATOM 3043 C C . GLY A 1 381 ? -20.459 24.200 30.532 1.00 82.44 381 GLY A C 1
ATOM 3044 O O . GLY A 1 381 ? -21.044 25.280 30.581 1.00 82.44 381 GLY A O 1
ATOM 3045 N N . MET A 1 382 ? -21.037 23.098 30.038 1.00 85.19 382 MET A N 1
ATOM 3046 C CA . MET A 1 382 ? -22.437 23.086 29.611 1.00 85.19 382 MET A CA 1
ATOM 3047 C C . MET A 1 382 ? -23.376 23.161 30.832 1.00 85.19 382 MET A C 1
ATOM 3049 O O . MET A 1 382 ? -23.187 22.428 31.810 1.00 85.19 382 MET A O 1
ATOM 3053 N N . PRO A 1 383 ? -24.420 24.007 30.810 1.00 86.75 383 PRO A N 1
ATOM 3054 C CA . PRO A 1 383 ? -25.453 24.003 31.836 1.00 86.75 383 PRO A CA 1
ATOM 3055 C C . PRO A 1 383 ? -26.117 22.627 31.967 1.00 86.75 383 PRO A C 1
ATOM 3057 O O . PRO A 1 383 ? -26.414 21.959 30.981 1.00 86.75 383 PRO A O 1
ATOM 3060 N N . THR A 1 384 ? -26.426 22.216 33.199 1.00 82.75 384 THR A N 1
ATOM 3061 C CA . THR A 1 384 ? -26.977 20.877 33.477 1.00 82.75 384 THR A CA 1
ATOM 3062 C C . THR A 1 384 ? -28.280 20.588 32.725 1.00 82.75 384 THR A C 1
ATOM 3064 O O . THR A 1 384 ? -28.505 19.452 32.329 1.00 82.75 384 THR A O 1
ATOM 3067 N N . LYS A 1 385 ? -29.122 21.607 32.501 1.00 82.25 385 LYS A N 1
ATOM 3068 C CA . LYS A 1 385 ? -30.373 21.463 31.739 1.00 82.25 385 LYS A CA 1
ATOM 3069 C C . LYS A 1 385 ? -30.117 21.188 30.254 1.00 82.25 385 LYS A C 1
ATOM 3071 O O . LYS A 1 385 ? -30.656 20.231 29.722 1.00 82.25 385 LYS A O 1
ATOM 3076 N N . GLU A 1 386 ? -29.224 21.955 29.637 1.00 84.38 386 GLU A N 1
ATOM 3077 C CA . GLU A 1 386 ? -28.865 21.809 28.221 1.00 84.38 386 GLU A CA 1
ATOM 3078 C C . GLU A 1 386 ? -28.222 20.442 27.934 1.00 84.38 386 GLU A C 1
ATOM 3080 O O . GLU A 1 386 ? -28.532 19.798 26.935 1.00 84.38 386 GLU A O 1
ATOM 3085 N N . ALA A 1 387 ? -27.409 19.936 28.869 1.00 82.88 387 ALA A N 1
ATOM 3086 C CA . ALA A 1 387 ? -26.845 18.591 28.777 1.00 82.88 387 ALA A CA 1
ATOM 3087 C C . ALA A 1 387 ? -27.917 17.485 28.809 1.00 82.88 387 ALA A C 1
ATOM 3089 O O . ALA A 1 387 ? -27.723 16.437 28.198 1.00 82.88 387 ALA A O 1
ATOM 3090 N N . PHE A 1 388 ? -29.042 17.690 29.505 1.00 84.69 388 PHE A N 1
ATOM 3091 C CA . PHE A 1 388 ? -30.163 16.744 29.492 1.00 84.69 388 PHE A CA 1
ATOM 3092 C C . PHE A 1 388 ? -30.941 16.806 28.182 1.00 84.69 388 PHE A C 1
ATOM 3094 O O . PHE A 1 388 ? -31.253 15.758 27.618 1.00 84.69 388 PHE A O 1
ATOM 3101 N N . ASP A 1 389 ? -31.232 18.014 27.703 1.00 82.12 389 ASP A N 1
ATOM 3102 C CA . ASP A 1 389 ? -32.036 18.232 26.499 1.00 82.12 389 ASP A CA 1
ATOM 3103 C C . ASP A 1 389 ? -31.338 17.653 25.261 1.00 82.12 389 ASP A C 1
ATOM 3105 O O . ASP A 1 389 ? -31.951 16.897 24.514 1.00 82.12 389 ASP A O 1
ATOM 3109 N N . LYS A 1 390 ? -30.021 17.862 25.134 1.00 81.81 390 LYS A N 1
ATOM 3110 C CA . LYS A 1 390 ? -29.195 17.291 24.056 1.00 81.81 390 LYS A CA 1
ATOM 3111 C C . LYS A 1 390 ? -29.206 15.758 24.031 1.00 81.81 390 LYS A C 1
ATOM 3113 O O . LYS A 1 390 ? -29.190 15.145 22.972 1.00 81.81 390 LYS A O 1
ATOM 3118 N N . VAL A 1 391 ? -29.206 15.114 25.201 1.00 80.12 391 VAL A N 1
ATOM 3119 C CA . VAL A 1 391 ? -29.281 13.643 25.282 1.00 80.12 391 VAL A CA 1
ATOM 3120 C C . VAL A 1 391 ? -30.686 13.151 24.932 1.00 80.12 391 VAL A C 1
ATOM 3122 O O . VAL A 1 391 ? -30.817 12.111 24.297 1.00 80.12 391 VAL A O 1
ATOM 3125 N N . LYS A 1 392 ? -31.733 13.890 25.316 1.00 79.56 392 LYS A N 1
ATOM 3126 C CA . LYS A 1 392 ? -33.123 13.558 24.973 1.00 79.56 392 LYS A CA 1
ATOM 3127 C C . LYS A 1 392 ? -33.410 13.712 23.480 1.00 79.56 392 LYS A C 1
ATOM 3129 O O . LYS A 1 392 ? -34.081 12.855 22.919 1.00 79.56 392 LYS A O 1
ATOM 3134 N N . GLU A 1 393 ? -32.884 14.752 22.843 1.00 77.06 393 GLU A N 1
ATOM 3135 C CA . GLU A 1 393 ? -33.009 14.977 21.398 1.00 77.06 393 GLU A CA 1
ATOM 3136 C C . GLU A 1 393 ? -32.371 13.824 20.602 1.00 77.06 393 GLU A C 1
ATOM 3138 O O . GLU A 1 393 ? -33.044 13.196 19.786 1.00 77.06 393 GLU A O 1
ATOM 3143 N N . ASP A 1 394 ? -31.149 13.416 20.969 1.00 68.94 394 ASP A N 1
ATOM 3144 C CA . ASP A 1 394 ? -30.473 12.238 20.399 1.00 68.94 394 ASP A CA 1
ATOM 3145 C C . ASP A 1 394 ? -31.254 10.918 20.611 1.00 68.94 394 ASP A C 1
ATOM 3147 O O . ASP A 1 394 ? -31.087 9.959 19.851 1.00 68.94 394 ASP A O 1
ATOM 3151 N N . MET A 1 395 ? -32.065 10.817 21.674 1.00 65.25 395 MET A N 1
ATOM 3152 C CA . MET A 1 395 ? -32.934 9.656 21.919 1.00 65.25 395 MET A CA 1
ATOM 3153 C C . MET A 1 395 ? -34.187 9.687 21.035 1.00 65.25 395 MET A C 1
ATOM 3155 O O . MET A 1 395 ? -34.612 8.633 20.566 1.00 65.25 395 MET A O 1
ATOM 3159 N N . MET A 1 396 ? -34.750 10.870 20.778 1.00 59.00 396 MET A N 1
ATOM 3160 C CA . MET A 1 396 ? -35.923 11.044 19.915 1.00 59.00 396 MET A CA 1
ATOM 3161 C C . MET A 1 396 ? -35.591 10.770 18.444 1.00 59.00 396 MET A C 1
ATOM 3163 O O . MET A 1 396 ? -36.337 10.047 17.788 1.00 59.00 396 MET A O 1
ATOM 3167 N N . GLU A 1 397 ? -34.431 11.223 17.957 1.00 55.41 397 GLU A N 1
ATOM 3168 C CA . GLU A 1 397 ? -33.969 10.927 16.590 1.00 55.41 397 GLU A CA 1
ATOM 3169 C C . GLU A 1 397 ? -33.758 9.420 16.347 1.00 55.41 397 GLU A C 1
ATOM 3171 O O . GLU A 1 397 ? -33.995 8.924 15.247 1.00 55.41 397 GLU A O 1
ATOM 3176 N N . LYS A 1 398 ? -33.370 8.658 17.381 1.00 48.81 398 LYS A N 1
ATOM 3177 C CA . LYS A 1 398 ? -33.228 7.192 17.299 1.00 48.81 398 LYS A CA 1
ATOM 3178 C C . LYS A 1 398 ? -34.554 6.437 17.408 1.00 48.81 398 LYS A C 1
ATOM 3180 O O . LYS A 1 398 ? -34.646 5.309 16.927 1.00 48.81 398 LYS A O 1
ATOM 3185 N N . GLU A 1 399 ? -35.577 7.015 18.037 1.00 39.91 399 GLU A N 1
ATOM 3186 C CA . GLU A 1 399 ? -36.908 6.400 18.107 1.00 39.91 399 GLU A CA 1
ATOM 3187 C C . GLU A 1 399 ? -37.696 6.528 16.796 1.00 39.91 399 GLU A C 1
ATOM 3189 O O . GLU A 1 399 ? -38.491 5.636 16.484 1.00 39.91 399 GLU A O 1
ATOM 3194 N N . ASP A 1 400 ? -37.463 7.581 16.008 1.00 36.72 400 ASP A N 1
ATOM 3195 C CA . ASP A 1 400 ? -38.136 7.782 14.718 1.00 36.72 400 ASP A CA 1
ATOM 3196 C C . ASP A 1 400 ? -37.659 6.801 13.627 1.00 36.72 400 ASP A C 1
ATOM 3198 O O . ASP A 1 400 ? -38.423 6.480 12.716 1.00 36.72 400 ASP A O 1
ATOM 3202 N N . GLU A 1 401 ? -36.467 6.204 13.760 1.00 37.03 401 GLU A N 1
ATOM 3203 C CA . GLU A 1 401 ? -36.026 5.096 12.892 1.00 37.03 401 GLU A CA 1
ATOM 3204 C C . GLU A 1 401 ? -36.715 3.751 13.215 1.00 37.03 401 GLU A C 1
ATOM 3206 O O . GLU A 1 401 ? -36.776 2.865 12.361 1.00 37.03 401 GLU A O 1
ATOM 3211 N N . ILE A 1 402 ? -37.281 3.579 14.418 1.00 39.16 402 ILE A N 1
ATOM 3212 C CA . ILE A 1 402 ? -37.808 2.284 14.901 1.00 39.16 402 ILE A CA 1
ATOM 3213 C C . ILE A 1 402 ? -39.340 2.174 14.732 1.00 39.16 402 ILE A C 1
ATOM 3215 O O . ILE A 1 402 ? -39.884 1.072 14.662 1.00 39.16 402 ILE A O 1
ATOM 3219 N N . LYS A 1 403 ? -40.069 3.289 14.589 1.00 35.69 403 LYS A N 1
ATOM 3220 C CA . LYS A 1 403 ? -41.552 3.322 14.576 1.00 35.69 403 LYS A CA 1
ATOM 3221 C C . LYS A 1 403 ? -42.227 3.008 13.222 1.00 35.69 403 LYS A C 1
ATOM 3223 O O . LYS A 1 403 ? -43.429 3.228 13.084 1.00 35.69 403 LYS A O 1
ATOM 3228 N N . THR A 1 404 ? -41.527 2.438 12.236 1.00 38.59 404 THR A N 1
ATOM 3229 C CA . THR A 1 404 ? -42.099 2.152 10.893 1.00 38.59 404 THR A CA 1
ATOM 3230 C C . THR A 1 404 ? -42.757 0.767 10.739 1.00 38.59 404 THR A C 1
ATOM 3232 O O . THR A 1 404 ? -42.899 0.279 9.622 1.00 38.59 404 THR A O 1
ATOM 3235 N N . GLU A 1 405 ? -43.199 0.105 11.811 1.00 41.16 405 GLU A N 1
ATOM 3236 C CA . GLU A 1 405 ? -43.887 -1.195 11.690 1.00 41.16 405 GLU A CA 1
ATOM 3237 C C . GLU A 1 405 ? -45.148 -1.296 12.550 1.00 41.16 405 GLU A C 1
ATOM 3239 O O . GLU A 1 405 ? -45.218 -2.131 13.439 1.00 41.16 405 GLU A O 1
ATOM 3244 N N . GLN A 1 406 ? -46.177 -0.500 12.245 1.00 44.06 406 GLN A N 1
ATOM 3245 C CA . GLN A 1 406 ? -47.581 -0.911 12.423 1.00 44.06 406 GLN A CA 1
ATOM 3246 C C . GLN A 1 406 ? -48.456 -0.247 11.342 1.00 44.06 406 GLN A C 1
ATOM 3248 O O . GLN A 1 406 ? -48.951 0.864 11.518 1.00 44.06 406 GLN A O 1
ATOM 3253 N N . ARG A 1 407 ? -48.647 -0.921 10.198 1.00 52.00 407 ARG A N 1
ATOM 3254 C CA . ARG A 1 407 ? -49.698 -0.597 9.211 1.00 52.00 407 ARG A CA 1
ATOM 3255 C C . ARG A 1 407 ? -50.604 -1.808 8.979 1.00 52.00 407 ARG A C 1
ATOM 3257 O O . ARG A 1 407 ? -50.212 -2.946 9.218 1.00 52.00 407 ARG A O 1
ATOM 3264 N N . ASN A 1 408 ? -51.835 -1.522 8.567 1.00 52.34 408 ASN A N 1
ATOM 3265 C CA . ASN A 1 408 ? -52.972 -2.440 8.521 1.00 52.34 408 ASN A CA 1
ATOM 3266 C C . ASN A 1 408 ? -52.731 -3.625 7.541 1.00 52.34 408 ASN A C 1
ATOM 3268 O O . ASN A 1 408 ? -52.325 -3.373 6.403 1.00 52.34 408 ASN A O 1
ATOM 3272 N N . PRO A 1 409 ? -52.976 -4.901 7.916 1.00 57.16 409 PRO A N 1
ATOM 3273 C CA . PRO A 1 409 ? -52.590 -6.075 7.115 1.00 57.16 409 PRO A CA 1
ATOM 3274 C C . PRO A 1 409 ? -53.196 -6.154 5.704 1.00 57.16 409 PRO A C 1
ATOM 3276 O O . PRO A 1 409 ? -52.578 -6.717 4.804 1.00 57.16 409 PRO A O 1
ATOM 3279 N N . GLU A 1 410 ? -54.385 -5.595 5.482 1.00 57.19 410 GLU A N 1
ATOM 3280 C CA . GLU A 1 410 ? -55.111 -5.732 4.209 1.00 57.19 410 GLU A CA 1
ATOM 3281 C C . GLU A 1 410 ? -54.577 -4.807 3.102 1.00 57.19 410 GLU A C 1
ATOM 3283 O O . GLU A 1 410 ? -54.496 -5.212 1.940 1.00 57.19 410 GLU A O 1
ATOM 3288 N N . GLU A 1 411 ? -54.130 -3.598 3.453 1.00 57.25 411 GLU A N 1
ATOM 3289 C CA . GLU A 1 411 ? -53.491 -2.671 2.506 1.00 57.25 411 GLU A CA 1
ATOM 3290 C C . GLU A 1 411 ? -52.097 -3.166 2.103 1.00 57.25 411 GLU A C 1
ATOM 3292 O O . GLU A 1 411 ? -51.731 -3.105 0.929 1.00 57.25 411 GLU A O 1
ATOM 3297 N N . ILE A 1 412 ? -51.366 -3.763 3.053 1.00 58.34 412 ILE A N 1
ATOM 3298 C CA . ILE A 1 412 ? -50.039 -4.349 2.832 1.00 58.34 412 ILE A CA 1
ATOM 3299 C C . ILE A 1 412 ? -50.099 -5.473 1.791 1.00 58.34 412 ILE A C 1
ATOM 3301 O O . ILE A 1 412 ? -49.241 -5.536 0.914 1.00 58.34 412 ILE A O 1
ATOM 3305 N N . VAL A 1 413 ? -51.104 -6.352 1.841 1.00 66.44 413 VAL A N 1
ATOM 3306 C CA . VAL A 1 413 ? -51.223 -7.465 0.880 1.00 66.44 413 VAL A CA 1
ATOM 3307 C C . VAL A 1 413 ? -51.503 -6.953 -0.538 1.00 66.44 413 VAL A C 1
ATOM 3309 O O . VAL A 1 413 ? -50.918 -7.455 -1.497 1.00 66.44 413 VAL A O 1
ATOM 3312 N N . GLN A 1 414 ? -52.342 -5.925 -0.689 1.00 68.94 414 GLN A N 1
ATOM 3313 C CA . GLN A 1 414 ? -52.645 -5.327 -1.996 1.00 68.94 414 GLN A CA 1
ATOM 3314 C C . GLN A 1 414 ? -51.446 -4.571 -2.586 1.00 68.94 414 GLN A C 1
ATOM 3316 O O . GLN A 1 414 ? -51.161 -4.687 -3.782 1.00 68.94 414 GLN A O 1
ATOM 3321 N N . GLU A 1 415 ? -50.701 -3.838 -1.756 1.00 64.06 415 GLU A N 1
ATOM 3322 C CA . GLU A 1 415 ? -49.446 -3.203 -2.167 1.00 64.06 415 GLU A CA 1
ATOM 3323 C C . GLU A 1 415 ? -48.388 -4.247 -2.541 1.00 64.06 415 GLU A C 1
ATOM 3325 O O . GLU A 1 415 ? -47.757 -4.136 -3.593 1.00 64.06 415 GLU A O 1
ATOM 3330 N N . GLN A 1 416 ? -48.244 -5.310 -1.747 1.00 67.44 416 GLN A N 1
ATOM 3331 C CA . GLN A 1 416 ? -47.304 -6.395 -2.024 1.00 67.44 416 GLN A CA 1
ATOM 3332 C C . GLN A 1 416 ? -47.624 -7.127 -3.330 1.00 67.44 416 GLN A C 1
ATOM 3334 O O . GLN A 1 416 ? -46.701 -7.445 -4.077 1.00 67.44 416 GLN A O 1
ATOM 3339 N N . LEU A 1 417 ? -48.899 -7.351 -3.662 1.00 72.62 417 LEU A N 1
ATOM 3340 C CA . LEU A 1 417 ? -49.291 -7.971 -4.932 1.00 72.62 417 LEU A CA 1
ATOM 3341 C C . LEU A 1 417 ? -48.916 -7.101 -6.140 1.00 72.62 417 LEU A C 1
ATOM 3343 O O . LEU A 1 417 ? -48.307 -7.611 -7.082 1.00 72.62 417 LEU A O 1
ATOM 3347 N N . LYS A 1 418 ? -49.173 -5.786 -6.083 1.00 74.94 418 LYS A N 1
ATOM 3348 C CA . LYS A 1 418 ? -48.741 -4.837 -7.129 1.00 74.94 418 LYS A CA 1
ATOM 3349 C C . LYS A 1 418 ? -47.222 -4.781 -7.264 1.00 74.94 418 LYS A C 1
ATOM 3351 O O . LYS A 1 418 ? -46.688 -4.715 -8.370 1.00 74.94 418 LYS A O 1
ATOM 3356 N N . ILE A 1 419 ? -46.514 -4.825 -6.138 1.00 75.50 419 ILE A N 1
ATOM 3357 C CA . ILE A 1 419 ? -45.053 -4.854 -6.102 1.00 75.50 419 ILE A CA 1
ATOM 3358 C C . ILE A 1 419 ? -44.527 -6.141 -6.756 1.00 75.50 419 ILE A C 1
ATOM 3360 O O . ILE A 1 419 ? -43.631 -6.075 -7.597 1.00 75.50 419 ILE A O 1
ATOM 3364 N N . ILE A 1 420 ? -45.102 -7.303 -6.433 1.00 78.62 420 ILE A N 1
ATOM 3365 C CA . ILE A 1 420 ? -44.738 -8.600 -7.026 1.00 78.62 420 ILE A CA 1
ATOM 3366 C C . ILE A 1 420 ? -44.979 -8.601 -8.539 1.00 78.62 420 ILE A C 1
ATOM 3368 O O . ILE A 1 420 ? -44.144 -9.105 -9.292 1.00 78.62 420 ILE A O 1
ATOM 3372 N N . GLU A 1 421 ? -46.093 -8.037 -8.997 1.00 81.88 421 GLU A N 1
ATOM 3373 C CA . GLU A 1 421 ? -46.426 -7.950 -10.419 1.00 81.88 421 GLU A CA 1
ATOM 3374 C C . GLU A 1 421 ? -45.434 -7.054 -11.177 1.00 81.88 421 GLU A C 1
ATOM 3376 O O . GLU A 1 421 ? -44.848 -7.481 -12.173 1.00 81.88 421 GLU A O 1
ATOM 3381 N N . ASN A 1 422 ? -45.106 -5.886 -10.621 1.00 83.00 422 ASN A N 1
ATOM 3382 C CA . ASN A 1 422 ? -44.089 -4.984 -11.167 1.00 83.00 422 ASN A CA 1
ATOM 3383 C C . ASN A 1 422 ? -42.688 -5.636 -11.186 1.00 83.00 422 ASN A C 1
ATOM 3385 O O . ASN A 1 422 ? -41.926 -5.497 -12.146 1.00 83.00 422 ASN A O 1
ATOM 3389 N N . TYR A 1 423 ? -42.336 -6.420 -10.159 1.00 79.94 423 TYR A N 1
ATOM 3390 C CA . TYR A 1 423 ? -41.086 -7.185 -10.159 1.00 79.94 423 TYR A CA 1
ATOM 3391 C C . TYR A 1 423 ? -41.066 -8.286 -11.224 1.00 79.94 423 TYR A C 1
ATOM 3393 O O . TYR A 1 423 ? -40.026 -8.479 -11.856 1.00 79.94 423 TYR A O 1
ATOM 3401 N N . LYS A 1 424 ? -42.187 -8.972 -11.478 1.00 84.56 424 LYS A N 1
ATOM 3402 C CA . LYS A 1 424 ? -42.292 -9.957 -12.569 1.00 84.56 424 LYS A CA 1
ATOM 3403 C C . LYS A 1 424 ? -42.131 -9.303 -13.940 1.00 84.56 424 LYS A C 1
ATOM 3405 O O . LYS A 1 424 ? -41.425 -9.845 -14.792 1.00 84.56 424 LYS A O 1
ATOM 3410 N N . GLU A 1 425 ? -42.726 -8.133 -14.154 1.00 85.75 425 GLU A N 1
ATOM 3411 C CA . GLU A 1 425 ? -42.547 -7.369 -15.393 1.00 85.75 425 GLU A CA 1
ATOM 3412 C C . GLU A 1 425 ? -41.088 -6.952 -15.594 1.00 85.75 425 GLU A C 1
ATOM 3414 O O . GLU A 1 425 ? -40.509 -7.218 -16.651 1.00 85.75 425 GLU A O 1
ATOM 3419 N N . LYS A 1 426 ? -40.448 -6.400 -14.556 1.00 84.94 426 LYS A N 1
ATOM 3420 C CA . LYS A 1 426 ? -39.017 -6.063 -14.587 1.00 84.94 426 LYS A CA 1
ATOM 3421 C C . LYS A 1 426 ? -38.144 -7.282 -14.863 1.00 84.94 426 LYS A C 1
ATOM 3423 O O . LYS A 1 426 ? -37.206 -7.189 -15.649 1.00 84.94 426 LYS A O 1
ATOM 3428 N N . GLN A 1 427 ? -38.458 -8.428 -14.263 1.00 84.44 427 GLN A N 1
ATOM 3429 C CA . GLN A 1 427 ? -37.721 -9.669 -14.488 1.00 84.44 427 GLN A CA 1
ATOM 3430 C C . GLN A 1 427 ? -37.844 -10.145 -15.942 1.00 84.44 427 GLN A C 1
ATOM 3432 O O . GLN A 1 427 ? -36.856 -10.583 -16.530 1.00 84.44 427 GLN A O 1
ATOM 3437 N N . ASN A 1 428 ? -39.025 -10.007 -16.550 1.00 89.88 428 ASN A N 1
ATOM 3438 C CA . ASN A 1 428 ? -39.240 -10.337 -17.958 1.00 89.88 428 ASN A CA 1
ATOM 3439 C C . ASN A 1 428 ? -38.496 -9.387 -18.905 1.00 89.88 428 ASN A C 1
ATOM 3441 O O . ASN A 1 428 ? -37.927 -9.845 -19.897 1.00 89.88 428 ASN A O 1
ATOM 3445 N N . ILE A 1 429 ? -38.465 -8.085 -18.606 1.00 91.12 429 ILE A N 1
ATOM 3446 C CA . ILE A 1 429 ? -37.687 -7.101 -19.377 1.00 91.12 429 ILE A CA 1
ATOM 3447 C C . ILE A 1 429 ? -36.196 -7.424 -19.277 1.00 91.12 429 ILE A C 1
ATOM 3449 O O . ILE A 1 429 ? -35.530 -7.575 -20.298 1.00 91.12 429 ILE A O 1
ATOM 3453 N N . LEU A 1 430 ? -35.696 -7.642 -18.059 1.00 88.81 430 LEU A N 1
ATOM 3454 C CA . LEU A 1 430 ? -34.290 -7.951 -17.823 1.00 88.81 430 LEU A CA 1
ATOM 3455 C C . LEU A 1 430 ? -33.866 -9.254 -18.511 1.00 88.81 430 LEU A C 1
ATOM 3457 O O . LEU A 1 430 ? -32.766 -9.339 -19.052 1.00 88.81 430 LEU A O 1
ATOM 3461 N N . LYS A 1 431 ? -34.750 -10.258 -18.545 1.00 90.44 431 LYS A N 1
ATOM 3462 C CA . LYS A 1 431 ? -34.510 -11.506 -19.276 1.00 90.44 431 LYS A CA 1
ATOM 3463 C C . LYS A 1 431 ? -34.396 -11.269 -20.786 1.00 90.44 431 LYS A C 1
ATOM 3465 O O . LYS A 1 431 ? -33.468 -11.785 -21.403 1.00 90.44 431 LYS A O 1
ATOM 3470 N N . LYS A 1 432 ? -35.280 -10.451 -21.370 1.00 92.44 432 LYS A N 1
ATOM 3471 C CA . LYS A 1 432 ? -35.205 -10.074 -22.794 1.00 92.44 432 LYS A CA 1
ATOM 3472 C C . LYS A 1 432 ? -33.929 -9.298 -23.116 1.00 92.44 432 LYS A C 1
ATOM 3474 O O . LYS A 1 432 ? -33.319 -9.532 -24.156 1.00 92.44 432 LYS A O 1
ATOM 3479 N N . ASP A 1 433 ? -33.511 -8.392 -22.239 1.00 89.31 433 ASP A N 1
ATOM 3480 C CA . ASP A 1 433 ? -32.281 -7.623 -22.439 1.00 89.31 433 ASP A CA 1
ATOM 3481 C C . ASP A 1 433 ? -31.036 -8.501 -22.299 1.00 89.31 433 ASP A C 1
ATOM 3483 O O . ASP A 1 433 ? -30.096 -8.368 -23.080 1.00 89.31 433 ASP A O 1
ATOM 3487 N N . PHE A 1 434 ? -31.055 -9.469 -21.382 1.00 91.19 434 PHE A N 1
ATOM 3488 C CA . PHE A 1 434 ? -29.999 -10.468 -21.270 1.00 91.19 434 PHE A CA 1
ATOM 3489 C C . PHE A 1 434 ? -29.877 -11.319 -22.540 1.00 91.19 434 PHE A C 1
ATOM 3491 O O . PHE A 1 434 ? -28.770 -11.514 -23.038 1.00 91.19 434 PHE A O 1
ATOM 3498 N N . GLU A 1 435 ? -30.997 -11.774 -23.107 1.00 92.19 435 GLU A N 1
ATOM 3499 C CA . GLU A 1 435 ? -31.011 -12.514 -24.376 1.00 92.19 435 GLU A CA 1
ATOM 3500 C C . GLU A 1 435 ? -30.446 -11.668 -25.533 1.00 92.19 435 GLU A C 1
ATOM 3502 O O . GLU A 1 435 ? -29.608 -12.152 -26.296 1.00 92.19 435 GLU A O 1
ATOM 3507 N N . LYS A 1 436 ? -30.810 -10.379 -25.627 1.00 93.56 436 LYS A N 1
ATOM 3508 C CA . LYS A 1 436 ? -30.230 -9.454 -26.622 1.00 93.56 436 LYS A CA 1
ATOM 3509 C C . LYS A 1 436 ? -28.722 -9.283 -26.444 1.00 93.56 436 LYS A C 1
ATOM 3511 O O . LYS A 1 436 ? -27.978 -9.402 -27.415 1.00 93.56 436 LYS A O 1
ATOM 3516 N N . LEU A 1 437 ? -28.269 -9.050 -25.211 1.00 91.31 437 LEU A N 1
ATOM 3517 C CA . LEU A 1 437 ? -26.848 -8.896 -24.893 1.00 91.31 437 LEU A CA 1
ATOM 3518 C C . LEU A 1 437 ? -26.056 -10.172 -25.194 1.00 91.31 437 LEU A C 1
ATOM 3520 O O . LEU A 1 437 ? -24.911 -10.094 -25.634 1.00 91.31 437 LEU A O 1
ATOM 3524 N N . GLN A 1 438 ? -26.647 -11.353 -24.995 1.00 90.81 438 GLN A N 1
ATOM 3525 C CA . GLN A 1 438 ? -26.018 -12.615 -25.381 1.00 90.81 438 GLN A CA 1
ATOM 3526 C C . GLN A 1 438 ? -25.826 -12.718 -26.896 1.00 90.81 438 GLN A C 1
ATOM 3528 O O . GLN A 1 438 ? -24.738 -13.091 -27.340 1.00 90.81 438 GLN A O 1
ATOM 3533 N N . VAL A 1 439 ? -26.840 -12.355 -27.688 1.00 94.56 439 VAL A N 1
ATOM 3534 C CA . VAL A 1 439 ? -26.741 -12.339 -29.156 1.00 94.56 439 VAL A CA 1
ATOM 3535 C C . VAL A 1 439 ? -25.670 -11.347 -29.618 1.00 94.56 439 VAL A C 1
ATOM 3537 O O . VAL A 1 439 ? -24.822 -11.700 -30.438 1.00 94.56 439 VAL A O 1
ATOM 3540 N N . GLU A 1 440 ? -25.641 -10.145 -29.042 1.00 93.44 440 GLU A N 1
ATOM 3541 C CA . GLU A 1 440 ? -24.627 -9.133 -29.352 1.00 93.44 440 GLU A CA 1
ATOM 3542 C C . GLU A 1 440 ? -23.214 -9.601 -28.973 1.00 93.44 440 GLU A C 1
ATOM 3544 O O . GLU A 1 440 ? -22.269 -9.429 -29.741 1.00 93.44 440 GLU A O 1
ATOM 3549 N N . ASN A 1 441 ? -23.054 -10.276 -27.831 1.00 92.25 441 ASN A N 1
ATOM 3550 C CA . ASN A 1 441 ? -21.764 -10.827 -27.418 1.00 92.25 441 ASN A CA 1
ATOM 3551 C C . ASN A 1 441 ? -21.247 -11.888 -28.401 1.00 92.25 441 ASN A C 1
ATOM 3553 O O . ASN A 1 441 ? -20.047 -11.946 -28.676 1.00 92.25 441 ASN A O 1
ATOM 3557 N N . ILE A 1 442 ? -22.144 -12.722 -28.934 1.00 94.38 442 ILE A N 1
ATOM 3558 C CA . ILE A 1 442 ? -21.806 -13.721 -29.953 1.00 94.38 442 ILE A CA 1
ATOM 3559 C C . ILE A 1 442 ? -21.377 -13.031 -31.256 1.00 94.38 442 ILE A C 1
ATOM 3561 O O . ILE A 1 442 ? -20.367 -13.428 -31.839 1.00 94.38 442 ILE A O 1
ATOM 3565 N N . ASP A 1 443 ? -22.088 -11.990 -31.695 1.00 94.19 443 ASP A N 1
ATOM 3566 C CA . ASP A 1 443 ? -21.737 -11.227 -32.901 1.00 94.19 443 ASP A CA 1
ATOM 3567 C C . ASP A 1 443 ? -20.389 -10.501 -32.758 1.00 94.19 443 ASP A C 1
ATOM 3569 O O . ASP A 1 443 ? -19.516 -10.601 -33.623 1.00 94.19 443 ASP A O 1
ATOM 3573 N N . LEU A 1 444 ? -20.159 -9.849 -31.615 1.00 92.62 444 LEU A N 1
ATOM 3574 C CA . LEU A 1 444 ? -18.888 -9.193 -31.307 1.00 92.62 444 LEU A CA 1
ATOM 3575 C C . LEU A 1 444 ? -17.723 -10.187 -31.277 1.00 92.62 444 LEU A C 1
ATOM 3577 O O . LEU A 1 444 ? -16.651 -9.880 -31.796 1.00 92.62 444 LEU A O 1
ATOM 3581 N N . LYS A 1 445 ? -17.924 -11.392 -30.728 1.00 90.62 445 LYS A N 1
ATOM 3582 C CA . LYS A 1 445 ? -16.907 -12.454 -30.753 1.00 90.62 445 LYS A CA 1
ATOM 3583 C C . LYS A 1 445 ? -16.572 -12.902 -32.174 1.00 90.62 445 LYS A C 1
ATOM 3585 O O . LYS A 1 445 ? -15.393 -13.070 -32.473 1.00 90.62 445 LYS A O 1
ATOM 3590 N N . LYS A 1 446 ? -17.570 -13.048 -33.054 1.00 94.81 446 LYS A N 1
ATOM 3591 C CA . LYS A 1 446 ? -17.335 -13.376 -34.471 1.00 94.81 446 LYS A CA 1
ATOM 3592 C C . LYS A 1 446 ? -16.532 -12.282 -35.172 1.00 94.81 446 LYS A C 1
ATOM 3594 O O . LYS A 1 446 ? -15.508 -12.576 -35.781 1.00 94.81 446 LYS A O 1
ATOM 3599 N N . LYS A 1 447 ? -16.923 -11.015 -35.002 1.00 93.31 447 LYS A N 1
ATOM 3600 C CA . LYS A 1 447 ? -16.180 -9.862 -35.541 1.00 93.31 447 LYS A CA 1
ATOM 3601 C C . LYS A 1 447 ? -14.741 -9.814 -35.029 1.00 93.31 447 LYS A C 1
ATOM 3603 O O . LYS A 1 447 ? -13.831 -9.496 -35.791 1.00 93.31 447 LYS A O 1
ATOM 3608 N N . LEU A 1 448 ? -14.518 -10.141 -33.756 1.00 92.25 448 LEU A N 1
ATOM 3609 C CA . LEU A 1 448 ? -13.177 -10.200 -33.177 1.00 92.25 448 LEU A CA 1
ATOM 3610 C C . LEU A 1 448 ? -12.322 -11.272 -33.868 1.00 92.25 448 LEU A C 1
ATOM 3612 O O . LEU A 1 448 ? -11.213 -10.972 -34.300 1.00 92.25 448 LEU A O 1
ATOM 3616 N N . GLN A 1 449 ? -12.866 -12.478 -34.059 1.00 93.12 449 GLN A N 1
ATOM 3617 C CA . GLN A 1 449 ? -12.179 -13.566 -34.764 1.00 93.12 449 GLN A CA 1
ATOM 3618 C C . GLN A 1 449 ? -11.855 -13.205 -36.223 1.00 93.12 449 GLN A C 1
ATOM 3620 O O . GLN A 1 449 ? -10.751 -13.470 -36.703 1.00 93.12 449 GLN A O 1
ATOM 3625 N N . GLU A 1 450 ? -12.775 -12.549 -36.931 1.00 93.81 450 GLU A N 1
ATOM 3626 C CA . GLU A 1 450 ? -12.534 -12.063 -38.296 1.00 93.81 450 GLU A CA 1
ATOM 3627 C C . GLU A 1 450 ? -11.396 -11.032 -38.339 1.00 93.81 450 GLU A C 1
ATOM 3629 O O . GLU A 1 450 ? -10.506 -11.108 -39.195 1.00 93.81 450 GLU A O 1
ATOM 3634 N N . LYS A 1 451 ? -11.368 -10.090 -37.388 1.00 92.62 451 LYS A N 1
ATOM 3635 C CA . LYS A 1 451 ? -10.294 -9.092 -37.282 1.00 92.62 451 LYS A CA 1
ATOM 3636 C C . LYS A 1 451 ? -8.952 -9.728 -36.926 1.00 92.62 451 LYS A C 1
ATOM 3638 O O . LYS A 1 451 ? -7.955 -9.368 -37.544 1.00 92.62 451 LYS A O 1
ATOM 3643 N N . GLU A 1 452 ? -8.917 -10.695 -36.014 1.00 89.38 452 GLU A N 1
ATOM 3644 C CA . GLU A 1 452 ? -7.701 -11.445 -35.671 1.00 89.38 452 GLU A CA 1
ATOM 3645 C C . GLU A 1 452 ? -7.153 -12.206 -36.883 1.00 89.38 452 GLU A C 1
ATOM 3647 O O . GLU A 1 452 ? -5.967 -12.101 -37.198 1.00 89.38 452 GLU A O 1
ATOM 3652 N N . SER A 1 453 ? -8.017 -12.895 -37.634 1.00 92.38 453 SER A N 1
ATOM 3653 C CA . SER A 1 453 ? -7.605 -13.580 -38.866 1.00 92.38 453 SER A CA 1
ATOM 3654 C C . SER A 1 453 ? -7.058 -12.605 -39.921 1.00 92.38 453 SER A C 1
ATOM 3656 O O . SER A 1 453 ? -6.055 -12.888 -40.584 1.00 92.38 453 SER A O 1
ATOM 3658 N N . SER A 1 454 ? -7.657 -11.413 -40.019 1.00 91.44 454 SER A N 1
ATOM 3659 C CA . SER A 1 454 ? -7.194 -10.344 -40.905 1.00 91.44 454 SER A CA 1
ATOM 3660 C C . SER A 1 454 ? -5.817 -9.829 -40.491 1.00 91.44 454 SER A C 1
ATOM 3662 O O . SER A 1 454 ? -4.950 -9.690 -41.354 1.00 91.44 454 SER A O 1
ATOM 3664 N N . ILE A 1 455 ? -5.588 -9.606 -39.192 1.00 92.69 455 ILE A N 1
ATOM 3665 C CA . ILE A 1 455 ? -4.289 -9.189 -38.643 1.00 92.69 455 ILE A CA 1
ATOM 3666 C C . ILE A 1 455 ? -3.213 -10.210 -39.009 1.00 92.69 455 ILE A C 1
ATOM 3668 O O . ILE A 1 455 ? -2.216 -9.834 -39.619 1.00 92.69 455 ILE A O 1
ATOM 3672 N N . ILE A 1 456 ? -3.456 -11.501 -38.763 1.00 91.88 456 ILE A N 1
ATOM 3673 C CA . ILE A 1 456 ? -2.502 -12.570 -39.100 1.00 91.88 456 ILE A CA 1
ATOM 3674 C C . ILE A 1 456 ? -2.170 -12.559 -40.602 1.00 91.88 456 ILE A C 1
ATOM 3676 O O . ILE A 1 456 ? -1.014 -12.730 -40.996 1.00 91.88 456 ILE A O 1
ATOM 3680 N N . SER A 1 457 ? -3.165 -12.339 -41.468 1.00 92.12 457 SER A N 1
ATOM 3681 C CA . SER A 1 457 ? -2.939 -12.269 -42.918 1.00 92.12 457 SER A CA 1
ATOM 3682 C C . SER A 1 457 ? -2.109 -11.047 -43.338 1.00 92.12 457 SER A C 1
ATOM 3684 O O . SER A 1 457 ? -1.258 -11.152 -44.224 1.00 92.12 457 SER A O 1
ATOM 3686 N N . LEU A 1 458 ? -2.330 -9.895 -42.697 1.00 92.69 458 LEU A N 1
ATOM 3687 C CA . LEU A 1 458 ? -1.604 -8.656 -42.967 1.00 92.69 458 LEU A CA 1
ATOM 3688 C C . LEU A 1 458 ? -0.165 -8.735 -42.460 1.00 92.69 458 LEU A C 1
ATOM 3690 O O . LEU A 1 458 ? 0.744 -8.316 -43.170 1.00 92.69 458 LEU A O 1
ATOM 3694 N N . GLU A 1 459 ? 0.057 -9.325 -41.287 1.00 86.88 459 GLU A N 1
ATOM 3695 C CA . GLU A 1 459 ? 1.393 -9.564 -40.738 1.00 86.88 459 GLU A CA 1
ATOM 3696 C C . GLU A 1 459 ? 2.223 -10.475 -41.646 1.00 86.88 459 GLU A C 1
ATOM 3698 O O . GLU A 1 459 ? 3.384 -10.172 -41.920 1.00 86.88 459 GLU A O 1
ATOM 3703 N N . ARG A 1 460 ? 1.621 -11.542 -42.193 1.00 91.38 460 ARG A N 1
ATOM 3704 C CA . ARG A 1 460 ? 2.282 -12.406 -43.188 1.00 91.38 460 ARG A CA 1
ATOM 3705 C C . ARG A 1 460 ? 2.664 -11.635 -44.450 1.00 91.38 460 ARG A C 1
ATOM 3707 O O . ARG A 1 460 ? 3.814 -11.695 -44.871 1.00 91.38 460 ARG A O 1
ATOM 3714 N N . LYS A 1 461 ? 1.739 -10.848 -45.011 1.00 92.62 461 LYS A N 1
ATOM 3715 C CA . LYS A 1 461 ? 2.027 -10.003 -46.185 1.00 92.62 461 LYS A CA 1
ATOM 3716 C C . LYS A 1 461 ? 3.142 -8.995 -45.907 1.00 92.62 461 LYS A C 1
ATOM 3718 O O . LYS A 1 461 ? 4.005 -8.786 -46.754 1.00 92.62 461 LYS A O 1
ATOM 3723 N N . LEU A 1 462 ? 3.140 -8.375 -44.728 1.00 90.19 462 LEU A N 1
ATOM 3724 C CA . LEU A 1 462 ? 4.174 -7.428 -44.319 1.00 90.19 462 LEU A CA 1
ATOM 3725 C C . LEU A 1 462 ? 5.540 -8.113 -44.198 1.00 90.19 462 LEU A C 1
ATOM 3727 O O . LEU A 1 462 ? 6.539 -7.575 -44.672 1.00 90.19 462 LEU A O 1
ATOM 3731 N N . PHE A 1 463 ? 5.579 -9.315 -43.623 1.00 89.75 463 PHE A N 1
ATOM 3732 C CA . PHE A 1 463 ? 6.792 -10.122 -43.549 1.00 89.75 463 PHE A CA 1
ATOM 3733 C C . PHE A 1 463 ? 7.348 -10.451 -44.941 1.00 89.75 463 PHE A C 1
ATOM 3735 O O . PHE A 1 463 ? 8.542 -10.258 -45.182 1.00 89.75 463 PHE A O 1
ATOM 3742 N N . ASP A 1 464 ? 6.491 -10.870 -45.875 1.00 90.75 464 ASP A N 1
ATOM 3743 C CA . ASP A 1 464 ? 6.894 -11.180 -47.250 1.00 90.75 464 ASP A CA 1
ATOM 3744 C C . ASP A 1 464 ? 7.449 -9.944 -47.977 1.00 90.75 464 ASP A C 1
ATOM 3746 O O . ASP A 1 464 ? 8.495 -10.019 -48.627 1.00 90.75 464 ASP A O 1
ATOM 3750 N N . ILE A 1 465 ? 6.802 -8.782 -47.819 1.00 90.81 465 ILE A N 1
ATOM 3751 C CA . ILE A 1 465 ? 7.271 -7.511 -48.391 1.00 90.81 465 ILE A CA 1
ATOM 3752 C C . ILE A 1 465 ? 8.643 -7.132 -47.821 1.00 90.81 465 ILE A C 1
ATOM 3754 O O . ILE A 1 465 ? 9.558 -6.829 -48.586 1.00 90.81 465 ILE A O 1
ATOM 3758 N N . LEU A 1 466 ? 8.819 -7.184 -46.497 1.00 85.88 466 LEU A N 1
ATOM 3759 C CA . LEU A 1 466 ? 10.091 -6.845 -45.849 1.00 85.88 466 LEU A CA 1
ATOM 3760 C C . LEU A 1 466 ? 11.218 -7.805 -46.250 1.00 85.88 466 LEU A C 1
ATOM 3762 O O . LEU A 1 466 ? 12.352 -7.377 -46.478 1.00 85.88 466 LEU A O 1
ATOM 3766 N N . SER A 1 467 ? 10.916 -9.100 -46.366 1.00 87.50 467 SER A N 1
ATOM 3767 C CA . SER A 1 467 ? 11.866 -10.113 -46.830 1.00 87.50 467 SER A CA 1
ATOM 3768 C C . SER A 1 467 ? 12.320 -9.838 -48.269 1.00 87.50 467 SER A C 1
ATOM 3770 O O . SER A 1 467 ? 13.522 -9.844 -48.558 1.00 87.50 467 SER A O 1
ATOM 3772 N N . ASN A 1 468 ? 11.379 -9.506 -49.159 1.00 88.44 468 ASN A N 1
ATOM 3773 C CA . ASN A 1 468 ? 11.677 -9.156 -50.546 1.00 88.44 468 ASN A CA 1
ATOM 3774 C C . ASN A 1 468 ? 12.491 -7.863 -50.656 1.00 88.44 468 ASN A C 1
ATOM 3776 O O . ASN A 1 468 ? 13.526 -7.870 -51.320 1.00 88.44 468 ASN A O 1
ATOM 3780 N N . GLN A 1 469 ? 12.117 -6.802 -49.936 1.00 85.62 469 GLN A N 1
ATOM 3781 C CA . GLN A 1 469 ? 12.887 -5.553 -49.901 1.00 85.62 469 GLN A CA 1
ATOM 3782 C C . GLN A 1 469 ? 14.314 -5.773 -49.393 1.00 85.62 469 GLN A C 1
ATOM 3784 O O . GLN A 1 469 ? 15.269 -5.238 -49.954 1.00 85.62 469 GLN A O 1
ATOM 3789 N N . LYS A 1 470 ? 14.497 -6.607 -48.362 1.00 86.06 470 LYS A N 1
ATOM 3790 C CA . LYS A 1 470 ? 15.833 -6.964 -47.870 1.00 86.06 470 LYS A CA 1
ATOM 3791 C C . LYS A 1 470 ? 16.645 -7.694 -48.942 1.00 86.06 470 LYS A C 1
ATOM 3793 O O . LYS A 1 470 ? 17.833 -7.418 -49.106 1.00 86.06 470 LYS A O 1
ATOM 3798 N N . LYS A 1 471 ? 16.021 -8.618 -49.678 1.00 87.56 471 LYS A N 1
ATOM 3799 C CA . LYS A 1 471 ? 16.666 -9.346 -50.780 1.00 87.56 471 LYS A CA 1
ATOM 3800 C C . LYS A 1 471 ? 17.046 -8.409 -51.928 1.00 87.56 471 LYS A C 1
ATOM 3802 O O . LYS A 1 471 ? 18.135 -8.559 -52.477 1.00 87.56 471 LYS A O 1
ATOM 3807 N N . GLU A 1 472 ? 16.190 -7.453 -52.274 1.00 86.75 472 GLU A N 1
ATOM 3808 C CA . GLU A 1 472 ? 16.473 -6.426 -53.283 1.00 86.75 472 GLU A CA 1
ATOM 3809 C C . GLU A 1 472 ? 17.612 -5.505 -52.849 1.00 86.75 472 GLU A C 1
ATOM 3811 O O . GLU A 1 472 ? 18.590 -5.381 -53.577 1.00 86.75 472 GLU A O 1
ATOM 3816 N N . ALA A 1 473 ? 17.588 -4.985 -51.620 1.00 85.75 473 ALA A N 1
ATOM 3817 C CA . ALA A 1 473 ? 18.666 -4.148 -51.094 1.00 85.75 473 ALA A CA 1
ATOM 3818 C C . ALA A 1 473 ? 20.030 -4.869 -51.086 1.00 85.75 473 ALA A C 1
ATOM 3820 O O . ALA A 1 473 ? 21.065 -4.269 -51.383 1.00 85.75 473 ALA A O 1
ATOM 3821 N N . LEU A 1 474 ? 20.051 -6.171 -50.770 1.00 86.19 474 LEU A N 1
ATOM 3822 C CA . LEU A 1 474 ? 21.265 -6.987 -50.864 1.00 86.19 474 LEU A CA 1
ATOM 3823 C C . LEU A 1 474 ? 21.737 -7.145 -52.315 1.00 86.19 474 LEU A C 1
ATOM 3825 O O . LEU A 1 474 ? 22.932 -7.005 -52.575 1.00 86.19 474 LEU A O 1
ATOM 3829 N N . LYS A 1 475 ? 20.823 -7.398 -53.261 1.00 88.56 475 LYS A N 1
ATOM 3830 C CA . LYS A 1 475 ? 21.154 -7.457 -54.694 1.00 88.56 475 LYS A CA 1
ATOM 3831 C C . LYS A 1 475 ? 21.715 -6.127 -55.191 1.00 88.56 475 LYS A C 1
ATOM 3833 O O . LYS A 1 475 ? 22.750 -6.134 -55.849 1.00 88.56 475 LYS A O 1
ATOM 3838 N N . ASP A 1 476 ? 21.093 -5.010 -54.834 1.00 86.94 476 ASP A N 1
ATOM 3839 C CA . ASP A 1 476 ? 21.529 -3.674 -55.244 1.00 86.94 476 ASP A CA 1
ATOM 3840 C C . ASP A 1 476 ? 22.917 -3.338 -54.706 1.00 86.94 476 ASP A C 1
ATOM 3842 O O . ASP A 1 476 ? 23.743 -2.785 -55.430 1.00 86.94 476 ASP A O 1
ATOM 3846 N N . ASN A 1 477 ? 23.215 -3.713 -53.459 1.00 87.06 477 ASN A N 1
ATOM 3847 C CA . ASN A 1 477 ? 24.559 -3.560 -52.905 1.00 87.06 477 ASN A CA 1
ATOM 3848 C C . ASN A 1 477 ? 25.587 -4.394 -53.676 1.00 87.06 477 ASN A C 1
ATOM 3850 O O . ASN A 1 477 ? 26.633 -3.867 -54.045 1.00 87.06 477 ASN A O 1
ATOM 3854 N N . VAL A 1 478 ? 25.276 -5.656 -53.995 1.00 90.44 478 VAL A N 1
ATOM 3855 C CA . VAL A 1 478 ? 26.161 -6.503 -54.814 1.00 90.44 478 VAL A CA 1
ATOM 3856 C C . VAL A 1 478 ? 26.372 -5.897 -56.204 1.00 90.44 478 VAL A C 1
ATOM 3858 O O . VAL A 1 478 ? 27.504 -5.859 -56.685 1.00 90.44 478 VAL A O 1
ATOM 3861 N N . ILE A 1 479 ? 25.316 -5.387 -56.843 1.00 91.81 479 ILE A N 1
ATOM 3862 C CA . ILE A 1 479 ? 25.404 -4.719 -58.148 1.00 91.81 479 ILE A CA 1
ATOM 3863 C C . ILE A 1 479 ? 26.282 -3.468 -58.051 1.00 91.81 479 ILE A C 1
ATOM 3865 O O . ILE A 1 479 ? 27.162 -3.284 -58.888 1.00 91.81 479 ILE A O 1
ATOM 3869 N N . LYS A 1 480 ? 26.103 -2.633 -57.021 1.00 90.31 480 LYS A N 1
ATOM 3870 C CA . LYS A 1 480 ? 26.941 -1.446 -56.790 1.00 90.31 480 LYS A CA 1
ATOM 3871 C C . LYS A 1 480 ? 28.413 -1.814 -56.626 1.00 90.31 480 LYS A C 1
ATOM 3873 O O . LYS A 1 480 ? 29.253 -1.200 -57.281 1.00 90.31 480 LYS A O 1
ATOM 3878 N N . THR A 1 481 ? 28.726 -2.827 -55.815 1.00 89.12 481 THR A N 1
ATOM 3879 C CA . THR A 1 481 ? 30.105 -3.303 -55.627 1.00 89.12 481 THR A CA 1
ATOM 3880 C C . THR A 1 481 ? 30.703 -3.808 -56.939 1.00 89.12 481 THR A C 1
ATOM 3882 O O . THR A 1 481 ? 31.793 -3.380 -57.312 1.00 89.12 481 THR A O 1
ATOM 3885 N N . LYS A 1 482 ? 29.972 -4.643 -57.688 1.00 91.38 482 LYS A N 1
ATOM 3886 C CA . LYS A 1 482 ? 30.431 -5.145 -58.992 1.00 91.38 482 LYS A CA 1
ATOM 3887 C C . LYS A 1 482 ? 30.607 -4.031 -60.020 1.00 91.38 482 LYS A C 1
ATOM 3889 O O . LYS A 1 482 ? 31.574 -4.044 -60.769 1.00 91.38 482 LYS A O 1
ATOM 3894 N N . ASN A 1 483 ? 29.713 -3.046 -60.056 1.00 89.81 483 ASN A N 1
ATOM 3895 C CA . ASN A 1 483 ? 29.840 -1.903 -60.959 1.00 89.81 483 ASN A CA 1
ATOM 3896 C C . ASN A 1 483 ? 31.074 -1.063 -60.627 1.00 89.81 483 ASN A C 1
ATOM 3898 O O . ASN A 1 483 ? 31.788 -0.658 -61.542 1.00 89.81 483 ASN A O 1
ATOM 3902 N N . PHE A 1 484 ? 31.356 -0.849 -59.339 1.00 90.81 484 PHE A N 1
ATOM 3903 C CA . PHE A 1 484 ? 32.570 -0.163 -58.903 1.00 90.81 484 PHE A CA 1
ATOM 3904 C C . PHE A 1 484 ? 33.837 -0.914 -59.345 1.00 90.81 484 PHE A C 1
ATOM 3906 O O . PHE A 1 484 ? 34.769 -0.312 -59.889 1.00 90.81 484 PHE A O 1
ATOM 3913 N N . GLU A 1 485 ? 33.846 -2.238 -59.194 1.00 91.50 485 GLU A N 1
ATOM 3914 C CA . GLU A 1 485 ? 34.929 -3.101 -59.669 1.00 91.50 485 GLU A CA 1
ATOM 3915 C C . GLU A 1 485 ? 35.084 -3.033 -61.195 1.00 91.50 485 GLU A C 1
ATOM 3917 O O . GLU A 1 485 ? 36.181 -2.771 -61.682 1.00 91.50 485 GLU A O 1
ATOM 3922 N N . ILE A 1 486 ? 33.989 -3.134 -61.957 1.00 92.75 486 ILE A N 1
ATOM 3923 C CA . ILE A 1 486 ? 33.993 -2.990 -63.422 1.00 92.75 486 ILE A CA 1
ATOM 3924 C C . ILE A 1 486 ? 34.569 -1.635 -63.833 1.00 92.75 486 ILE A C 1
ATOM 3926 O O . ILE A 1 486 ? 35.408 -1.574 -64.731 1.00 92.75 486 ILE A O 1
ATOM 3930 N N . THR A 1 487 ? 34.149 -0.538 -63.196 1.00 91.56 487 THR A N 1
ATOM 3931 C CA . THR A 1 487 ? 34.693 0.790 -63.513 1.00 91.56 487 THR A CA 1
ATOM 3932 C C . THR A 1 487 ? 36.180 0.903 -63.192 1.00 91.56 487 THR A C 1
ATOM 3934 O O . THR A 1 487 ? 36.912 1.540 -63.947 1.00 91.56 487 THR A O 1
ATOM 3937 N N . SER A 1 488 ? 36.641 0.264 -62.116 1.00 91.00 488 SER A N 1
ATOM 3938 C CA . SER A 1 488 ? 38.057 0.262 -61.737 1.00 91.00 488 SER A CA 1
ATOM 3939 C C . SER A 1 488 ? 38.885 -0.557 -62.726 1.00 91.00 488 SER A C 1
ATOM 3941 O O . SER A 1 488 ? 39.867 -0.052 -63.260 1.00 91.00 488 SER A O 1
ATOM 3943 N N . LEU A 1 489 ? 38.429 -1.767 -63.061 1.00 92.25 489 LEU A N 1
ATOM 3944 C CA . LEU A 1 489 ? 39.060 -2.633 -64.055 1.00 92.25 489 LEU A CA 1
ATOM 3945 C C . LEU A 1 489 ? 39.120 -1.972 -65.433 1.00 92.25 489 LEU A C 1
ATOM 3947 O O . LEU A 1 489 ? 40.153 -2.042 -66.088 1.00 92.25 489 LEU A O 1
ATOM 3951 N N . ARG A 1 490 ? 38.055 -1.283 -65.866 1.00 91.44 490 ARG A N 1
ATOM 3952 C CA . ARG A 1 490 ? 38.055 -0.527 -67.130 1.00 91.44 490 ARG A CA 1
ATOM 3953 C C . ARG A 1 490 ? 39.139 0.548 -67.146 1.00 91.44 490 ARG A C 1
ATOM 3955 O O . ARG A 1 490 ? 39.916 0.587 -68.092 1.00 91.44 490 ARG A O 1
ATOM 3962 N N . LYS A 1 491 ? 39.259 1.343 -66.075 1.00 92.00 491 LYS A N 1
ATOM 3963 C CA . LYS A 1 491 ? 40.346 2.330 -65.944 1.00 92.00 491 LYS A CA 1
ATOM 3964 C C . LYS A 1 491 ? 41.720 1.669 -66.016 1.00 92.00 491 LYS A C 1
ATOM 3966 O O . LYS A 1 491 ? 42.601 2.175 -66.701 1.00 92.00 491 LYS A O 1
ATOM 3971 N N . THR A 1 492 ? 41.908 0.536 -65.340 1.00 90.81 492 THR A N 1
ATOM 3972 C CA . THR A 1 492 ? 43.167 -0.217 -65.401 1.00 90.81 492 THR A CA 1
ATOM 3973 C C . THR A 1 492 ? 43.461 -0.708 -66.816 1.00 90.81 492 THR A C 1
ATOM 3975 O O . THR A 1 492 ? 44.588 -0.567 -67.279 1.00 90.81 492 THR A O 1
ATOM 3978 N N . VAL A 1 493 ? 42.463 -1.239 -67.526 1.00 93.19 493 VAL A N 1
ATOM 3979 C CA . VAL A 1 493 ? 42.604 -1.665 -68.926 1.00 93.19 493 VAL A CA 1
ATOM 3980 C C . VAL A 1 493 ? 42.994 -0.490 -69.816 1.00 93.19 493 VAL A C 1
ATOM 3982 O O . VAL A 1 493 ? 43.884 -0.645 -70.647 1.00 93.19 493 VAL A O 1
ATOM 3985 N N . ASP A 1 494 ? 42.387 0.680 -69.634 1.00 92.19 494 ASP A N 1
ATOM 3986 C CA . ASP A 1 494 ? 42.720 1.867 -70.424 1.00 92.19 494 ASP A CA 1
ATOM 3987 C C . ASP A 1 494 ? 44.161 2.332 -70.163 1.00 92.19 494 ASP A C 1
ATOM 3989 O O . ASP A 1 494 ? 44.898 2.587 -71.113 1.00 92.19 494 ASP A O 1
ATOM 3993 N N . ILE A 1 495 ? 44.608 2.341 -68.902 1.00 92.19 495 ILE A N 1
ATOM 3994 C CA . ILE A 1 495 ? 46.005 2.642 -68.533 1.00 92.19 495 ILE A CA 1
ATOM 3995 C C . ILE A 1 495 ? 46.977 1.618 -69.138 1.00 92.19 495 ILE A C 1
ATOM 3997 O O . ILE A 1 495 ? 48.051 1.969 -69.623 1.00 92.19 495 ILE A O 1
ATOM 4001 N N . LEU A 1 496 ? 46.624 0.332 -69.112 1.00 89.94 496 LEU A N 1
ATOM 4002 C CA . LEU A 1 496 ? 47.466 -0.711 -69.694 1.00 89.94 496 LEU A CA 1
ATOM 4003 C C . LEU A 1 496 ? 47.532 -0.594 -71.219 1.00 89.94 496 LEU A C 1
ATOM 4005 O O . LEU A 1 496 ? 48.603 -0.783 -71.786 1.00 89.94 496 LEU A O 1
ATOM 4009 N N . LYS A 1 497 ? 46.427 -0.236 -71.882 1.00 90.50 497 LYS A N 1
ATOM 4010 C CA . LYS A 1 497 ? 46.395 0.010 -73.330 1.00 90.50 497 LYS A CA 1
ATOM 4011 C C . LYS A 1 497 ? 47.257 1.201 -73.725 1.00 90.50 497 LYS A C 1
ATOM 4013 O O . LYS A 1 497 ? 48.014 1.093 -74.683 1.00 90.50 497 LYS A O 1
ATOM 4018 N N . THR A 1 498 ? 47.180 2.318 -72.999 1.00 89.88 498 THR A N 1
ATOM 4019 C CA . THR A 1 498 ? 48.035 3.479 -73.292 1.00 89.88 498 THR A CA 1
ATOM 4020 C C . THR A 1 498 ? 49.507 3.131 -73.109 1.00 89.88 498 THR A C 1
ATOM 4022 O O . THR A 1 498 ? 50.314 3.438 -73.982 1.00 89.88 498 THR A O 1
ATOM 4025 N N . LYS A 1 499 ? 49.855 2.405 -72.039 1.00 89.56 499 LYS A N 1
ATOM 4026 C CA . LYS A 1 499 ? 51.225 1.926 -71.820 1.00 89.56 499 LYS A CA 1
ATOM 4027 C C . LYS A 1 499 ? 51.694 0.962 -72.912 1.00 89.56 499 LYS A C 1
ATOM 4029 O O . LYS A 1 499 ? 52.826 1.073 -73.368 1.00 89.56 499 LYS A O 1
ATOM 4034 N N . LEU A 1 500 ? 50.832 0.040 -73.343 1.00 91.12 500 LEU A N 1
ATOM 4035 C CA . LEU A 1 500 ? 51.132 -0.886 -74.433 1.00 91.12 500 LEU A CA 1
ATOM 4036 C C . LEU A 1 500 ? 51.411 -0.129 -75.733 1.00 91.12 500 LEU A C 1
ATOM 4038 O O . LEU A 1 500 ? 52.402 -0.421 -76.393 1.00 91.12 500 LEU A O 1
ATOM 4042 N N . ASN A 1 501 ? 50.583 0.862 -76.073 1.00 88.31 501 ASN A N 1
ATOM 4043 C CA . ASN A 1 501 ? 50.782 1.678 -77.270 1.00 88.31 501 ASN A CA 1
ATOM 4044 C C . ASN A 1 501 ? 52.127 2.416 -77.226 1.00 88.31 501 ASN A C 1
ATOM 4046 O O . ASN A 1 501 ? 52.872 2.356 -78.197 1.00 88.31 501 ASN A O 1
ATOM 4050 N N . LEU A 1 502 ? 52.475 3.031 -76.089 1.00 87.19 502 LEU A N 1
ATOM 4051 C CA . LEU A 1 502 ? 53.768 3.706 -75.909 1.00 87.19 502 LEU A CA 1
ATOM 4052 C C . LEU A 1 502 ? 54.951 2.748 -76.109 1.00 87.19 502 LEU A C 1
ATOM 4054 O O . LEU A 1 502 ? 55.844 3.034 -76.898 1.00 87.19 502 LEU A O 1
ATOM 4058 N N . LEU A 1 503 ? 54.922 1.583 -75.456 1.00 87.31 503 LEU A N 1
ATOM 4059 C CA . LEU A 1 503 ? 55.971 0.565 -75.597 1.00 87.31 503 LEU A CA 1
ATOM 4060 C C . LEU A 1 503 ? 56.043 -0.026 -77.012 1.00 87.31 503 LEU A C 1
ATOM 4062 O O . LEU A 1 503 ? 57.099 -0.498 -77.435 1.00 87.31 503 LEU A O 1
ATOM 4066 N N . THR A 1 504 ? 54.923 -0.043 -77.739 1.00 87.00 504 THR A N 1
ATOM 4067 C CA . THR A 1 504 ? 54.867 -0.524 -79.125 1.00 87.00 504 THR A CA 1
ATOM 4068 C C . THR A 1 504 ? 55.521 0.479 -80.074 1.00 87.00 504 THR A C 1
ATOM 4070 O O . THR A 1 504 ? 56.318 0.072 -80.917 1.00 87.00 504 THR A O 1
ATOM 4073 N N . GLU A 1 505 ? 55.240 1.774 -79.908 1.00 84.75 505 GLU A N 1
ATOM 4074 C CA . GLU A 1 505 ? 55.907 2.858 -80.646 1.00 84.75 505 GLU A CA 1
ATOM 4075 C C . GLU A 1 505 ? 57.415 2.884 -80.361 1.00 84.75 505 GLU A C 1
ATOM 4077 O O . GLU A 1 505 ? 58.229 2.969 -81.280 1.00 84.75 505 GLU A O 1
ATOM 4082 N N . GLU A 1 506 ? 57.806 2.716 -79.097 1.00 81.19 506 GLU A N 1
ATOM 4083 C CA . GLU A 1 506 ? 59.212 2.630 -78.696 1.00 81.19 506 GLU A CA 1
ATOM 4084 C C . GLU A 1 506 ? 59.916 1.416 -79.322 1.00 81.19 506 GLU A C 1
ATOM 4086 O O . GLU A 1 506 ? 60.989 1.548 -79.909 1.00 81.19 506 GLU A O 1
ATOM 4091 N N . ASN A 1 507 ? 59.280 0.238 -79.306 1.00 82.44 507 ASN A N 1
ATOM 4092 C CA . ASN A 1 507 ? 59.803 -0.943 -80.001 1.00 82.44 507 ASN A CA 1
ATOM 4093 C C . ASN A 1 507 ? 59.951 -0.725 -81.509 1.00 82.44 507 ASN A C 1
ATOM 4095 O O . ASN A 1 507 ? 60.889 -1.242 -82.115 1.00 82.44 507 ASN A O 1
ATOM 4099 N N . LYS A 1 508 ? 59.012 -0.006 -82.132 1.00 82.69 508 LYS A N 1
ATOM 4100 C CA . LYS A 1 508 ? 59.075 0.301 -83.561 1.00 82.69 508 LYS A CA 1
ATOM 4101 C C . LYS A 1 508 ? 60.278 1.194 -83.866 1.00 82.69 508 LYS A C 1
ATOM 4103 O O . LYS A 1 508 ? 61.065 0.838 -84.738 1.00 82.69 508 LYS A O 1
ATOM 4108 N N . ARG A 1 509 ? 60.479 2.259 -83.081 1.00 78.88 509 ARG A N 1
ATOM 4109 C CA . ARG A 1 509 ? 61.671 3.120 -83.162 1.00 78.88 509 ARG A CA 1
ATOM 4110 C C . ARG A 1 509 ? 62.966 2.324 -83.011 1.00 78.88 509 ARG A C 1
ATOM 4112 O O . ARG A 1 509 ? 63.860 2.445 -83.840 1.00 78.88 509 ARG A O 1
ATOM 4119 N N . LEU A 1 510 ? 63.055 1.451 -82.008 1.00 77.75 510 LEU A N 1
ATOM 4120 C CA . LEU A 1 510 ? 64.245 0.618 -81.797 1.00 77.75 510 LEU A CA 1
ATOM 4121 C C . LEU A 1 510 ? 64.514 -0.341 -82.968 1.00 77.75 510 LEU A C 1
ATOM 4123 O O . LEU A 1 510 ? 65.666 -0.538 -83.350 1.00 77.75 510 LEU A O 1
ATOM 4127 N N . LYS A 1 511 ? 63.470 -0.920 -83.574 1.00 77.38 511 LYS A N 1
ATOM 4128 C CA . LYS A 1 511 ? 63.614 -1.774 -84.766 1.00 77.38 511 LYS A CA 1
ATOM 4129 C C . LYS A 1 511 ? 64.107 -1.009 -85.992 1.00 77.38 511 LYS A C 1
ATOM 4131 O O . LYS A 1 511 ? 64.846 -1.591 -86.777 1.00 77.38 511 LYS A O 1
ATOM 4136 N N . GLU A 1 512 ? 63.703 0.248 -86.159 1.00 75.50 512 GLU A N 1
ATOM 4137 C CA . GLU A 1 512 ? 64.179 1.122 -87.241 1.00 75.50 512 GLU A CA 1
ATOM 4138 C C . GLU A 1 512 ? 65.644 1.543 -87.029 1.00 75.50 512 GLU A C 1
ATOM 4140 O O . GLU A 1 512 ? 66.404 1.612 -87.991 1.00 75.50 512 GLU A O 1
ATOM 4145 N N . LEU A 1 513 ? 66.070 1.744 -85.776 1.00 71.44 513 LEU A N 1
ATOM 4146 C CA . LEU A 1 513 ? 67.450 2.111 -85.430 1.00 71.44 513 LEU A CA 1
ATOM 4147 C C . LEU A 1 513 ? 68.442 0.941 -85.518 1.00 71.44 513 LEU A C 1
ATOM 4149 O O . LEU A 1 513 ? 69.595 1.144 -85.888 1.00 71.44 513 LEU A O 1
ATOM 4153 N N . LYS A 1 514 ? 68.014 -0.288 -85.209 1.00 69.81 514 LYS A N 1
ATOM 4154 C CA . LYS A 1 514 ? 68.889 -1.471 -85.185 1.00 69.81 514 LYS A CA 1
ATOM 4155 C C . LYS A 1 514 ? 69.717 -1.699 -86.472 1.00 69.81 514 LYS A C 1
ATOM 4157 O O . LYS A 1 514 ? 70.924 -1.864 -86.341 1.00 69.81 514 LYS A O 1
ATOM 4162 N N . PRO A 1 515 ? 69.149 -1.686 -87.695 1.00 68.62 515 PRO A N 1
ATOM 4163 C CA . PRO A 1 515 ? 69.944 -1.870 -88.913 1.00 68.62 515 PRO A CA 1
ATOM 4164 C C . PRO A 1 515 ? 70.912 -0.708 -89.188 1.00 68.62 515 PRO A C 1
ATOM 4166 O O . PRO A 1 515 ? 71.919 -0.910 -89.857 1.00 68.62 515 PRO A O 1
ATOM 4169 N N . LEU A 1 516 ? 70.636 0.493 -88.662 1.00 67.62 516 LEU A N 1
ATOM 4170 C CA . LEU A 1 516 ? 71.537 1.646 -88.768 1.00 67.62 516 LEU A CA 1
ATOM 4171 C C . LEU A 1 516 ? 72.730 1.527 -87.810 1.00 67.62 516 LEU A C 1
ATOM 4173 O O . LEU A 1 516 ? 73.812 1.991 -88.144 1.00 67.62 516 LEU A O 1
ATOM 4177 N N . MET A 1 517 ? 72.553 0.876 -86.653 1.00 62.81 517 MET A N 1
ATOM 4178 C CA . MET A 1 517 ? 73.643 0.574 -85.712 1.00 62.81 517 MET A CA 1
ATOM 4179 C C . MET A 1 517 ? 74.609 -0.505 -86.228 1.00 62.81 517 MET A C 1
ATOM 4181 O O . MET A 1 517 ? 75.744 -0.565 -85.771 1.00 62.81 517 MET A O 1
ATOM 4185 N N . GLU A 1 518 ? 74.161 -1.376 -87.136 1.00 63.56 518 GLU A N 1
ATOM 4186 C CA . GLU A 1 518 ? 74.950 -2.499 -87.672 1.00 63.56 518 GLU A CA 1
ATOM 4187 C C . GLU A 1 518 ? 75.757 -2.128 -88.940 1.00 63.56 518 GLU A C 1
ATOM 4189 O O . GLU A 1 518 ? 76.482 -2.965 -89.472 1.00 63.56 518 GLU A O 1
ATOM 4194 N N . SER A 1 519 ? 75.654 -0.888 -89.436 1.00 67.75 519 SER A N 1
ATOM 4195 C CA . SER A 1 519 ? 76.414 -0.397 -90.595 1.00 67.75 519 SER A CA 1
ATOM 4196 C C . SER A 1 519 ? 77.773 0.170 -90.169 1.00 67.75 519 SER A C 1
ATOM 4198 O O . SER A 1 519 ? 77.826 1.075 -89.344 1.00 67.75 519 SER A O 1
ATOM 4200 N N . GLU A 1 520 ? 78.873 -0.308 -90.763 1.00 61.88 520 GLU A N 1
ATOM 4201 C CA . GLU A 1 520 ? 80.233 0.194 -90.470 1.00 61.88 520 GLU A CA 1
ATOM 4202 C C . GLU A 1 520 ? 80.472 1.643 -90.949 1.00 61.88 520 GLU A C 1
ATOM 4204 O O . GLU A 1 520 ? 81.380 2.311 -90.455 1.00 61.88 520 GLU A O 1
ATOM 4209 N N . ASP A 1 521 ? 79.631 2.155 -91.856 1.00 66.75 521 ASP A N 1
ATOM 4210 C CA . ASP A 1 521 ? 79.773 3.483 -92.472 1.00 66.75 521 ASP A CA 1
ATOM 4211 C C . ASP A 1 521 ? 78.969 4.592 -91.757 1.00 66.75 521 ASP A C 1
ATOM 4213 O O . ASP A 1 521 ? 79.011 5.754 -92.170 1.00 66.75 521 ASP A O 1
ATOM 4217 N N . ILE A 1 522 ? 78.206 4.262 -90.703 1.00 72.25 522 ILE A N 1
ATOM 4218 C CA . ILE A 1 522 ? 77.299 5.199 -90.017 1.00 72.25 522 ILE A CA 1
ATOM 4219 C C . ILE A 1 522 ? 77.647 5.281 -88.528 1.00 72.25 522 ILE A C 1
ATOM 4221 O O . ILE A 1 522 ? 77.547 4.305 -87.793 1.00 72.25 522 ILE A O 1
ATOM 4225 N N . ILE A 1 523 ? 77.986 6.484 -88.054 1.00 72.06 523 ILE A N 1
ATOM 4226 C CA . ILE A 1 523 ? 78.170 6.763 -86.623 1.00 72.06 523 ILE A CA 1
ATOM 4227 C C . ILE A 1 523 ? 76.894 7.403 -86.078 1.00 72.06 523 ILE A C 1
ATOM 4229 O O . ILE A 1 523 ? 76.480 8.472 -86.529 1.00 72.06 523 ILE A O 1
ATOM 4233 N N . ILE A 1 524 ? 76.276 6.764 -85.085 1.00 74.56 524 ILE A N 1
ATOM 4234 C CA . ILE A 1 524 ? 75.084 7.292 -84.415 1.00 74.56 524 ILE A CA 1
ATOM 4235 C C . ILE A 1 524 ? 75.522 8.188 -83.260 1.00 74.56 524 ILE A C 1
ATOM 4237 O O . ILE A 1 524 ? 76.042 7.716 -82.252 1.00 74.56 524 ILE A O 1
ATOM 4241 N N . GLY A 1 525 ? 75.299 9.492 -83.418 1.00 76.69 525 GLY A N 1
ATOM 4242 C CA . GLY A 1 525 ? 75.563 10.481 -82.378 1.00 76.69 525 GLY A CA 1
ATOM 4243 C C . GLY A 1 525 ? 74.373 10.715 -81.444 1.00 76.69 525 GLY A C 1
ATOM 4244 O O . GLY A 1 525 ? 73.212 10.522 -81.812 1.00 76.69 525 GLY A O 1
ATOM 4245 N N . LYS A 1 526 ? 74.655 11.182 -80.228 1.00 84.06 526 LYS A N 1
ATOM 4246 C CA . LYS A 1 526 ? 73.657 11.595 -79.235 1.00 84.06 526 LYS A CA 1
ATOM 4247 C C . LYS A 1 526 ? 73.329 13.069 -79.413 1.00 84.06 526 LYS A C 1
ATOM 4249 O O . LYS A 1 526 ? 74.223 13.903 -79.505 1.00 84.06 526 LYS A O 1
ATOM 4254 N N . VAL A 1 527 ? 72.045 13.413 -79.443 1.00 83.44 527 VAL A N 1
ATOM 4255 C CA . VAL A 1 527 ? 71.616 14.810 -79.577 1.00 83.44 527 VAL A CA 1
ATOM 4256 C C . VAL A 1 527 ? 71.470 15.426 -78.194 1.00 83.44 527 VAL A C 1
ATOM 4258 O O . VAL A 1 527 ? 70.645 14.982 -77.398 1.00 83.44 527 VAL A O 1
ATOM 4261 N N . LEU A 1 528 ? 72.222 16.492 -77.938 1.00 84.25 528 LEU A N 1
ATOM 4262 C CA . LEU A 1 528 ? 72.047 17.346 -76.775 1.00 84.25 528 LEU A CA 1
ATOM 4263 C C . LEU A 1 528 ? 71.273 18.605 -77.206 1.00 84.25 528 LEU A C 1
ATOM 4265 O O . LEU A 1 528 ? 71.814 19.440 -77.940 1.00 84.25 528 LEU A O 1
ATOM 4269 N N . PRO A 1 529 ? 70.001 18.766 -76.792 1.00 80.81 529 PRO A N 1
ATOM 4270 C CA . PRO A 1 529 ? 69.182 19.893 -77.233 1.00 80.81 529 PRO A CA 1
ATOM 4271 C C . PRO A 1 529 ? 69.737 21.252 -76.801 1.00 80.81 529 PRO A C 1
ATOM 4273 O O . PRO A 1 529 ? 69.637 22.210 -77.559 1.00 80.81 529 PRO A O 1
ATOM 4276 N N . ILE A 1 530 ? 70.301 21.322 -75.591 1.00 83.88 530 ILE A N 1
ATOM 4277 C CA . ILE A 1 530 ? 70.887 22.523 -74.986 1.00 83.88 530 ILE A CA 1
ATOM 4278 C C . ILE A 1 530 ? 72.181 22.100 -74.295 1.00 83.88 530 ILE A C 1
ATOM 4280 O O . ILE A 1 530 ? 72.159 21.190 -73.465 1.00 83.88 530 ILE A O 1
ATOM 4284 N N . PHE A 1 531 ? 73.294 22.763 -74.606 1.00 85.88 531 PHE A N 1
ATOM 4285 C CA . PHE A 1 531 ? 74.575 22.502 -73.957 1.00 85.88 531 PHE A CA 1
ATOM 4286 C C . PHE A 1 531 ? 74.556 23.010 -72.508 1.00 85.88 531 PHE A C 1
ATOM 4288 O O . PHE A 1 531 ? 74.785 24.185 -72.257 1.00 85.88 531 PHE A O 1
ATOM 4295 N N . SER A 1 532 ? 74.224 22.148 -71.544 1.00 84.44 532 SER A N 1
ATOM 4296 C CA . SER A 1 532 ? 74.208 22.483 -70.114 1.00 84.44 532 SER A CA 1
ATOM 4297 C C . SER A 1 532 ? 74.569 21.281 -69.244 1.00 84.44 532 SER A C 1
ATOM 4299 O O . SER A 1 532 ? 74.373 20.131 -69.638 1.00 84.44 532 SER A O 1
ATOM 4301 N N . ILE A 1 533 ? 75.053 21.544 -68.028 1.00 83.19 533 ILE A N 1
ATOM 4302 C CA . ILE A 1 533 ? 75.437 20.498 -67.069 1.00 83.19 533 ILE A CA 1
ATOM 4303 C C . ILE A 1 533 ? 74.245 19.578 -66.749 1.00 83.19 533 ILE A C 1
ATOM 4305 O O . ILE A 1 533 ? 74.397 18.360 -66.705 1.00 83.19 533 ILE A O 1
ATOM 4309 N N . ASP A 1 534 ? 73.043 20.132 -66.564 1.00 81.94 534 ASP A N 1
ATOM 4310 C CA . ASP A 1 534 ? 71.850 19.336 -66.246 1.00 81.94 534 ASP A CA 1
ATOM 4311 C C . ASP A 1 534 ? 71.395 18.467 -67.423 1.00 81.94 534 ASP A C 1
ATOM 4313 O O . ASP A 1 534 ? 70.947 17.337 -67.219 1.00 81.94 534 ASP A O 1
ATOM 4317 N N . ALA A 1 535 ? 71.548 18.956 -68.656 1.00 81.88 535 ALA A N 1
ATOM 4318 C CA . ALA A 1 535 ? 71.259 18.167 -69.846 1.00 81.88 535 ALA A CA 1
ATOM 4319 C C . ALA A 1 535 ? 72.252 16.999 -69.993 1.00 81.88 535 ALA A C 1
ATOM 4321 O O . ALA A 1 535 ? 71.825 15.873 -70.250 1.00 81.88 535 ALA A O 1
ATOM 4322 N N . ILE A 1 536 ? 73.545 17.237 -69.740 1.00 82.81 536 ILE A N 1
ATOM 4323 C CA . ILE A 1 536 ? 74.584 16.194 -69.763 1.00 82.81 536 ILE A CA 1
ATOM 4324 C C . ILE A 1 536 ? 74.326 15.156 -68.661 1.00 82.81 536 ILE A C 1
ATOM 4326 O O . ILE A 1 536 ? 74.278 13.960 -68.944 1.00 82.81 536 ILE A O 1
ATOM 4330 N N . ARG A 1 537 ? 74.054 15.585 -67.419 1.00 82.75 537 ARG A N 1
ATOM 4331 C CA . ARG A 1 537 ? 73.724 14.667 -66.311 1.00 82.75 537 ARG A CA 1
ATOM 4332 C C . ARG A 1 537 ? 72.494 13.811 -66.595 1.00 82.75 537 ARG A C 1
ATOM 4334 O O . ARG A 1 537 ? 72.479 12.645 -66.212 1.00 82.75 537 ARG A O 1
ATOM 4341 N N . ASN A 1 538 ? 71.461 14.370 -67.226 1.00 80.81 538 ASN A N 1
ATOM 4342 C CA . ASN A 1 538 ? 70.257 13.613 -67.568 1.00 80.81 538 ASN A CA 1
ATOM 4343 C C . ASN A 1 538 ? 70.550 12.506 -68.588 1.00 80.81 538 ASN A C 1
ATOM 4345 O O . ASN A 1 538 ? 70.062 11.392 -68.405 1.00 80.81 538 ASN A O 1
ATOM 4349 N N . LEU A 1 539 ? 71.382 12.776 -69.599 1.00 78.50 539 LEU A N 1
ATOM 4350 C CA . LEU A 1 539 ? 71.812 11.745 -70.549 1.00 78.50 539 LEU A CA 1
ATOM 4351 C C . LEU A 1 539 ? 72.656 10.659 -69.871 1.00 78.50 539 LEU A C 1
ATOM 4353 O O . LEU A 1 539 ? 72.403 9.475 -70.074 1.00 78.50 539 LEU A O 1
ATOM 4357 N N . VAL A 1 540 ? 73.592 11.036 -68.994 1.00 78.31 540 VAL A N 1
ATOM 4358 C CA . VAL A 1 540 ? 74.400 10.065 -68.232 1.00 78.31 540 VAL A CA 1
ATOM 4359 C C . VAL A 1 540 ? 73.519 9.205 -67.315 1.00 78.31 540 VAL A C 1
ATOM 4361 O O . VAL A 1 540 ? 73.674 7.987 -67.253 1.00 78.31 540 VAL A O 1
ATOM 4364 N N . LYS A 1 541 ? 72.544 9.808 -66.621 1.00 77.81 541 LYS A N 1
ATOM 4365 C CA . LYS A 1 541 ? 71.651 9.103 -65.685 1.00 77.81 541 LYS A CA 1
ATOM 4366 C C . LYS A 1 541 ? 70.733 8.092 -66.376 1.00 77.81 541 LYS A C 1
ATOM 4368 O O . LYS A 1 541 ? 70.412 7.068 -65.777 1.00 77.81 541 LYS A O 1
ATOM 4373 N N . ASN A 1 542 ? 70.328 8.370 -67.612 1.00 71.62 542 ASN A N 1
ATOM 4374 C CA . ASN A 1 542 ? 69.508 7.466 -68.414 1.00 71.62 542 ASN A CA 1
ATOM 4375 C C . ASN A 1 542 ? 70.333 6.385 -69.144 1.00 71.62 542 ASN A C 1
ATOM 4377 O O . ASN A 1 542 ? 69.751 5.580 -69.859 1.00 71.62 542 ASN A O 1
ATOM 4381 N N . GLN A 1 543 ? 71.660 6.334 -68.934 1.00 62.47 543 GLN A N 1
ATOM 4382 C CA . GLN A 1 543 ? 72.614 5.503 -69.690 1.00 62.47 543 GLN A CA 1
ATOM 4383 C C . GLN A 1 543 ? 72.636 5.797 -71.199 1.00 62.47 543 GLN A C 1
ATOM 4385 O O . GLN A 1 543 ? 73.029 4.954 -72.000 1.00 62.47 543 GLN A O 1
ATOM 4390 N N . ASP A 1 544 ? 72.247 7.011 -71.590 1.00 70.50 544 ASP A N 1
ATOM 4391 C CA . ASP A 1 544 ? 72.187 7.427 -72.989 1.00 70.50 544 ASP A CA 1
ATOM 4392 C C . ASP A 1 544 ? 73.521 7.985 -73.505 1.00 70.50 544 ASP A C 1
ATOM 4394 O O . ASP A 1 544 ? 73.637 8.172 -74.715 1.00 70.50 544 ASP A O 1
ATOM 4398 N N . LEU A 1 545 ? 74.500 8.246 -72.628 1.00 78.12 545 LEU A N 1
ATOM 4399 C CA . LEU A 1 545 ? 75.826 8.770 -72.972 1.00 78.12 545 LEU A CA 1
ATOM 4400 C C . LEU A 1 545 ? 76.940 7.953 -72.298 1.00 78.12 545 LEU A C 1
ATOM 4402 O O . LEU A 1 545 ? 76.979 7.862 -71.068 1.00 78.12 545 LEU A O 1
ATOM 4406 N N . THR A 1 546 ? 77.845 7.399 -73.102 1.00 79.25 546 THR A N 1
ATOM 4407 C CA . THR A 1 546 ? 78.992 6.576 -72.680 1.00 79.25 546 THR A CA 1
ATOM 4408 C C . THR A 1 546 ? 80.318 7.076 -73.270 1.00 79.25 546 THR A C 1
ATOM 4410 O O . THR A 1 546 ? 80.325 7.973 -74.114 1.00 79.25 546 THR A O 1
ATOM 4413 N N . GLU A 1 547 ? 81.448 6.515 -72.812 1.00 80.81 547 GLU A N 1
ATOM 4414 C CA . GLU A 1 547 ? 82.770 6.771 -73.413 1.00 80.81 547 GLU A CA 1
ATOM 4415 C C . GLU A 1 547 ? 82.730 6.466 -74.929 1.00 80.81 547 GLU A C 1
ATOM 4417 O O . GLU A 1 547 ? 82.001 5.571 -75.356 1.00 80.81 547 GLU A O 1
ATOM 4422 N N . GLU A 1 548 ? 83.500 7.202 -75.738 1.00 79.19 548 GLU A N 1
ATOM 4423 C CA . GLU A 1 548 ? 83.568 7.089 -77.212 1.00 79.19 548 GLU A CA 1
ATOM 4424 C C . GLU A 1 548 ? 82.307 7.505 -78.011 1.00 79.19 548 GLU A C 1
ATOM 4426 O O . GLU A 1 548 ? 82.286 7.401 -79.243 1.00 79.19 548 GLU A O 1
ATOM 4431 N N . ASP A 1 549 ? 81.271 8.050 -77.365 1.00 85.06 549 ASP A N 1
ATOM 4432 C CA . ASP A 1 549 ? 80.100 8.582 -78.078 1.00 85.06 549 ASP A CA 1
ATOM 4433 C C . ASP A 1 549 ? 80.406 9.905 -78.807 1.00 85.06 549 ASP A C 1
ATOM 4435 O O . ASP A 1 549 ? 81.203 10.730 -78.356 1.00 85.06 549 ASP A O 1
ATOM 4439 N N . VAL A 1 550 ? 79.721 10.149 -79.929 1.00 84.94 550 VAL A N 1
ATOM 4440 C CA . VAL A 1 550 ? 79.727 11.449 -80.626 1.00 84.94 550 VAL A CA 1
ATOM 4441 C C . VAL A 1 550 ? 78.506 12.252 -80.191 1.00 84.94 550 VAL A C 1
ATOM 4443 O O . VAL A 1 550 ? 77.382 11.766 -80.296 1.00 84.94 550 VAL A O 1
ATOM 4446 N N . ILE A 1 551 ? 78.689 13.490 -79.732 1.00 86.62 551 ILE A N 1
ATOM 4447 C CA . ILE A 1 551 ? 77.579 14.349 -79.292 1.00 86.62 551 ILE A CA 1
ATOM 4448 C C . ILE A 1 551 ? 77.314 15.443 -80.316 1.00 86.62 551 ILE A C 1
ATOM 4450 O O . ILE A 1 551 ? 78.222 16.173 -80.689 1.00 86.62 551 ILE A O 1
ATOM 4454 N N . TYR A 1 552 ? 76.054 15.630 -80.697 1.00 86.25 552 TYR A N 1
ATOM 4455 C CA . TYR A 1 552 ? 75.597 16.795 -81.444 1.00 86.25 552 TYR A CA 1
ATOM 4456 C C . TYR A 1 552 ? 74.932 17.826 -80.530 1.00 86.25 552 TYR A C 1
ATOM 4458 O O . TYR A 1 552 ? 73.876 17.570 -79.946 1.00 86.25 552 TYR A O 1
ATOM 4466 N N . LEU A 1 553 ? 75.531 19.012 -80.437 1.00 85.88 553 LEU A N 1
ATOM 4467 C CA . LEU A 1 553 ? 74.993 20.172 -79.736 1.00 85.88 553 LEU A CA 1
ATOM 4468 C C . LEU A 1 553 ? 74.059 20.942 -80.672 1.00 85.88 553 LEU A C 1
ATOM 4470 O O . LEU A 1 553 ? 74.510 21.683 -81.546 1.00 85.88 553 LEU A O 1
ATOM 4474 N N . LYS A 1 554 ? 72.746 20.801 -80.463 1.00 80.81 554 LYS A N 1
ATOM 4475 C CA . LYS A 1 554 ? 71.752 21.566 -81.233 1.00 80.81 554 LYS A CA 1
ATOM 4476 C C . LYS A 1 554 ? 71.798 23.057 -80.886 1.00 80.81 554 LYS A C 1
ATOM 4478 O O . LYS A 1 554 ? 71.618 23.900 -81.760 1.00 80.81 554 LYS A O 1
ATOM 4483 N N . ASP A 1 555 ? 72.049 23.367 -79.617 1.00 81.88 555 ASP A N 1
ATOM 4484 C CA . ASP A 1 555 ? 72.319 24.717 -79.133 1.00 81.88 555 ASP A CA 1
ATOM 4485 C C . ASP A 1 555 ? 73.565 24.710 -78.237 1.00 81.88 555 ASP A C 1
ATOM 4487 O O . ASP A 1 555 ? 73.541 24.232 -77.100 1.00 81.88 555 ASP A O 1
ATOM 4491 N N . ALA A 1 556 ? 74.668 25.234 -78.776 1.00 79.88 556 ALA A N 1
ATOM 4492 C CA . ALA A 1 556 ? 75.971 25.284 -78.119 1.00 79.88 556 ALA A CA 1
ATOM 4493 C C . ALA A 1 556 ? 76.166 26.509 -77.204 1.00 79.88 556 ALA A C 1
ATOM 4495 O O . ALA A 1 556 ? 77.223 26.654 -76.592 1.00 79.88 556 ALA A O 1
ATOM 4496 N N . THR A 1 557 ? 75.179 27.405 -77.099 1.00 78.75 557 THR A N 1
ATOM 4497 C CA . THR A 1 557 ? 75.348 28.697 -76.406 1.00 78.75 557 THR A CA 1
ATOM 4498 C C . THR A 1 557 ? 75.310 28.606 -74.877 1.00 78.75 557 THR A C 1
ATOM 4500 O O . THR A 1 557 ? 75.791 29.514 -74.202 1.00 78.75 557 THR A O 1
ATOM 4503 N N . GLY A 1 558 ? 74.772 27.518 -74.318 1.00 69.75 558 GLY A N 1
ATOM 4504 C CA . GLY A 1 558 ? 74.522 27.387 -72.877 1.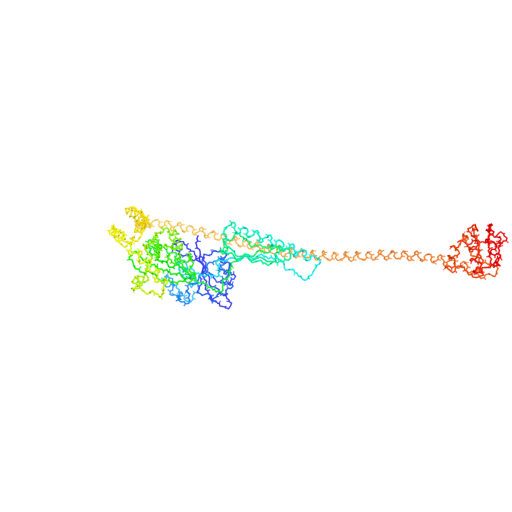00 69.75 558 GLY A CA 1
ATOM 4505 C C . GLY A 1 558 ? 75.687 26.872 -72.021 1.00 69.75 558 GLY A C 1
ATOM 4506 O O . GLY A 1 558 ? 75.604 26.955 -70.795 1.00 69.75 558 GLY A O 1
ATOM 4507 N N . GLY A 1 559 ? 76.750 26.324 -72.621 1.00 76.00 559 GLY A N 1
ATOM 4508 C CA . GLY A 1 559 ? 77.790 25.600 -71.882 1.00 76.00 559 GLY A CA 1
ATOM 4509 C C . GLY A 1 559 ? 79.118 26.352 -71.804 1.00 76.00 559 GLY A C 1
ATOM 4510 O O . GLY A 1 559 ? 79.689 26.771 -72.815 1.00 76.00 559 GLY A O 1
ATOM 4511 N N . GLY A 1 560 ? 79.604 26.524 -70.573 1.00 81.25 560 GLY A N 1
ATOM 4512 C CA . GLY A 1 560 ? 80.935 27.053 -70.255 1.00 81.25 560 GLY A CA 1
ATOM 4513 C C . GLY A 1 560 ? 81.953 25.948 -69.954 1.00 81.25 560 GLY A C 1
ATOM 4514 O O . GLY A 1 560 ? 81.667 24.767 -70.159 1.00 81.25 560 GLY A O 1
ATOM 4515 N N . ALA A 1 561 ? 83.119 26.330 -69.420 1.00 81.62 561 ALA A N 1
ATOM 4516 C CA . ALA A 1 561 ? 84.224 25.413 -69.102 1.00 81.62 561 ALA A CA 1
ATOM 4517 C C . ALA A 1 561 ? 83.787 24.186 -68.282 1.00 81.62 561 ALA A C 1
ATOM 4519 O O . ALA A 1 561 ? 84.207 23.076 -68.560 1.00 81.62 561 ALA A O 1
ATOM 4520 N N . GLU A 1 562 ? 82.880 24.346 -67.319 1.00 81.75 562 GLU A N 1
ATOM 4521 C CA . GLU A 1 562 ? 82.444 23.241 -66.454 1.00 81.75 562 GLU A CA 1
ATOM 4522 C C . GLU A 1 562 ? 81.601 22.178 -67.191 1.00 81.75 562 GLU A C 1
ATOM 4524 O O . GLU A 1 562 ? 81.725 20.985 -66.921 1.00 81.75 562 GLU A O 1
ATOM 4529 N N . ALA A 1 563 ? 80.775 22.586 -68.163 1.00 83.62 563 ALA A N 1
ATOM 4530 C CA . ALA A 1 563 ? 80.016 21.650 -68.997 1.00 83.62 563 ALA A CA 1
ATOM 4531 C C . ALA A 1 563 ? 80.928 20.925 -69.999 1.00 83.62 563 ALA A C 1
ATOM 4533 O O . ALA A 1 563 ? 80.751 19.733 -70.237 1.00 83.62 563 ALA A O 1
ATOM 4534 N N . ALA A 1 564 ? 81.919 21.634 -70.547 1.00 84.75 564 ALA A N 1
ATOM 4535 C CA . ALA A 1 564 ? 82.963 21.054 -71.388 1.00 84.75 564 ALA A CA 1
ATOM 4536 C C . ALA A 1 564 ? 83.820 20.047 -70.613 1.00 84.75 564 ALA A C 1
ATOM 4538 O O . ALA A 1 564 ? 83.989 18.921 -71.065 1.00 84.75 564 ALA A O 1
ATOM 4539 N N . LYS A 1 565 ? 84.246 20.404 -69.399 1.00 85.12 565 LYS A N 1
ATOM 4540 C CA . LYS A 1 565 ? 85.002 19.527 -68.506 1.00 85.12 565 LYS A CA 1
ATOM 4541 C C . LYS A 1 565 ? 84.258 18.234 -68.201 1.00 85.12 565 LYS A C 1
ATOM 4543 O O . LYS A 1 565 ? 84.857 17.169 -68.231 1.00 85.12 565 LYS A O 1
ATOM 4548 N N . MET A 1 566 ? 82.948 18.310 -67.962 1.00 84.62 566 MET A N 1
ATOM 4549 C CA . MET A 1 566 ? 82.124 17.119 -67.741 1.00 84.62 566 MET A CA 1
ATOM 4550 C C . MET A 1 566 ? 82.115 16.190 -68.964 1.00 84.62 566 MET A C 1
ATOM 4552 O O . MET A 1 566 ? 82.149 14.976 -68.797 1.00 84.62 566 MET A O 1
ATOM 4556 N N . LEU A 1 567 ? 82.097 16.733 -70.185 1.00 84.31 567 LEU A N 1
ATOM 4557 C CA . LEU A 1 567 ? 82.228 15.928 -71.404 1.00 84.31 567 LEU A CA 1
ATOM 4558 C C . LEU A 1 567 ? 83.637 15.330 -71.554 1.00 84.31 567 LEU A C 1
ATOM 4560 O O . LEU A 1 567 ? 83.754 14.161 -71.923 1.00 84.31 567 LEU A O 1
ATOM 4564 N N . SER A 1 568 ? 84.681 16.086 -71.206 1.00 84.50 568 SER A N 1
ATOM 4565 C CA . SER A 1 568 ? 86.074 15.617 -71.173 1.00 84.50 568 SER A CA 1
ATOM 4566 C C . SER A 1 568 ? 86.292 14.492 -70.157 1.00 84.50 568 SER A C 1
ATOM 4568 O O . SER A 1 568 ? 86.930 13.491 -70.469 1.00 84.50 568 SER A O 1
ATOM 4570 N N . GLU A 1 569 ? 85.697 14.591 -68.966 1.00 85.69 569 GLU A N 1
ATOM 4571 C CA . GLU A 1 569 ? 85.748 13.545 -67.935 1.00 85.69 569 GLU A CA 1
ATOM 4572 C C . GLU A 1 569 ? 85.051 12.245 -68.375 1.00 85.69 569 GLU A C 1
ATOM 4574 O O . GLU A 1 569 ? 85.489 11.162 -67.988 1.00 85.69 569 GLU A O 1
ATOM 4579 N N . ILE A 1 570 ? 84.005 12.340 -69.205 1.00 83.75 570 ILE A N 1
ATOM 4580 C CA . ILE A 1 570 ? 83.294 11.189 -69.790 1.00 83.75 570 ILE A CA 1
ATOM 4581 C C . ILE A 1 570 ? 84.073 10.569 -70.967 1.00 83.75 570 ILE A C 1
ATOM 4583 O O . ILE A 1 570 ? 83.769 9.449 -71.357 1.00 83.75 570 ILE A O 1
ATOM 4587 N N . LYS A 1 571 ? 85.089 11.249 -71.521 1.00 83.31 571 LYS A N 1
ATOM 4588 C CA . LYS A 1 571 ? 85.892 10.788 -72.676 1.00 83.31 571 LYS A CA 1
ATOM 4589 C C . LYS A 1 571 ? 85.049 10.470 -73.913 1.00 83.31 571 LYS A C 1
ATOM 4591 O O . LYS A 1 571 ? 85.074 9.369 -74.466 1.00 83.31 571 LYS A O 1
ATOM 4596 N N . ILE A 1 572 ? 84.259 11.448 -74.334 1.00 87.44 572 ILE A N 1
ATOM 4597 C CA . ILE A 1 572 ? 83.503 11.358 -75.587 1.00 87.44 572 ILE A CA 1
ATOM 4598 C C . ILE A 1 572 ? 84.436 11.467 -76.802 1.00 87.44 572 ILE A C 1
ATOM 4600 O O . ILE A 1 572 ? 85.506 12.065 -76.723 1.00 87.44 572 ILE A O 1
ATOM 4604 N N . LYS A 1 573 ? 84.019 10.927 -77.949 1.00 84.50 573 LYS A N 1
ATOM 4605 C CA . LYS A 1 573 ? 84.859 10.840 -79.155 1.00 84.50 573 LYS A CA 1
ATOM 4606 C C . LYS A 1 573 ? 84.929 12.133 -79.958 1.00 84.50 573 LYS A C 1
ATOM 4608 O O . LYS A 1 573 ? 85.956 12.425 -80.561 1.00 84.50 573 LYS A O 1
ATOM 4613 N N . ALA A 1 574 ? 83.825 12.875 -80.034 1.00 85.56 574 ALA A N 1
ATOM 4614 C CA . ALA A 1 574 ? 83.758 14.146 -80.755 1.00 85.56 574 ALA A CA 1
ATOM 4615 C C . ALA A 1 574 ? 82.523 14.964 -80.358 1.00 85.56 574 ALA A C 1
ATOM 4617 O O . ALA A 1 574 ? 81.487 14.409 -79.975 1.00 85.56 574 ALA A O 1
ATOM 4618 N N . VAL A 1 575 ? 82.610 16.282 -80.543 1.00 86.31 575 VAL A N 1
ATOM 4619 C CA . VAL A 1 575 ? 81.482 17.213 -80.419 1.00 86.31 575 VAL A CA 1
ATOM 4620 C C . VAL A 1 575 ? 81.168 17.828 -81.780 1.00 86.31 575 VAL A C 1
ATOM 4622 O O . VAL A 1 575 ? 82.005 18.491 -82.385 1.00 86.31 575 VAL A O 1
ATOM 4625 N N . LEU A 1 576 ? 79.937 17.647 -82.247 1.00 86.44 576 LEU A N 1
ATOM 4626 C CA . LEU A 1 576 ? 79.381 18.269 -83.443 1.00 86.44 576 LEU A CA 1
ATOM 4627 C C . LEU A 1 576 ? 78.561 19.499 -83.043 1.00 86.44 576 LEU A C 1
ATOM 4629 O O . LEU A 1 576 ? 77.704 19.410 -82.165 1.00 86.44 576 LEU A O 1
ATOM 4633 N N . THR A 1 577 ? 78.773 20.644 -83.689 1.00 83.69 577 THR A N 1
ATOM 4634 C CA . THR A 1 577 ? 78.043 21.888 -83.377 1.00 83.69 577 THR A CA 1
ATOM 4635 C C . THR A 1 577 ? 77.645 22.654 -84.639 1.00 83.69 577 THR A C 1
ATOM 4637 O O . THR A 1 577 ? 78.367 22.644 -85.631 1.00 83.69 577 THR A O 1
ATOM 4640 N N . THR A 1 578 ? 76.499 23.341 -84.611 1.00 73.56 578 THR A N 1
ATOM 4641 C CA . THR A 1 578 ? 76.066 24.300 -85.652 1.00 73.56 578 THR A CA 1
ATOM 4642 C C . THR A 1 578 ? 76.486 25.747 -85.368 1.00 73.56 578 THR A C 1
ATOM 4644 O O . THR A 1 578 ? 76.288 26.626 -86.210 1.00 73.56 578 THR A O 1
ATOM 4647 N N . GLY A 1 579 ? 77.004 26.032 -84.168 1.00 73.12 579 GLY A N 1
ATOM 4648 C CA . GLY A 1 579 ? 77.296 27.386 -83.688 1.00 73.12 579 GLY A CA 1
ATOM 4649 C C . GLY A 1 579 ? 78.616 27.489 -82.924 1.00 73.12 579 GLY A C 1
ATOM 4650 O O . GLY A 1 579 ? 79.251 26.485 -82.601 1.00 73.12 579 GLY A O 1
ATOM 4651 N N . LYS A 1 580 ? 79.035 28.723 -82.621 1.00 72.12 580 LYS A N 1
ATOM 4652 C CA . LYS A 1 580 ? 80.258 28.965 -81.846 1.00 72.12 580 LYS A CA 1
ATOM 4653 C C . LYS A 1 580 ? 80.053 28.543 -80.394 1.00 72.12 580 LYS A C 1
ATOM 4655 O O . LYS A 1 580 ? 79.170 29.064 -79.717 1.00 72.12 580 LYS A O 1
ATOM 4660 N N . VAL A 1 581 ? 80.899 27.630 -79.937 1.00 80.00 581 VAL A N 1
ATOM 4661 C CA . VAL A 1 581 ? 81.045 27.289 -78.522 1.00 80.00 581 VAL A CA 1
ATOM 4662 C C . VAL A 1 581 ? 81.734 28.463 -77.810 1.00 80.00 581 VAL A C 1
ATOM 4664 O O . VAL A 1 581 ? 82.458 29.241 -78.438 1.00 80.00 581 VAL A O 1
ATOM 4667 N N . SER A 1 582 ? 81.489 28.642 -76.511 1.00 83.69 582 SER A N 1
ATOM 4668 C CA . SER A 1 582 ? 82.207 29.660 -75.734 1.00 83.69 582 SER A CA 1
ATOM 4669 C C . SER A 1 582 ? 83.718 29.376 -75.732 1.00 83.69 582 SER A C 1
ATOM 4671 O O . SER A 1 582 ? 84.126 28.218 -75.691 1.00 83.69 582 SER A O 1
ATOM 4673 N N . HIS A 1 583 ? 84.557 30.421 -75.753 1.00 79.75 583 HIS A N 1
ATOM 4674 C CA . HIS A 1 583 ? 86.024 30.269 -75.805 1.00 79.75 583 HIS A CA 1
ATOM 4675 C C . HIS A 1 583 ? 86.558 29.387 -74.665 1.00 79.75 583 HIS A C 1
ATOM 4677 O O . HIS A 1 583 ? 87.419 28.546 -74.876 1.00 79.75 583 HIS A O 1
ATOM 4683 N N . GLN A 1 584 ? 85.969 29.530 -73.475 1.00 82.31 584 GLN A N 1
ATOM 4684 C CA . GLN A 1 584 ? 86.315 28.753 -72.285 1.00 82.31 584 GLN A CA 1
ATOM 4685 C C . GLN A 1 584 ? 85.934 27.270 -72.404 1.00 82.31 584 GLN A C 1
ATOM 4687 O O . GLN A 1 584 ? 86.662 26.408 -71.934 1.00 82.31 584 GLN A O 1
ATOM 4692 N N . ALA A 1 585 ? 84.791 26.952 -73.021 1.00 82.81 585 ALA A N 1
ATOM 4693 C CA . ALA A 1 585 ? 84.407 25.563 -73.270 1.00 82.81 585 ALA A CA 1
ATOM 4694 C C . ALA A 1 585 ? 85.213 24.939 -74.419 1.00 82.81 585 ALA A C 1
ATOM 4696 O O . ALA A 1 585 ? 85.451 23.738 -74.417 1.00 82.81 585 ALA A O 1
ATOM 4697 N N . GLN A 1 586 ? 85.639 25.748 -75.391 1.00 82.94 586 GLN A N 1
ATOM 4698 C CA . GLN A 1 586 ? 86.492 25.297 -76.483 1.00 82.94 586 GLN A CA 1
ATOM 4699 C C . GLN A 1 586 ? 87.901 24.933 -75.995 1.00 82.94 586 GLN A C 1
ATOM 4701 O O . GLN A 1 586 ? 88.401 23.884 -76.385 1.00 82.94 586 GLN A O 1
ATOM 4706 N N . GLU A 1 587 ? 88.512 25.753 -75.134 1.00 83.44 587 GLU A N 1
ATOM 4707 C CA . GLU A 1 587 ? 89.807 25.443 -74.506 1.00 83.44 587 GLU A CA 1
ATOM 4708 C C . GLU A 1 587 ? 89.748 24.122 -73.728 1.00 83.44 587 GLU A C 1
ATOM 4710 O O . GLU A 1 587 ? 90.553 23.234 -73.977 1.00 83.44 587 GLU A O 1
ATOM 4715 N N . GLU A 1 588 ? 88.733 23.935 -72.883 1.00 84.88 588 GLU A N 1
ATOM 4716 C CA . GLU A 1 588 ? 88.606 22.734 -72.046 1.00 84.88 588 GLU A CA 1
ATOM 4717 C C . GLU A 1 588 ? 88.338 21.441 -72.851 1.00 84.88 588 GLU A C 1
ATOM 4719 O O . GLU A 1 588 ? 88.760 20.352 -72.458 1.00 84.88 588 GLU A O 1
ATOM 4724 N N . LEU A 1 589 ? 87.639 21.533 -73.990 1.00 84.00 589 LEU A N 1
ATOM 4725 C CA . LEU A 1 589 ? 87.453 20.390 -74.897 1.00 84.00 589 LEU A CA 1
ATOM 4726 C C . LEU A 1 589 ? 88.745 20.050 -75.651 1.00 84.00 589 LEU A C 1
ATOM 4728 O O . LEU A 1 589 ? 89.037 18.872 -75.844 1.00 84.00 589 LEU A O 1
ATOM 4732 N N . ILE A 1 590 ? 89.529 21.060 -76.045 1.00 84.00 590 ILE A N 1
ATOM 4733 C CA . ILE A 1 590 ? 90.830 20.865 -76.702 1.00 84.00 590 ILE A CA 1
ATOM 4734 C C . ILE A 1 590 ? 91.842 20.263 -75.721 1.00 84.00 590 ILE A C 1
ATOM 4736 O O . ILE A 1 590 ? 92.529 19.309 -76.079 1.00 84.00 590 ILE A O 1
ATOM 4740 N N . ASP A 1 591 ? 91.892 20.767 -74.485 1.00 84.81 591 ASP A N 1
ATOM 4741 C CA . ASP A 1 591 ? 92.737 20.227 -73.411 1.00 84.81 591 ASP A CA 1
ATOM 4742 C C . ASP A 1 591 ? 92.354 18.780 -73.055 1.00 84.81 591 ASP A C 1
ATOM 4744 O O . ASP A 1 591 ? 93.207 17.982 -72.669 1.00 84.81 591 ASP A O 1
ATOM 4748 N N . GLY A 1 592 ? 91.077 18.426 -73.226 1.00 80.44 592 GLY A N 1
ATOM 4749 C CA . GLY A 1 592 ? 90.560 17.062 -73.097 1.00 80.44 592 GLY A CA 1
ATOM 4750 C C . GLY A 1 592 ? 90.767 16.162 -74.322 1.00 80.44 592 GLY A C 1
ATOM 4751 O O . GLY A 1 592 ? 90.237 15.056 -74.325 1.00 80.44 592 GLY A O 1
ATOM 4752 N N . GLU A 1 593 ? 91.489 16.619 -75.353 1.00 82.25 593 GLU A N 1
ATOM 4753 C CA . GLU A 1 593 ? 91.702 15.929 -76.639 1.00 82.25 593 GLU A CA 1
ATOM 4754 C C . GLU A 1 593 ? 90.408 15.590 -77.416 1.00 82.25 593 GLU A C 1
ATOM 4756 O O . GLU A 1 593 ? 90.398 14.704 -78.271 1.00 82.25 593 GLU A O 1
ATOM 4761 N N . ILE A 1 594 ? 89.310 16.320 -77.178 1.00 85.38 594 ILE A N 1
ATOM 4762 C CA . ILE A 1 594 ? 88.029 16.100 -77.862 1.00 85.38 594 ILE A CA 1
ATOM 4763 C C . ILE A 1 594 ? 87.918 17.013 -79.093 1.00 85.38 594 ILE A C 1
ATOM 4765 O O . ILE A 1 594 ? 87.847 18.240 -78.957 1.00 85.38 594 ILE A O 1
ATOM 4769 N N . PRO A 1 595 ? 87.822 16.457 -80.314 1.00 84.69 595 PRO A N 1
ATOM 4770 C CA . PRO A 1 595 ? 87.654 17.254 -81.519 1.00 84.69 595 PRO A CA 1
ATOM 4771 C C . PRO A 1 595 ? 86.267 17.908 -81.574 1.00 84.69 595 PRO A C 1
ATOM 4773 O O . PRO A 1 595 ? 85.234 17.259 -81.381 1.00 84.69 595 PRO A O 1
ATOM 4776 N N . ILE A 1 596 ? 86.252 19.201 -81.905 1.00 84.56 596 ILE A N 1
ATOM 4777 C CA . ILE A 1 596 ? 85.039 19.969 -82.195 1.00 84.56 596 ILE A CA 1
ATOM 4778 C C . ILE A 1 596 ? 84.921 20.106 -83.710 1.00 84.56 596 ILE A C 1
ATOM 4780 O O . ILE A 1 596 ? 85.812 20.660 -84.353 1.00 84.56 596 ILE A O 1
ATOM 4784 N N . ILE A 1 597 ? 83.821 19.619 -84.275 1.00 85.69 597 ILE A N 1
ATOM 4785 C CA . ILE A 1 597 ? 83.581 19.609 -85.719 1.00 85.69 597 ILE A CA 1
ATOM 4786 C C . ILE A 1 597 ? 82.314 20.411 -86.021 1.00 85.69 597 ILE A C 1
ATOM 4788 O O . ILE A 1 597 ? 81.300 20.282 -85.326 1.00 85.69 597 ILE A O 1
ATOM 4792 N N . ASP A 1 598 ? 82.352 21.247 -87.060 1.00 81.31 598 ASP A N 1
ATOM 4793 C CA . ASP A 1 598 ? 81.138 21.904 -87.536 1.00 81.31 598 ASP A CA 1
ATOM 4794 C C . ASP A 1 598 ? 80.251 20.858 -88.217 1.00 81.31 598 ASP A C 1
ATOM 4796 O O . ASP A 1 598 ? 80.655 20.144 -89.134 1.00 81.31 598 ASP A O 1
ATOM 4800 N N . SER A 1 599 ? 79.008 20.770 -87.762 1.00 78.56 599 SER A N 1
ATOM 4801 C CA . SER A 1 599 ? 77.989 19.890 -88.339 1.00 78.56 599 SER A CA 1
ATOM 4802 C C . SER A 1 599 ? 77.769 20.084 -89.847 1.00 78.56 599 SER A C 1
ATOM 4804 O O . SER A 1 599 ? 77.279 19.168 -90.498 1.00 78.56 599 SER A O 1
ATOM 4806 N N . LYS A 1 600 ? 78.131 21.243 -90.420 1.00 78.44 600 LYS A N 1
ATOM 4807 C CA . LYS A 1 600 ? 78.058 21.502 -91.870 1.00 78.44 600 LYS A CA 1
ATOM 4808 C C . LYS A 1 600 ? 79.113 20.752 -92.678 1.00 78.44 600 LYS A C 1
ATOM 4810 O O . LYS A 1 600 ? 78.909 20.542 -93.872 1.00 78.44 600 LYS A O 1
ATOM 4815 N N . ASP A 1 601 ? 80.206 20.351 -92.038 1.00 79.81 601 ASP A N 1
ATOM 4816 C CA . ASP A 1 601 ? 81.323 19.668 -92.689 1.00 79.81 601 ASP A CA 1
ATOM 4817 C C . ASP A 1 601 ? 81.088 18.149 -92.793 1.00 79.81 601 ASP A C 1
ATOM 4819 O O . ASP A 1 601 ? 81.883 17.430 -93.400 1.00 79.81 601 ASP A O 1
ATOM 4823 N N . ILE A 1 602 ? 79.979 17.645 -92.233 1.00 80.44 602 ILE A N 1
ATOM 4824 C CA . ILE A 1 602 ? 79.608 16.227 -92.215 1.00 80.44 602 ILE A CA 1
ATOM 4825 C C . ILE A 1 602 ? 78.187 16.051 -92.762 1.00 80.44 602 ILE A C 1
ATOM 4827 O O . ILE A 1 602 ? 77.281 16.835 -92.486 1.00 80.44 602 ILE A O 1
ATOM 4831 N N . LYS A 1 603 ? 77.955 14.973 -93.522 1.00 78.12 603 LYS A N 1
ATOM 4832 C CA . LYS A 1 603 ? 76.598 14.565 -93.902 1.00 78.12 603 LYS A CA 1
ATOM 4833 C C . LYS A 1 603 ? 75.906 13.933 -92.693 1.00 78.12 603 LYS A C 1
ATOM 4835 O O . LYS A 1 603 ? 76.240 12.817 -92.309 1.00 78.12 603 LYS A O 1
ATOM 4840 N N . MET A 1 604 ? 74.945 14.643 -92.114 1.00 78.75 604 MET A N 1
ATOM 4841 C CA . MET A 1 604 ? 74.238 14.224 -90.906 1.00 78.75 604 MET A CA 1
ATOM 4842 C C . MET A 1 604 ? 72.723 14.366 -91.079 1.00 78.75 604 MET A C 1
ATOM 4844 O O . MET A 1 604 ? 72.255 15.383 -91.585 1.00 78.75 604 MET A O 1
ATOM 4848 N N . ASP A 1 605 ? 71.971 13.379 -90.584 1.00 76.81 605 ASP A N 1
ATOM 4849 C CA . ASP A 1 605 ? 70.513 13.426 -90.459 1.00 76.81 605 ASP A CA 1
ATOM 4850 C C . ASP A 1 605 ? 70.112 13.343 -88.978 1.00 76.81 605 ASP A C 1
ATOM 4852 O O . ASP A 1 605 ? 70.594 12.490 -88.231 1.00 76.81 605 ASP A O 1
ATOM 4856 N N . VAL A 1 606 ? 69.219 14.235 -88.538 1.00 71.31 606 VAL A N 1
ATOM 4857 C CA . VAL A 1 606 ? 68.675 14.208 -87.170 1.00 71.31 606 VAL A CA 1
ATOM 4858 C C . VAL A 1 606 ? 67.412 13.357 -87.155 1.00 71.31 606 VAL A C 1
ATOM 4860 O O . VAL A 1 606 ? 66.373 13.763 -87.677 1.00 71.31 606 VAL A O 1
ATOM 4863 N N . ILE A 1 607 ? 67.488 12.193 -86.515 1.00 66.75 607 ILE A N 1
ATOM 4864 C CA . ILE A 1 607 ? 66.322 11.350 -86.237 1.00 66.75 607 ILE A CA 1
ATOM 4865 C C . ILE A 1 607 ? 65.579 11.952 -85.031 1.00 66.75 607 ILE A C 1
ATOM 4867 O O . ILE A 1 607 ? 66.202 12.268 -84.018 1.00 66.75 607 ILE A O 1
ATOM 4871 N N . SER A 1 608 ? 64.260 12.152 -85.150 1.00 55.59 608 SER A N 1
ATOM 4872 C CA . SER A 1 608 ? 63.409 12.804 -84.129 1.00 55.59 608 SER A CA 1
ATOM 4873 C C . SER A 1 608 ? 62.412 11.863 -83.463 1.00 55.59 608 SER A C 1
ATOM 4875 O O . SER A 1 608 ? 61.902 10.922 -84.116 1.00 55.59 608 SER A O 1
#

Foldseek 3Di:
DAKFKFWDFPDVVVTKIWIWIWDDDPPDIDTPDTDMDDLVVVVVCCVVVQHAEYFYQDPVSDDLVSCVVSVVRYFYFHQQEDPVRGHHLVVLCVVVVQDDDPVDNNSSRVSRRVRVLQQGGWTKDFFAQKKKKKKAFLDDDDDDDPCRVVLQLVLQLVSQVVLVVLVVVCVVVPWDWDWDFDDDPNHTRMIMIITNHHLVPRPDDFDHDRMGIDMGTHGDPDIDTHRRDRPPPDPCLALWEWFWFWDDDQKIWIWIGGLQGDTPDTDIDGPCDLVNNVVVRSVNHQYQEYFAQAPPRDPSSVVSCVVRVHHYDYDPHRHDPVQLCVQCVVDPHPDDNSSRGSSRRNVVSVVCVVVLVVLQVPDDPVCNVSSNNLSSCVSSPDDSVVSNVVVVVVVVVVVVVVPPPDDDPVVVVVVVVVVVVVVVVVVVVVVVVVVVVVVVVVVVVVVVVVVVVVVVVVVVVVVVVVVVVVVVVVVVVVVVVVVVVVVVVVVVVVVVVVVVVVVVVVVVVVVVCVVQVVDPVHADAAEQAAQDPVSVVVCVVVVNDAAQHEYEYNHQAHDALVSLLVCLVRHYAEYEYQDDHPPRSVVNVVVSVHYYHYPVVDDDDDDD